Protein AF-A0A9P9CU22-F1 (afdb_monomer_lite)

pLDDT: mean 70.52, std 22.02, range [26.97, 98.5]

Structure (mmCIF, N/CA/C/O backbone):
data_AF-A0A9P9CU22-F1
#
_entry.id   AF-A0A9P9CU22-F1
#
loop_
_atom_site.group_PDB
_atom_site.id
_atom_site.type_symbol
_atom_site.label_atom_id
_atom_site.label_alt_id
_atom_site.label_comp_id
_atom_site.label_asym_id
_atom_site.label_entity_id
_atom_site.label_seq_id
_atom_site.pdbx_PDB_ins_code
_atom_site.Cartn_x
_atom_site.Cartn_y
_atom_site.Cartn_z
_atom_site.occupancy
_atom_site.B_iso_or_equiv
_atom_site.auth_seq_id
_atom_site.auth_comp_id
_atom_site.auth_asym_id
_atom_site.auth_atom_id
_atom_site.pdbx_PDB_model_num
ATOM 1 N N . MET A 1 1 ? -58.094 2.340 -53.785 1.00 42.69 1 MET A N 1
ATOM 2 C CA . MET A 1 1 ? -57.332 1.471 -52.862 1.00 42.69 1 MET A CA 1
ATOM 3 C C . MET A 1 1 ? -56.134 0.957 -53.639 1.00 42.69 1 MET A C 1
ATOM 5 O O . MET A 1 1 ? -56.332 0.219 -54.593 1.00 42.69 1 MET A O 1
ATOM 9 N N . ALA A 1 2 ? -54.933 1.470 -53.363 1.00 52.41 2 ALA A N 1
ATOM 10 C CA . ALA A 1 2 ? -53.747 1.119 -54.140 1.00 52.41 2 ALA A CA 1
ATOM 11 C C . ALA A 1 2 ? -53.308 -0.306 -53.776 1.00 52.41 2 ALA A C 1
ATOM 13 O O . ALA A 1 2 ? -52.898 -0.559 -52.647 1.00 52.41 2 ALA A O 1
ATOM 14 N N . VAL A 1 3 ? -53.448 -1.231 -54.724 1.00 60.47 3 VAL A N 1
ATOM 15 C CA . VAL A 1 3 ? -52.920 -2.593 -54.626 1.00 60.47 3 VAL A CA 1
ATOM 16 C C . VAL A 1 3 ? -51.400 -2.474 -54.687 1.00 60.47 3 VAL A C 1
ATOM 18 O O . VAL A 1 3 ? -50.839 -2.246 -55.756 1.00 60.47 3 VAL A O 1
ATOM 21 N N . THR A 1 4 ? -50.722 -2.553 -53.543 1.00 60.38 4 THR A N 1
ATOM 22 C CA . THR A 1 4 ? -49.264 -2.668 -53.519 1.00 60.38 4 THR A CA 1
ATOM 23 C C . THR A 1 4 ? -48.906 -4.032 -54.098 1.00 60.38 4 THR A C 1
ATOM 25 O O . THR A 1 4 ? -49.135 -5.078 -53.494 1.00 60.38 4 THR A O 1
ATOM 28 N N . THR A 1 5 ? -48.404 -4.037 -55.331 1.00 73.19 5 THR A N 1
ATOM 29 C CA . THR A 1 5 ? -47.917 -5.242 -56.002 1.00 73.19 5 THR A CA 1
ATOM 30 C C . THR A 1 5 ? -46.918 -5.948 -55.081 1.00 73.19 5 THR A C 1
ATOM 32 O O . THR A 1 5 ? -46.053 -5.297 -54.496 1.00 73.19 5 THR A O 1
ATOM 35 N N . SER A 1 6 ? -47.006 -7.273 -54.947 1.00 74.25 6 SER A N 1
ATOM 36 C CA . SER A 1 6 ? -46.163 -8.070 -54.033 1.00 74.25 6 SER A CA 1
ATOM 37 C C . SER A 1 6 ? -44.649 -7.866 -54.220 1.00 74.25 6 SER A C 1
ATOM 39 O O . SER A 1 6 ? -43.872 -8.166 -53.317 1.00 74.25 6 SER A O 1
ATOM 41 N N . MET A 1 7 ? -44.226 -7.354 -55.378 1.00 77.69 7 MET A N 1
ATOM 42 C CA . MET A 1 7 ? -42.856 -6.917 -55.664 1.00 77.69 7 MET A CA 1
ATOM 43 C C . MET A 1 7 ? -42.491 -5.598 -54.970 1.00 77.69 7 MET A C 1
ATOM 45 O O . MET A 1 7 ? -41.452 -5.534 -54.327 1.00 77.69 7 MET A O 1
ATOM 49 N N . GLY A 1 8 ? -43.366 -4.587 -54.994 1.00 86.19 8 GLY A N 1
ATOM 50 C CA . GLY A 1 8 ? -43.113 -3.301 -54.331 1.00 86.19 8 GLY A CA 1
ATOM 51 C C . GLY A 1 8 ? -43.094 -3.405 -52.803 1.00 86.19 8 GLY A C 1
ATOM 52 O O . GLY A 1 8 ? -42.347 -2.691 -52.141 1.00 86.19 8 GLY A O 1
ATOM 53 N N . LEU A 1 9 ? -43.859 -4.344 -52.228 1.00 88.19 9 LEU A N 1
ATOM 54 C CA . LEU A 1 9 ? -43.770 -4.642 -50.794 1.00 88.19 9 LEU A CA 1
ATOM 55 C C . LEU A 1 9 ? -42.422 -5.281 -50.428 1.00 88.19 9 LEU A C 1
ATOM 57 O O . LEU A 1 9 ? -41.846 -4.925 -49.406 1.00 88.19 9 LEU A O 1
ATOM 61 N N . ARG A 1 10 ? -41.908 -6.203 -51.255 1.00 90.06 10 ARG A N 1
ATOM 62 C CA . ARG A 1 10 ? -40.590 -6.818 -51.034 1.00 90.06 10 ARG A CA 1
ATOM 63 C C . ARG A 1 10 ? -39.471 -5.791 -51.133 1.00 90.06 10 ARG A C 1
ATOM 65 O O . ARG A 1 10 ? -38.650 -5.730 -50.230 1.00 90.06 10 ARG A O 1
ATOM 72 N N . GLU A 1 11 ? -39.506 -4.934 -52.146 1.00 91.31 11 GLU A N 1
ATOM 73 C CA . GLU A 1 11 ? -38.518 -3.865 -52.314 1.00 91.31 11 GLU A CA 1
ATOM 74 C C . GLU A 1 11 ? -38.537 -2.879 -51.131 1.00 91.31 11 GLU A C 1
ATOM 76 O O . GLU A 1 11 ? -37.491 -2.510 -50.604 1.00 91.31 11 GLU A O 1
ATOM 81 N N . SER A 1 12 ? -39.724 -2.513 -50.631 1.00 90.50 12 SER A N 1
ATOM 82 C CA . SER A 1 12 ? -39.851 -1.693 -49.418 1.00 90.50 12 SER A CA 1
ATOM 83 C C . SER A 1 12 ? -39.292 -2.400 -48.177 1.00 90.50 12 SER A C 1
ATOM 85 O O . SER A 1 12 ? -38.582 -1.779 -47.386 1.00 90.50 12 SER A O 1
ATOM 87 N N . LEU A 1 13 ? -39.563 -3.698 -48.004 1.00 92.56 13 LEU A N 1
ATOM 88 C CA . LEU A 1 13 ? -39.015 -4.484 -46.894 1.00 92.56 13 LEU A CA 1
ATOM 89 C C . LEU A 1 13 ? -37.489 -4.615 -46.977 1.00 92.56 13 LEU A C 1
ATOM 91 O O . LEU A 1 13 ? -36.826 -4.512 -45.949 1.00 92.56 13 LEU A O 1
ATOM 95 N N . GLU A 1 14 ? -36.929 -4.781 -48.173 1.00 92.81 14 GLU A N 1
ATOM 96 C CA . GLU A 1 14 ? -35.481 -4.812 -48.406 1.00 92.81 14 GLU A CA 1
ATOM 97 C C . GLU A 1 14 ? -34.828 -3.465 -48.072 1.00 92.81 14 GLU A C 1
ATOM 99 O O . GLU A 1 14 ? -33.801 -3.433 -47.394 1.00 92.81 14 GLU A O 1
ATOM 104 N N . GLN A 1 15 ? -35.459 -2.346 -48.447 1.00 93.12 15 GLN A N 1
ATOM 105 C CA . GLN A 1 15 ? -34.998 -1.005 -48.069 1.00 93.12 15 GLN A CA 1
ATOM 106 C C . GLN A 1 15 ? -35.009 -0.808 -46.548 1.00 93.12 15 GLN A C 1
ATOM 108 O O . GLN A 1 15 ? -34.036 -0.310 -45.981 1.00 93.12 15 GLN A O 1
ATOM 113 N N . HIS A 1 16 ? -36.080 -1.223 -45.866 1.00 94.06 16 HIS A N 1
ATOM 114 C CA . HIS A 1 16 ? -36.143 -1.161 -44.407 1.00 94.06 16 HIS A CA 1
ATOM 115 C C . HIS A 1 16 ? -35.088 -2.057 -43.756 1.00 94.06 16 HIS A C 1
ATOM 117 O O . HIS A 1 16 ? -34.423 -1.616 -42.819 1.00 94.06 16 HIS A O 1
ATOM 123 N N . ASN A 1 17 ? -34.889 -3.272 -44.271 1.00 92.12 17 ASN A N 1
ATOM 124 C CA . ASN A 1 17 ? -33.870 -4.183 -43.767 1.00 92.12 17 ASN A CA 1
ATOM 125 C C . ASN A 1 17 ? -32.462 -3.584 -43.909 1.00 92.12 17 ASN A C 1
ATOM 127 O O . ASN A 1 17 ? -31.724 -3.541 -42.931 1.00 92.12 17 ASN A O 1
ATOM 131 N N . ALA A 1 18 ? -32.132 -2.993 -45.061 1.00 91.50 18 ALA A N 1
ATOM 132 C CA . ALA A 1 18 ? -30.854 -2.307 -45.268 1.00 91.50 18 ALA A CA 1
ATOM 133 C C . ALA A 1 18 ? -30.632 -1.150 -44.269 1.00 91.50 18 ALA A C 1
ATOM 135 O O . ALA A 1 18 ? -29.530 -0.969 -43.742 1.00 91.50 18 ALA A O 1
ATOM 136 N N . VAL A 1 19 ? -31.682 -0.380 -43.953 1.00 93.25 19 VAL A N 1
ATOM 137 C CA . VAL A 1 19 ? -31.619 0.677 -42.926 1.00 93.25 19 VAL A CA 1
ATOM 138 C C . VAL A 1 19 ? -31.362 0.080 -41.540 1.00 93.25 19 VAL A C 1
ATOM 140 O O . VAL A 1 19 ? -30.499 0.583 -40.815 1.00 93.25 19 VAL A O 1
ATOM 143 N N . PHE A 1 20 ? -32.051 -1.002 -41.169 1.00 90.19 20 PHE A N 1
ATOM 144 C CA . PHE A 1 20 ? -31.835 -1.675 -39.884 1.00 90.19 20 PHE A CA 1
ATOM 145 C C . PHE A 1 20 ? -30.437 -2.288 -39.773 1.00 90.19 20 PHE A C 1
ATOM 147 O O . PHE A 1 20 ? -29.786 -2.111 -38.745 1.00 90.19 20 PHE A O 1
ATOM 154 N N . GLU A 1 21 ? -29.931 -2.931 -40.821 1.00 88.75 21 GLU A N 1
ATOM 155 C CA . GLU A 1 21 ? -28.572 -3.477 -40.864 1.00 88.75 21 GLU A CA 1
ATOM 156 C C . GLU A 1 21 ? -27.518 -2.373 -40.705 1.00 88.75 21 GLU A C 1
ATOM 158 O O . GLU A 1 21 ? -26.571 -2.522 -39.928 1.00 88.75 21 GLU A O 1
ATOM 163 N N . SER A 1 22 ? -27.723 -1.214 -41.345 1.00 89.31 22 SER A N 1
ATOM 164 C CA . SER A 1 22 ? -26.846 -0.049 -41.175 1.00 89.31 22 SER A CA 1
ATOM 165 C C . SER A 1 22 ? -26.843 0.472 -39.731 1.00 89.31 22 SER A C 1
ATOM 167 O O . SER A 1 22 ? -25.781 0.775 -39.180 1.00 89.31 22 SER A O 1
ATOM 169 N N . LEU A 1 23 ? -28.004 0.497 -39.070 1.00 87.31 23 LEU A N 1
ATOM 170 C CA . LEU A 1 23 ? -28.134 0.918 -37.676 1.00 87.31 23 LEU A CA 1
ATOM 171 C C . LEU A 1 23 ? -27.467 -0.085 -36.727 1.00 87.31 23 LEU A C 1
ATOM 173 O O . LEU A 1 23 ? -26.764 0.306 -35.794 1.00 87.31 23 LEU A O 1
ATOM 177 N N . LEU A 1 24 ? -27.650 -1.380 -36.987 1.00 85.88 24 LEU A N 1
ATOM 178 C CA . LEU A 1 24 ? -27.024 -2.456 -36.224 1.00 85.88 24 LEU A CA 1
ATOM 179 C C . LEU A 1 24 ? -25.499 -2.464 -36.393 1.00 85.88 24 LEU A C 1
ATOM 181 O O . LEU A 1 24 ? -24.788 -2.771 -35.439 1.00 85.88 24 LEU A O 1
ATOM 185 N N . SER A 1 25 ? -24.981 -2.063 -37.559 1.00 85.25 25 SER A N 1
ATOM 186 C CA . SER A 1 25 ? -23.536 -1.938 -37.804 1.00 85.25 25 SER A CA 1
ATOM 187 C C . SER A 1 25 ? -22.866 -0.840 -36.962 1.00 85.25 25 SER A C 1
ATOM 189 O O . SER A 1 25 ? -21.684 -0.944 -36.631 1.00 85.25 25 SER A O 1
ATOM 191 N N . LEU A 1 26 ? -23.620 0.193 -36.563 1.00 86.44 26 LEU A N 1
ATOM 192 C CA . LEU A 1 26 ? -23.104 1.318 -35.778 1.00 86.44 26 LEU A CA 1
ATOM 193 C C . LEU A 1 26 ? -22.834 0.938 -34.315 1.00 86.44 26 LEU A C 1
ATOM 195 O O . LEU A 1 26 ? -22.024 1.575 -33.635 1.00 86.44 26 LEU A O 1
ATOM 199 N N . ILE A 1 27 ? -23.499 -0.103 -33.816 1.00 84.25 27 ILE A N 1
ATOM 200 C CA . ILE A 1 27 ? -23.373 -0.537 -32.430 1.00 84.25 27 ILE A CA 1
ATOM 201 C C . ILE A 1 27 ? -22.408 -1.727 -32.374 1.00 84.25 27 ILE A C 1
ATOM 203 O O . ILE A 1 27 ? -22.594 -2.712 -33.088 1.00 84.25 27 ILE A O 1
ATOM 207 N N . PRO A 1 28 ? -21.375 -1.704 -31.510 1.00 82.69 28 PRO A N 1
ATOM 208 C CA . PRO A 1 28 ? -20.426 -2.805 -31.438 1.00 82.69 28 PRO A CA 1
ATOM 209 C C . PRO A 1 28 ? -21.112 -4.147 -31.156 1.00 82.69 28 PRO A C 1
ATOM 211 O O . PRO A 1 28 ? -21.781 -4.310 -30.134 1.00 82.69 28 PRO A O 1
ATOM 214 N N . ALA A 1 29 ? -20.833 -5.150 -31.994 1.00 81.38 29 ALA A N 1
ATOM 215 C CA . ALA A 1 29 ? -21.429 -6.488 -31.899 1.00 81.38 29 ALA A CA 1
ATOM 216 C C . ALA A 1 29 ? -21.228 -7.190 -30.539 1.00 81.38 29 ALA A C 1
ATOM 218 O O . ALA A 1 29 ? -21.954 -8.120 -30.197 1.00 81.38 29 ALA A O 1
ATOM 219 N N . ARG A 1 30 ? -20.264 -6.720 -29.735 1.00 79.69 30 ARG A N 1
ATOM 220 C CA . ARG A 1 30 ? -19.973 -7.202 -28.374 1.00 79.69 30 ARG A CA 1
ATOM 221 C C . ARG A 1 30 ? -21.150 -7.085 -27.400 1.00 79.69 30 ARG A C 1
ATOM 223 O O . ARG A 1 30 ? -21.114 -7.749 -26.373 1.00 79.69 30 ARG A O 1
ATOM 230 N N . TYR A 1 31 ? -22.119 -6.210 -27.668 1.00 80.44 31 TYR A N 1
ATOM 231 C CA . TYR A 1 31 ? -23.266 -5.990 -26.780 1.00 80.44 31 TYR A CA 1
ATOM 232 C C . TYR A 1 31 ? -24.485 -6.850 -27.126 1.00 80.44 31 TYR A C 1
ATOM 234 O O . TYR A 1 31 ? -25.353 -7.013 -26.277 1.00 80.44 31 TYR A O 1
ATOM 242 N N . TYR A 1 32 ? -24.542 -7.400 -28.341 1.00 79.69 32 TYR A N 1
ATOM 243 C CA . TYR A 1 32 ? -25.672 -8.206 -28.812 1.00 79.69 32 TYR A CA 1
ATOM 244 C C . TYR A 1 32 ? -25.370 -9.700 -28.814 1.00 79.69 32 TYR A C 1
ATOM 246 O O . TYR A 1 32 ? -26.253 -10.503 -28.538 1.00 79.69 32 TYR A O 1
ATOM 254 N N . ILE A 1 33 ? -24.121 -10.072 -29.101 1.00 77.81 33 ILE A N 1
ATOM 255 C CA . ILE A 1 33 ? -23.682 -11.465 -29.120 1.00 77.81 33 ILE A CA 1
ATOM 256 C C . ILE A 1 33 ? -22.699 -11.652 -27.969 1.00 77.81 33 ILE A C 1
ATOM 258 O O . ILE A 1 33 ? -21.617 -11.052 -27.955 1.00 77.81 33 ILE A O 1
ATOM 262 N N . VAL A 1 34 ? -23.076 -12.489 -27.001 1.00 72.62 34 VAL A N 1
ATOM 263 C CA . VAL A 1 34 ? -22.158 -12.971 -25.966 1.00 72.62 34 VAL A CA 1
ATOM 264 C C . VAL A 1 34 ? -21.118 -13.829 -26.678 1.00 72.62 34 VAL A C 1
ATOM 266 O O . VAL A 1 34 ? -21.398 -14.946 -27.092 1.00 72.62 34 VAL A O 1
ATOM 269 N N . ARG A 1 35 ? -19.931 -13.269 -26.911 1.00 65.25 35 ARG A N 1
ATOM 270 C CA . ARG A 1 35 ? -18.813 -14.031 -27.471 1.00 65.25 35 ARG A CA 1
ATOM 271 C C . ARG A 1 35 ? -18.259 -14.934 -26.374 1.00 65.25 35 ARG A C 1
ATOM 273 O O . ARG A 1 35 ? -17.870 -14.410 -25.331 1.00 65.25 35 ARG A O 1
ATOM 280 N N . ASP A 1 36 ? -18.107 -16.224 -26.649 1.00 59.41 36 ASP A N 1
ATOM 281 C CA . ASP A 1 36 ? -17.438 -17.190 -25.755 1.00 59.41 36 ASP A CA 1
ATOM 282 C C . ASP A 1 36 ? -15.990 -16.773 -25.406 1.00 59.41 36 ASP A C 1
ATOM 284 O O . ASP A 1 36 ? -15.422 -17.139 -24.373 1.00 59.41 36 ASP A O 1
ATOM 288 N N . ASP A 1 37 ? -15.395 -15.899 -26.224 1.00 58.38 37 ASP A N 1
ATOM 289 C CA . ASP A 1 37 ? -14.104 -15.262 -25.962 1.00 58.38 37 ASP A CA 1
ATOM 290 C C . ASP A 1 37 ? -14.100 -14.361 -24.716 1.00 58.38 37 ASP A C 1
ATOM 292 O O . ASP A 1 37 ? -13.043 -14.144 -24.117 1.00 58.38 37 ASP A O 1
ATOM 296 N N . ALA A 1 38 ? -15.251 -13.814 -24.307 1.00 57.06 38 ALA A N 1
ATOM 297 C CA . ALA A 1 38 ? -15.354 -12.968 -23.119 1.00 57.06 38 ALA A CA 1
ATOM 298 C C . ALA A 1 38 ? -14.986 -13.754 -21.851 1.00 57.06 38 ALA A C 1
ATOM 300 O O . ALA A 1 38 ? -14.254 -13.242 -20.997 1.00 57.06 38 ALA A O 1
ATOM 301 N N . ASP A 1 39 ? -15.389 -15.024 -21.784 1.00 54.41 39 ASP A N 1
ATOM 302 C CA . ASP A 1 39 ? -15.032 -15.931 -20.697 1.00 54.41 39 ASP A CA 1
ATOM 303 C C . ASP A 1 39 ? -13.566 -16.363 -20.779 1.00 54.41 39 ASP A C 1
ATOM 305 O O . ASP A 1 39 ? -12.893 -16.486 -19.751 1.00 54.41 39 ASP A O 1
ATOM 309 N N . ALA A 1 40 ? -13.004 -16.515 -21.981 1.00 59.91 40 ALA A N 1
ATOM 310 C CA . ALA A 1 40 ? -11.579 -16.795 -22.167 1.00 59.91 40 ALA A CA 1
ATOM 311 C C . ALA A 1 40 ? -10.679 -15.603 -21.769 1.00 59.91 40 ALA A C 1
ATOM 313 O O . ALA A 1 40 ? -9.632 -15.788 -21.128 1.00 59.91 40 ALA A O 1
ATOM 314 N N . GLU A 1 41 ? -11.079 -14.370 -22.097 1.00 60.28 41 GLU A N 1
ATOM 315 C CA . GLU A 1 41 ? -10.407 -13.134 -21.678 1.00 60.28 41 GLU A CA 1
ATOM 316 C C . GLU A 1 41 ? -10.522 -12.910 -20.162 1.00 60.28 41 GLU A C 1
ATOM 318 O O . GLU A 1 41 ? -9.533 -12.551 -19.506 1.00 60.28 41 GLU A O 1
ATOM 323 N N . PHE A 1 42 ? -11.703 -13.164 -19.588 1.00 55.09 42 PHE A N 1
ATOM 324 C CA . PHE A 1 42 ? -11.942 -13.099 -18.149 1.00 55.09 42 PHE A CA 1
ATOM 325 C C . PHE A 1 42 ? -11.084 -14.130 -17.404 1.00 55.09 42 PHE A C 1
ATOM 327 O O . PHE A 1 42 ? -10.320 -13.779 -16.498 1.00 55.09 42 PHE A O 1
ATOM 334 N N . ASN A 1 43 ? -11.085 -15.383 -17.859 1.00 56.03 43 ASN A N 1
ATOM 335 C CA . ASN A 1 43 ? -10.283 -16.456 -17.280 1.00 56.03 43 ASN A CA 1
ATOM 336 C C . ASN A 1 43 ? -8.773 -16.179 -17.361 1.00 56.03 43 ASN A C 1
ATOM 338 O O . ASN A 1 43 ? -8.044 -16.451 -16.406 1.00 56.03 43 ASN A O 1
ATOM 342 N N . GLY A 1 44 ? -8.281 -15.563 -18.440 1.00 64.31 44 GLY A N 1
ATOM 343 C CA . GLY A 1 44 ? -6.869 -15.189 -18.575 1.00 64.31 44 GLY A CA 1
ATOM 344 C C . GLY A 1 44 ? -6.395 -14.118 -17.581 1.00 64.31 44 GLY A C 1
ATOM 345 O O . GLY A 1 44 ? -5.235 -14.138 -17.161 1.00 64.31 44 GLY A O 1
ATOM 346 N N . LYS A 1 45 ? -7.279 -13.200 -17.168 1.00 60.91 45 LYS A N 1
ATOM 347 C CA . LYS A 1 45 ? -6.959 -12.121 -16.213 1.00 60.91 45 LYS A CA 1
ATOM 348 C C . LYS A 1 45 ? -6.753 -12.632 -14.786 1.00 60.91 45 LYS A C 1
ATOM 350 O O . LYS A 1 45 ? -5.902 -12.108 -14.063 1.00 60.91 45 LYS A O 1
ATOM 355 N N . TYR A 1 46 ? -7.511 -13.652 -14.388 1.00 61.88 46 TYR A N 1
ATOM 356 C CA . TYR A 1 46 ? -7.514 -14.163 -13.014 1.00 61.88 46 TYR A CA 1
ATOM 357 C C . TYR A 1 46 ? -6.732 -15.478 -12.848 1.00 61.88 46 TYR A C 1
ATOM 359 O O . TYR A 1 46 ? -6.225 -15.751 -11.757 1.00 61.88 46 TYR A O 1
ATOM 367 N N . GLN A 1 47 ? -6.513 -16.252 -13.918 1.00 67.25 47 GLN A N 1
ATOM 368 C CA . GLN A 1 47 ? -5.744 -17.502 -13.869 1.00 67.25 47 GLN A CA 1
ATOM 369 C C . GLN A 1 47 ? -4.256 -17.268 -14.190 1.00 67.25 47 GLN A C 1
ATOM 371 O O . GLN A 1 47 ? -3.801 -17.361 -15.328 1.00 67.25 47 GLN A O 1
ATOM 376 N N . LYS A 1 48 ? -3.446 -17.007 -13.157 1.00 58.19 48 LYS A N 1
ATOM 377 C CA . LYS A 1 48 ? -2.031 -16.596 -13.301 1.00 58.19 48 LYS A CA 1
ATOM 378 C C . LYS A 1 48 ? -1.047 -17.654 -13.835 1.00 58.19 48 LYS A C 1
ATOM 380 O O . LYS A 1 48 ? 0.130 -17.332 -13.975 1.00 58.19 48 LYS A O 1
ATOM 385 N N . ASN A 1 49 ? -1.468 -18.883 -14.150 1.00 56.94 49 ASN A N 1
ATOM 386 C CA . ASN A 1 49 ? -0.520 -19.995 -14.331 1.00 56.94 49 ASN A CA 1
ATOM 387 C C . ASN A 1 49 ? -0.711 -20.900 -15.562 1.00 56.94 49 ASN A C 1
ATOM 389 O O . ASN A 1 49 ? 0.108 -21.797 -15.732 1.00 56.94 49 ASN A O 1
ATOM 393 N N . LYS A 1 50 ? -1.705 -20.692 -16.439 1.00 58.34 50 LYS A N 1
ATOM 394 C CA . LYS A 1 50 ? -1.943 -21.633 -17.559 1.00 58.34 50 LYS A CA 1
ATOM 395 C C . LYS A 1 50 ? -1.164 -21.334 -18.848 1.00 58.34 50 LYS A C 1
ATOM 397 O O . LYS A 1 50 ? -0.886 -22.247 -19.610 1.00 58.34 50 LYS A O 1
ATOM 402 N N . LYS A 1 51 ? -0.733 -20.089 -19.086 1.00 58.69 51 LYS A N 1
ATOM 403 C CA . LYS A 1 51 ? -0.039 -19.691 -20.332 1.00 58.69 51 LYS A CA 1
ATOM 404 C C . LYS A 1 51 ? 1.453 -19.409 -20.120 1.00 58.69 51 LYS A C 1
ATOM 406 O O . LYS A 1 51 ? 1.944 -18.336 -20.451 1.00 58.69 51 LYS A O 1
ATOM 411 N N . LYS A 1 52 ? 2.195 -20.368 -19.556 1.00 55.38 52 LYS A N 1
ATOM 412 C CA . LYS A 1 52 ? 3.671 -20.375 -19.621 1.00 55.38 52 LYS A CA 1
ATOM 413 C C . LYS A 1 52 ? 4.148 -21.315 -20.726 1.00 55.38 52 LYS A C 1
ATOM 415 O O . LYS A 1 52 ? 4.964 -22.195 -20.475 1.00 55.38 52 LYS A O 1
ATOM 420 N N . GLN A 1 53 ? 3.653 -21.115 -21.944 1.00 59.50 53 GLN A N 1
ATOM 421 C CA . GLN A 1 53 ? 4.376 -21.625 -23.102 1.00 59.50 53 GLN A CA 1
ATOM 422 C C . GLN A 1 53 ? 5.644 -20.775 -23.245 1.00 59.50 53 GLN A C 1
ATOM 424 O O . GLN A 1 53 ? 5.581 -19.543 -23.238 1.00 59.50 53 GLN A O 1
ATOM 429 N N . LYS A 1 54 ? 6.810 -21.424 -23.250 1.00 55.47 54 LYS A N 1
ATOM 430 C CA . LYS A 1 54 ? 8.128 -20.774 -23.292 1.00 55.47 54 LYS A CA 1
ATOM 431 C C . LYS A 1 54 ? 8.434 -20.284 -24.716 1.00 55.47 54 LYS A C 1
ATOM 433 O O . LYS A 1 54 ? 9.411 -20.724 -25.306 1.00 55.47 54 LYS A O 1
ATOM 438 N N . LEU A 1 55 ? 7.613 -19.394 -25.272 1.00 62.12 55 LEU A N 1
ATOM 439 C CA . LEU A 1 55 ? 7.961 -18.737 -26.533 1.00 62.12 55 LEU A CA 1
ATOM 440 C C . LEU A 1 55 ? 9.091 -17.718 -26.294 1.00 62.12 55 LEU A C 1
ATOM 442 O O . LEU A 1 55 ? 9.137 -17.081 -25.227 1.00 62.12 55 LEU A O 1
ATOM 446 N N . PRO A 1 56 ? 10.027 -17.554 -27.245 1.00 75.31 56 PRO A N 1
ATOM 447 C CA . PRO A 1 56 ? 11.087 -16.563 -27.146 1.00 75.31 56 PRO A CA 1
ATOM 448 C C . PRO A 1 56 ? 10.501 -15.153 -26.979 1.00 75.31 56 PRO A C 1
ATOM 450 O O . PRO A 1 56 ? 9.450 -14.791 -27.506 1.00 75.31 56 PRO A O 1
ATOM 453 N N . LYS A 1 57 ? 11.201 -14.308 -26.212 1.00 70.00 57 LYS A N 1
ATOM 454 C CA . LYS A 1 57 ? 10.734 -12.957 -25.831 1.00 70.00 57 LYS A CA 1
ATOM 455 C C . LYS A 1 57 ? 10.457 -12.030 -27.026 1.00 70.00 57 LYS A C 1
ATOM 457 O O . LYS A 1 57 ? 9.841 -10.986 -26.822 1.00 70.00 57 LYS A O 1
ATOM 462 N N . GLN A 1 58 ? 10.962 -12.353 -28.215 1.00 76.62 58 GLN A N 1
ATOM 463 C CA . GLN A 1 58 ? 10.735 -11.603 -29.453 1.00 76.62 58 GLN A CA 1
ATOM 464 C C . GLN A 1 58 ? 9.344 -11.902 -30.021 1.00 76.62 58 GLN A C 1
ATOM 466 O O . GLN A 1 58 ? 8.548 -10.979 -30.163 1.00 76.62 58 GLN A O 1
ATOM 471 N N . GLU A 1 59 ? 8.993 -13.178 -30.170 1.00 77.25 59 GLU A N 1
ATOM 472 C CA . GLU A 1 59 ? 7.683 -13.614 -30.671 1.00 77.25 59 GLU A CA 1
ATOM 473 C C . GLU A 1 59 ? 6.530 -13.145 -29.775 1.00 77.25 59 GLU A C 1
ATOM 475 O O . GLU A 1 59 ? 5.502 -12.691 -30.266 1.00 77.25 59 GLU A O 1
ATOM 480 N N . LEU A 1 60 ? 6.714 -13.132 -28.448 1.00 74.44 60 LEU A N 1
ATOM 481 C CA . LEU A 1 60 ? 5.704 -12.587 -27.528 1.00 74.44 60 LEU A CA 1
ATOM 482 C C . LEU A 1 60 ? 5.473 -11.078 -27.720 1.00 74.44 60 LEU A C 1
ATOM 484 O O . LEU A 1 60 ? 4.356 -10.585 -27.544 1.00 74.44 60 LEU A O 1
ATOM 488 N N . LYS A 1 61 ? 6.523 -10.323 -28.064 1.00 81.81 61 LYS A N 1
ATOM 489 C CA . LYS A 1 61 ? 6.417 -8.879 -28.322 1.00 81.81 61 LYS A CA 1
ATOM 490 C C . LYS A 1 61 ? 5.778 -8.606 -29.676 1.00 81.81 61 LYS A C 1
ATOM 492 O O . LYS A 1 61 ? 4.953 -7.699 -29.770 1.00 81.81 61 LYS A O 1
ATOM 497 N N . GLU A 1 62 ? 6.128 -9.385 -30.690 1.00 85.25 62 GLU A N 1
ATOM 498 C CA . GLU A 1 62 ? 5.554 -9.279 -32.030 1.00 85.25 62 GLU A CA 1
ATOM 499 C C . GLU A 1 62 ? 4.085 -9.695 -32.039 1.00 85.25 62 GLU A C 1
ATOM 501 O O . GLU A 1 62 ? 3.253 -8.936 -32.529 1.00 85.25 62 GLU A O 1
ATOM 506 N N . ALA A 1 63 ? 3.731 -10.795 -31.370 1.00 82.00 63 ALA A N 1
ATOM 507 C CA . ALA A 1 63 ? 2.346 -11.213 -31.179 1.00 82.00 63 ALA A CA 1
ATOM 508 C C . ALA A 1 63 ? 1.532 -10.169 -30.399 1.00 82.00 63 ALA A C 1
ATOM 510 O O . ALA A 1 63 ? 0.402 -9.868 -30.769 1.00 82.00 63 ALA A O 1
ATOM 511 N N . SER A 1 64 ? 2.103 -9.543 -29.358 1.00 81.62 64 SER A N 1
ATOM 512 C CA . SER A 1 64 ? 1.415 -8.468 -28.628 1.00 81.62 64 SER A CA 1
ATOM 513 C C . SER A 1 64 ? 1.231 -7.204 -29.473 1.00 81.62 64 SER A C 1
ATOM 515 O O . SER A 1 64 ? 0.196 -6.544 -29.368 1.00 81.62 64 SER A O 1
ATOM 517 N N . LYS A 1 65 ? 2.212 -6.854 -30.315 1.00 86.12 65 LYS A N 1
ATOM 518 C CA . LYS A 1 65 ? 2.109 -5.716 -31.237 1.00 86.12 65 LYS A CA 1
ATOM 519 C C . LYS A 1 65 ? 1.084 -5.994 -32.338 1.00 86.12 65 LYS A C 1
ATOM 521 O O . LYS A 1 65 ? 0.295 -5.106 -32.641 1.00 86.12 65 LYS A O 1
ATOM 526 N N . LYS A 1 66 ? 1.057 -7.219 -32.867 1.00 87.38 66 LYS A N 1
ATOM 527 C CA . LYS A 1 66 ? 0.069 -7.684 -33.842 1.00 87.38 66 LYS A CA 1
ATOM 528 C C . LYS A 1 66 ? -1.338 -7.669 -33.246 1.00 87.38 66 LYS A C 1
ATOM 530 O O . LYS A 1 66 ? -2.188 -6.985 -33.780 1.00 87.38 66 LYS A O 1
ATOM 535 N N . ALA A 1 67 ? -1.543 -8.244 -32.061 1.00 84.00 67 ALA A N 1
ATOM 536 C CA . ALA A 1 67 ? -2.844 -8.227 -31.386 1.00 84.00 67 ALA A CA 1
ATOM 537 C C . ALA A 1 67 ? -3.356 -6.806 -31.083 1.00 84.00 67 ALA A C 1
ATOM 539 O O . ALA A 1 67 ? -4.554 -6.551 -31.130 1.00 84.00 67 ALA A O 1
ATOM 540 N N . LYS A 1 68 ? -2.460 -5.858 -30.770 1.00 83.62 68 LYS A N 1
ATOM 541 C CA . LYS A 1 68 ? -2.839 -4.443 -30.620 1.00 83.62 68 LYS A CA 1
ATOM 542 C C . LYS A 1 68 ? -3.222 -3.796 -31.946 1.00 83.62 68 LYS A C 1
ATOM 544 O O . LYS A 1 68 ? -4.111 -2.956 -31.939 1.00 83.62 68 LYS A O 1
ATOM 549 N N . ARG A 1 69 ? -2.545 -4.163 -33.035 1.00 85.81 69 ARG A N 1
ATOM 550 C CA . ARG A 1 69 ? -2.854 -3.683 -34.382 1.00 85.81 69 ARG A CA 1
ATOM 551 C C . ARG A 1 69 ? -4.195 -4.250 -34.849 1.00 85.81 69 ARG A C 1
ATOM 553 O O . ARG A 1 69 ? -5.107 -3.480 -35.080 1.00 85.81 69 ARG A O 1
ATOM 560 N N . ASP A 1 70 ? -4.374 -5.563 -34.760 1.00 83.00 70 ASP A N 1
ATOM 561 C CA . ASP A 1 70 ? -5.609 -6.262 -35.134 1.00 83.00 70 ASP A CA 1
ATOM 562 C C . ASP A 1 70 ? -6.830 -5.811 -34.300 1.00 83.00 70 ASP A C 1
ATOM 564 O O . ASP A 1 70 ? -7.965 -5.903 -34.760 1.00 83.00 70 ASP A O 1
ATOM 568 N N . LYS A 1 71 ? -6.618 -5.316 -33.069 1.00 83.75 71 LYS A N 1
ATOM 569 C CA . LYS A 1 71 ? -7.674 -4.736 -32.216 1.00 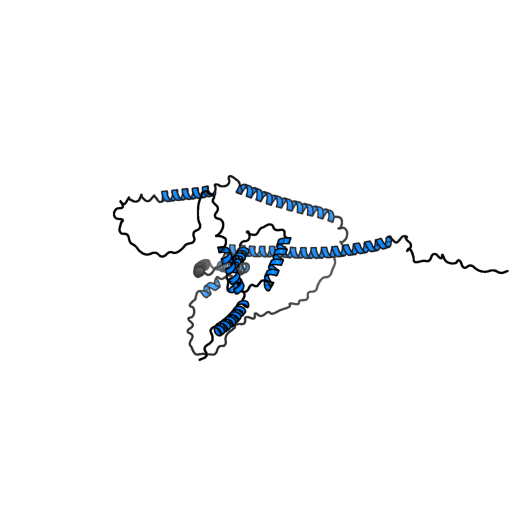83.75 71 LYS A CA 1
ATOM 570 C C . LYS A 1 71 ? -8.035 -3.290 -32.574 1.00 83.75 71 LYS A C 1
ATOM 572 O O . LYS A 1 71 ? -9.117 -2.842 -32.206 1.00 83.75 71 LYS A O 1
ATOM 577 N N . LEU A 1 72 ? -7.116 -2.556 -33.198 1.00 81.25 72 LEU A N 1
ATOM 578 C CA . LEU A 1 72 ? -7.297 -1.160 -33.607 1.00 81.25 72 LEU A CA 1
ATOM 579 C C . LEU A 1 72 ? -7.584 -1.017 -35.110 1.00 81.25 72 LEU A C 1
ATOM 581 O O . LEU A 1 72 ? -7.866 0.091 -35.554 1.00 81.25 72 LEU A O 1
ATOM 585 N N . ASP A 1 73 ? -7.519 -2.109 -35.875 1.00 82.94 73 ASP A N 1
ATOM 586 C CA . ASP A 1 73 ? -7.805 -2.126 -37.305 1.00 82.94 73 ASP A CA 1
ATOM 587 C C . ASP A 1 73 ? -9.334 -2.188 -37.531 1.00 82.94 73 ASP A C 1
ATOM 589 O O . ASP A 1 73 ? -9.969 -3.188 -37.180 1.00 82.94 73 ASP A O 1
ATOM 593 N N . PRO A 1 74 ? -9.950 -1.154 -38.140 1.00 78.81 74 PRO A N 1
ATOM 594 C CA . PRO A 1 74 ? -11.403 -1.070 -38.286 1.00 78.81 74 PRO A CA 1
ATOM 595 C C . PRO A 1 74 ? -11.992 -2.143 -39.210 1.00 78.81 74 PRO A C 1
ATOM 597 O O . PRO A 1 74 ? -13.142 -2.528 -39.035 1.00 78.81 74 PRO A O 1
ATOM 600 N N . ALA A 1 75 ? -11.193 -2.690 -40.130 1.00 78.50 75 ALA A N 1
ATOM 601 C CA . ALA A 1 75 ? -11.588 -3.796 -41.005 1.00 78.50 75 ALA A CA 1
ATOM 602 C C . ALA A 1 75 ? -11.818 -5.126 -40.258 1.00 78.50 75 ALA A C 1
ATOM 604 O O . ALA A 1 75 ? -12.421 -6.041 -40.804 1.00 78.50 75 ALA A O 1
ATOM 605 N N . ASN A 1 76 ? -11.336 -5.252 -39.016 1.00 76.00 76 ASN A N 1
ATOM 606 C CA . ASN A 1 76 ? -11.539 -6.447 -38.193 1.00 76.00 76 ASN A CA 1
ATOM 607 C C . ASN A 1 76 ? -12.796 -6.345 -37.301 1.00 76.00 76 ASN A C 1
ATOM 609 O O . ASN A 1 76 ? -13.139 -7.282 -36.574 1.00 76.00 76 ASN A O 1
ATOM 613 N N . HIS A 1 77 ? -13.496 -5.204 -37.321 1.00 74.06 77 HIS A N 1
ATOM 614 C CA . HIS A 1 77 ? -14.788 -5.046 -36.660 1.00 74.06 77 HIS A CA 1
ATOM 615 C C . HIS A 1 77 ? -15.901 -5.629 -37.535 1.00 74.06 77 HIS A C 1
ATOM 617 O O . HIS A 1 77 ? -16.599 -4.897 -38.226 1.00 74.06 77 HIS A O 1
ATOM 623 N N . LYS A 1 78 ? -16.066 -6.955 -37.475 1.00 81.00 78 LYS A N 1
ATOM 624 C CA . LYS A 1 78 ? -17.179 -7.659 -38.127 1.00 81.00 78 LYS A CA 1
ATOM 625 C C . LYS A 1 78 ? -18.529 -7.142 -37.628 1.00 81.00 78 LYS A C 1
ATOM 627 O O . LYS A 1 78 ? -18.694 -6.929 -36.415 1.00 81.00 78 LYS A O 1
ATOM 632 N N . THR A 1 79 ? -19.475 -6.968 -38.546 1.00 84.00 79 THR A N 1
ATOM 633 C CA . THR A 1 79 ? -20.849 -6.566 -38.213 1.00 84.00 79 THR A CA 1
ATOM 634 C C . THR A 1 79 ? -21.605 -7.720 -37.542 1.00 84.00 79 THR A C 1
ATOM 636 O O . THR A 1 79 ? -21.163 -8.869 -37.533 1.00 84.00 79 THR A O 1
ATOM 639 N N . ILE A 1 80 ? -22.739 -7.418 -36.906 1.00 83.00 80 ILE A N 1
ATOM 640 C CA . ILE A 1 80 ? -23.556 -8.430 -36.211 1.00 83.00 80 ILE A CA 1
ATOM 641 C C . ILE A 1 80 ? -24.076 -9.482 -37.199 1.00 83.00 80 ILE A C 1
ATOM 643 O O . ILE A 1 80 ? -24.041 -10.669 -36.886 1.00 83.00 80 ILE A O 1
ATOM 647 N N . VAL A 1 81 ? -24.497 -9.045 -38.388 1.00 83.69 81 VAL A N 1
ATOM 648 C CA . VAL A 1 81 ? -25.026 -9.909 -39.452 1.00 83.69 81 VAL A CA 1
ATOM 649 C C . VAL A 1 81 ? -23.942 -10.857 -39.960 1.00 83.69 81 VAL A C 1
ATOM 651 O O . VAL A 1 81 ? -24.142 -12.066 -39.956 1.00 83.69 81 VAL A O 1
ATOM 654 N N . GLU A 1 82 ? -22.744 -10.343 -40.250 1.00 84.12 82 GLU A N 1
ATOM 655 C CA . GLU A 1 82 ? -21.597 -11.168 -40.659 1.00 84.12 82 GLU A CA 1
ATOM 656 C C . GLU A 1 82 ? -21.232 -12.231 -39.612 1.00 84.12 82 GLU A C 1
ATOM 658 O O . GLU A 1 82 ? -20.876 -13.354 -39.960 1.00 84.12 82 GLU A O 1
ATOM 663 N N . LEU A 1 83 ? -21.329 -11.904 -38.317 1.00 81.88 83 LEU A N 1
ATOM 664 C CA . LEU A 1 83 ? -21.070 -12.864 -37.238 1.00 81.88 83 LEU A CA 1
ATOM 665 C C . LEU A 1 83 ? -22.148 -13.950 -37.157 1.00 81.88 83 LEU A C 1
ATOM 667 O O . LEU A 1 83 ? -21.825 -15.103 -36.873 1.00 81.88 83 LEU A O 1
ATOM 671 N N . GLN A 1 84 ? -23.412 -13.598 -37.395 1.00 81.88 84 GLN A N 1
ATOM 672 C CA . GLN A 1 84 ? -24.511 -14.563 -37.447 1.00 81.88 84 GLN A CA 1
ATOM 673 C C . GLN A 1 84 ? -24.392 -15.478 -38.670 1.00 81.88 84 GLN A C 1
ATOM 675 O O . GLN A 1 84 ? -24.575 -16.687 -38.543 1.00 81.88 84 GLN A O 1
ATOM 680 N N . GLU A 1 85 ? -24.016 -14.935 -39.827 1.00 84.81 85 GLU A N 1
ATOM 681 C CA . GLU A 1 85 ? -23.751 -15.708 -41.042 1.00 84.81 85 GLU A CA 1
ATOM 682 C C . GLU A 1 85 ? -22.532 -16.624 -40.891 1.00 84.81 85 GLU A C 1
ATOM 684 O O . GLU A 1 85 ? -22.582 -17.783 -41.300 1.00 84.81 85 GLU A O 1
ATOM 689 N N . GLU A 1 86 ? -21.453 -16.153 -40.259 1.00 84.00 86 GLU A N 1
ATOM 690 C CA . GLU A 1 86 ? -20.264 -16.958 -39.966 1.00 84.00 86 GLU A CA 1
ATOM 691 C C . GLU A 1 86 ? -20.580 -18.093 -38.985 1.00 84.00 86 GLU A C 1
ATOM 693 O O . GLU A 1 86 ? -20.168 -19.230 -39.220 1.00 84.00 86 GLU A O 1
ATOM 698 N N . ALA A 1 87 ? -21.351 -17.819 -37.927 1.00 81.12 87 ALA A N 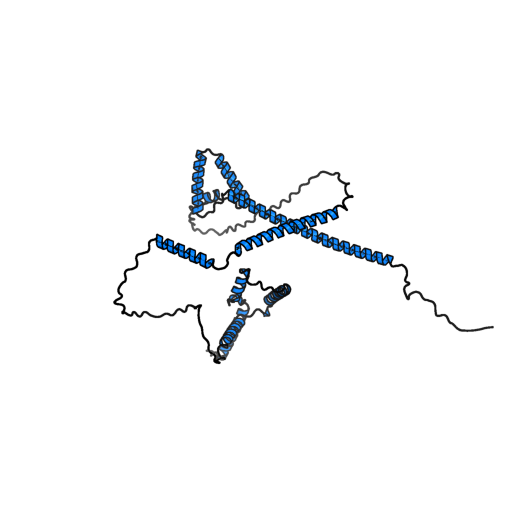1
ATOM 699 C CA . ALA A 1 87 ? -21.805 -18.836 -36.980 1.00 81.12 87 ALA A CA 1
ATOM 700 C C . ALA A 1 87 ? -22.724 -19.867 -37.656 1.00 81.12 87 ALA A C 1
ATOM 702 O O . ALA A 1 87 ? -22.513 -21.071 -37.513 1.00 81.12 87 ALA A O 1
ATOM 703 N N . ALA A 1 88 ? -23.681 -19.419 -38.474 1.00 82.12 88 ALA A N 1
ATOM 704 C CA . ALA A 1 88 ? -24.553 -20.301 -39.245 1.00 82.12 88 ALA A CA 1
ATOM 705 C C . ALA A 1 88 ? -23.771 -21.126 -40.285 1.00 82.12 88 ALA A C 1
ATOM 707 O O . ALA A 1 88 ? -24.052 -22.306 -40.495 1.00 82.12 88 ALA A O 1
ATOM 708 N N . ALA A 1 89 ? -22.756 -20.546 -40.928 1.00 82.62 89 ALA A N 1
ATOM 709 C CA . ALA A 1 89 ? -21.877 -21.257 -41.851 1.00 82.62 89 ALA A CA 1
ATOM 710 C C . ALA A 1 89 ? -20.969 -22.268 -41.129 1.00 82.62 89 ALA A C 1
ATOM 712 O O . ALA A 1 89 ? -20.706 -23.345 -41.671 1.00 82.62 89 ALA A O 1
ATOM 713 N N . ALA A 1 90 ? -20.504 -21.956 -39.917 1.00 80.19 90 ALA A N 1
ATOM 714 C CA . ALA A 1 90 ? -19.733 -22.868 -39.077 1.00 80.19 90 ALA A CA 1
ATOM 715 C C . ALA A 1 90 ? -20.581 -24.063 -38.612 1.00 80.19 90 ALA A C 1
ATOM 717 O O . ALA A 1 90 ? -20.141 -25.202 -38.753 1.00 80.19 90 ALA A O 1
ATOM 718 N N . GLU A 1 91 ? -21.822 -23.827 -38.181 1.00 75.00 91 GLU A N 1
ATOM 719 C CA . GLU A 1 91 ? -22.824 -24.860 -37.869 1.00 75.00 91 GLU A CA 1
ATOM 720 C C . GLU A 1 91 ? -23.097 -25.778 -39.076 1.00 75.00 91 GLU A C 1
ATOM 722 O O . GLU A 1 91 ? -23.080 -27.008 -38.967 1.00 75.00 91 GLU A O 1
ATOM 727 N N . ARG A 1 92 ? -23.260 -25.196 -40.274 1.00 74.31 92 ARG A N 1
ATOM 728 C CA . ARG A 1 92 ? -23.444 -25.956 -41.526 1.00 74.31 92 ARG A CA 1
ATOM 729 C C . ARG A 1 92 ? -22.220 -26.801 -41.891 1.00 74.31 92 ARG A C 1
ATOM 731 O O . ARG A 1 92 ? -22.378 -27.895 -42.423 1.00 74.31 92 ARG A O 1
ATOM 738 N N . LYS A 1 93 ? -21.005 -26.333 -41.584 1.00 67.31 93 LYS A N 1
ATOM 739 C CA . LYS A 1 93 ? -19.759 -27.099 -41.779 1.00 67.31 93 LYS A CA 1
ATOM 740 C C . LYS A 1 93 ? -19.527 -28.154 -40.691 1.00 67.31 93 LYS A C 1
ATOM 742 O O . LYS A 1 93 ? -18.916 -29.178 -40.986 1.00 67.31 93 LYS A O 1
ATOM 747 N N . GLY A 1 94 ? -20.024 -27.942 -39.472 1.00 57.31 94 GLY A N 1
ATOM 748 C CA . GLY A 1 94 ? -19.947 -28.897 -38.362 1.00 57.31 94 GLY A CA 1
ATOM 749 C C . GLY A 1 94 ? -20.770 -30.165 -38.607 1.00 57.31 94 GLY A C 1
ATOM 750 O O . GLY A 1 94 ? -20.294 -31.265 -38.342 1.00 57.31 94 GLY A O 1
ATOM 751 N N . LYS A 1 95 ? -21.949 -30.034 -39.227 1.00 49.62 95 LYS A N 1
ATOM 752 C CA . LYS A 1 95 ? -22.802 -31.177 -39.611 1.00 49.62 95 LYS A CA 1
ATOM 753 C C . LYS A 1 95 ? -22.286 -31.992 -40.810 1.00 49.62 95 LYS A C 1
ATOM 755 O O . LYS A 1 95 ? -22.749 -33.104 -41.027 1.00 49.62 95 LYS A O 1
ATOM 760 N N . GLY A 1 96 ? -21.313 -31.487 -41.573 1.00 47.09 96 GLY A N 1
ATOM 761 C CA . GLY A 1 96 ? -20.789 -32.140 -42.784 1.00 47.09 96 GLY A CA 1
ATOM 762 C C . GLY A 1 96 ? -19.648 -33.147 -42.573 1.00 47.09 96 GLY A C 1
ATOM 763 O O . GLY A 1 96 ? -19.159 -33.707 -43.549 1.00 47.09 96 GLY A O 1
ATOM 764 N N . LYS A 1 97 ? -19.188 -33.375 -41.334 1.00 41.94 97 LYS A N 1
ATOM 765 C CA . LYS A 1 97 ? -18.085 -34.310 -41.012 1.00 41.94 97 LYS A CA 1
ATOM 766 C C . LYS A 1 97 ? -18.520 -35.592 -40.283 1.00 41.94 97 LYS A C 1
ATOM 768 O O . LYS A 1 97 ? -17.667 -36.335 -39.815 1.00 41.94 97 LYS A O 1
ATOM 773 N N . GLN A 1 98 ? -19.820 -35.881 -40.238 1.00 37.59 98 GLN A N 1
ATOM 774 C CA . GLN A 1 98 ? -20.379 -37.175 -39.818 1.00 37.59 98 GLN A CA 1
ATOM 775 C C . GLN A 1 98 ? -21.202 -37.801 -40.959 1.00 37.59 98 GLN A C 1
ATOM 777 O O . GLN A 1 98 ? -22.368 -38.121 -40.793 1.00 37.59 98 GLN A O 1
ATOM 782 N N . ALA A 1 99 ? -20.631 -37.904 -42.160 1.00 37.19 99 ALA A N 1
ATOM 783 C CA . ALA A 1 99 ? -21.239 -38.648 -43.270 1.00 37.19 99 ALA A CA 1
ATOM 784 C C . ALA A 1 99 ? -20.194 -38.944 -44.360 1.00 37.19 99 ALA A C 1
ATOM 786 O O . ALA A 1 99 ? -20.272 -38.399 -45.457 1.00 37.19 99 ALA A O 1
ATOM 787 N N . SER A 1 100 ? -19.148 -39.713 -44.039 1.00 33.16 100 SER A N 1
ATOM 788 C CA . SER A 1 100 ? -18.345 -40.504 -45.002 1.00 33.16 100 SER A CA 1
ATOM 789 C C . SER A 1 100 ? -17.089 -41.062 -44.330 1.00 33.16 100 SER A C 1
ATOM 791 O O . SER A 1 100 ? -16.016 -40.487 -44.444 1.00 33.16 100 SER A O 1
ATOM 793 N N . LEU A 1 101 ? -17.233 -42.176 -43.613 1.00 31.31 101 LEU A N 1
ATOM 794 C CA . LEU A 1 101 ? -16.187 -43.185 -43.391 1.00 31.31 101 LEU A CA 1
ATOM 795 C C . LEU A 1 101 ? -16.840 -44.333 -42.614 1.00 31.31 101 LEU A C 1
ATOM 797 O O . LEU A 1 101 ? -16.811 -44.374 -41.391 1.00 31.31 101 LEU A O 1
ATOM 801 N N . VAL A 1 102 ? -17.507 -45.215 -43.358 1.00 28.78 102 VAL A N 1
ATOM 802 C CA . VAL A 1 102 ? -17.874 -46.553 -42.890 1.00 28.78 102 VAL A CA 1
ATOM 803 C C . VAL A 1 102 ? -16.957 -47.501 -43.658 1.00 28.78 102 VAL A C 1
ATOM 805 O O . VAL A 1 102 ? -17.126 -47.686 -44.861 1.00 28.78 102 VAL A O 1
ATOM 808 N N . SER A 1 103 ? -15.926 -47.989 -42.979 1.00 26.97 103 SER A N 1
ATOM 809 C CA . SER A 1 103 ? -15.103 -49.134 -43.369 1.00 26.97 103 SER A CA 1
ATOM 810 C C . SER A 1 103 ? -14.698 -49.811 -42.065 1.00 26.97 103 SER A C 1
ATOM 812 O O . SER A 1 103 ? -13.798 -49.327 -41.389 1.00 26.97 103 SER A O 1
ATOM 814 N N . ASP A 1 104 ? -15.489 -50.817 -41.702 1.00 31.19 104 ASP A N 1
ATOM 815 C CA . ASP A 1 104 ? -15.122 -52.094 -41.076 1.00 31.19 104 ASP A CA 1
ATOM 816 C C . ASP A 1 104 ? -13.704 -52.196 -40.474 1.00 31.19 104 ASP A C 1
ATOM 818 O O . ASP A 1 104 ? -12.733 -52.227 -41.230 1.00 31.19 104 ASP A O 1
ATOM 822 N N . ASP A 1 105 ? -13.609 -52.233 -39.136 1.00 29.17 105 ASP A N 1
ATOM 823 C CA . ASP A 1 105 ? -12.764 -53.170 -38.364 1.00 29.17 105 ASP A CA 1
ATOM 824 C C . ASP A 1 105 ? -13.138 -53.083 -36.864 1.00 29.17 105 ASP A C 1
ATOM 826 O O . ASP A 1 105 ? -13.347 -51.991 -36.325 1.00 29.17 105 ASP A O 1
ATOM 830 N N . GLU A 1 106 ? -13.291 -54.241 -36.227 1.00 34.66 106 GLU A N 1
ATOM 831 C CA . GLU A 1 106 ? -13.738 -54.467 -34.844 1.00 34.66 106 GLU A CA 1
ATOM 832 C C . GLU A 1 106 ? -12.635 -54.142 -33.812 1.00 34.66 106 GLU A C 1
ATOM 834 O O . GLU A 1 106 ? -11.476 -54.443 -34.064 1.00 34.66 106 GLU A O 1
ATOM 839 N N . ASP A 1 107 ? -12.977 -53.547 -32.656 1.00 32.91 107 ASP A N 1
ATOM 840 C CA . ASP A 1 107 ? -12.579 -54.046 -31.319 1.00 32.91 107 ASP A CA 1
ATOM 841 C C . ASP A 1 107 ? -13.068 -53.147 -30.152 1.00 32.91 107 ASP A C 1
ATOM 843 O O . ASP A 1 107 ? -13.400 -51.972 -30.307 1.00 32.91 107 ASP A O 1
ATOM 847 N N . GLU A 1 108 ? -13.139 -53.790 -28.989 1.00 32.84 108 GLU A N 1
ATOM 848 C CA . GLU A 1 108 ? -13.964 -53.608 -27.784 1.00 32.84 108 GLU A CA 1
ATOM 849 C C . GLU A 1 108 ? -13.539 -52.495 -26.779 1.00 32.84 108 GLU A C 1
ATOM 851 O O . GLU A 1 108 ? -12.416 -51.993 -26.811 1.00 32.84 108 GLU A O 1
ATOM 856 N N . ASP A 1 109 ? -14.459 -52.205 -25.834 1.00 33.84 109 ASP A N 1
ATOM 857 C CA . ASP A 1 109 ? -14.352 -51.465 -24.546 1.00 33.84 109 ASP A CA 1
ATOM 858 C C . ASP A 1 109 ? -14.358 -49.910 -24.584 1.00 33.84 109 ASP A C 1
ATOM 860 O O . ASP A 1 109 ? -13.424 -49.265 -25.051 1.00 33.84 109 ASP A O 1
ATOM 864 N N . GLY A 1 110 ? -15.409 -49.184 -24.150 1.00 33.16 110 GLY A N 1
ATOM 865 C CA . GLY A 1 110 ? -16.047 -49.146 -22.812 1.00 33.16 110 GLY A CA 1
ATOM 866 C C . GLY A 1 110 ? -15.284 -48.149 -21.907 1.00 33.16 110 GLY A C 1
ATOM 867 O O . GLY A 1 110 ? -14.081 -48.287 -21.744 1.00 33.16 110 GLY A O 1
ATOM 868 N N . ASP A 1 111 ? -15.797 -47.088 -21.279 1.00 33.12 111 ASP A N 1
ATOM 869 C CA . ASP A 1 111 ? -17.125 -46.655 -20.844 1.00 33.12 111 ASP A CA 1
ATOM 870 C C . ASP A 1 111 ? -17.060 -45.142 -20.472 1.00 33.12 111 ASP A C 1
ATOM 872 O O . ASP A 1 111 ? -15.986 -44.569 -20.269 1.00 33.12 111 ASP A O 1
ATOM 876 N N . GLU A 1 112 ? -18.255 -44.559 -20.427 1.00 36.09 112 GLU A N 1
ATOM 877 C CA . GLU A 1 112 ? -18.830 -43.247 -20.076 1.00 36.09 112 GLU A CA 1
ATOM 878 C C . GLU A 1 112 ? -18.136 -42.399 -18.964 1.00 36.09 112 GLU A C 1
ATOM 880 O O . GLU A 1 112 ? -17.329 -42.871 -18.174 1.00 36.09 112 GLU A O 1
ATOM 885 N N . SER A 1 113 ? -18.356 -41.087 -18.779 1.00 33.19 113 SER A N 1
ATOM 886 C CA . SER A 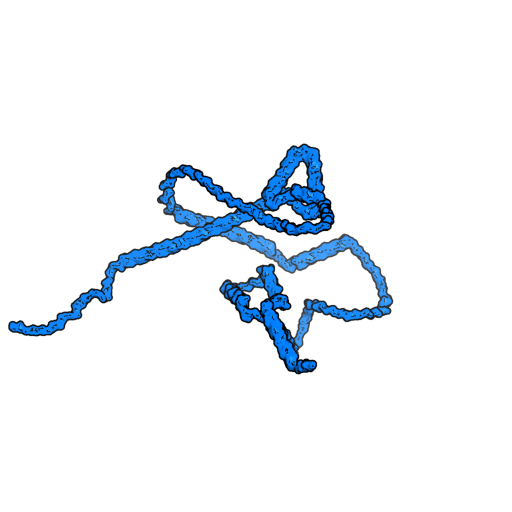1 113 ? -19.622 -40.345 -18.695 1.00 33.19 113 SER A CA 1
ATOM 887 C C . SER A 1 113 ? -19.348 -38.837 -18.486 1.00 33.19 113 SER A C 1
ATOM 889 O O . SER A 1 113 ? -18.459 -38.486 -17.708 1.00 33.19 113 SER A O 1
ATOM 891 N N . ASP A 1 114 ? -20.143 -37.947 -19.094 1.00 32.41 114 ASP A N 1
ATOM 892 C CA . ASP A 1 114 ? -20.674 -36.756 -18.396 1.00 32.41 114 ASP A CA 1
ATOM 893 C C . ASP A 1 114 ? -21.986 -36.325 -19.074 1.00 32.41 114 ASP A C 1
ATOM 895 O O . ASP A 1 114 ? -22.003 -35.732 -20.155 1.00 32.41 114 ASP A O 1
ATOM 899 N N . GLY A 1 115 ? -23.099 -36.742 -18.467 1.00 34.00 115 GLY A N 1
ATOM 900 C CA . GLY A 1 115 ? -24.455 -36.599 -18.984 1.00 34.00 115 GLY A CA 1
ATOM 901 C C . GLY A 1 115 ? -25.047 -35.206 -18.769 1.00 34.00 115 GLY A C 1
ATOM 902 O O . GLY A 1 115 ? -25.150 -34.710 -17.646 1.00 34.00 115 GLY A O 1
ATOM 903 N N . GLY A 1 116 ? -25.519 -34.608 -19.864 1.00 30.28 116 GLY A N 1
ATOM 904 C CA . GLY A 1 116 ? -26.416 -33.459 -19.860 1.00 30.28 116 GLY A CA 1
ATOM 905 C C . GLY A 1 116 ? -27.844 -33.875 -19.500 1.00 30.28 116 GLY A C 1
ATOM 906 O O . GLY A 1 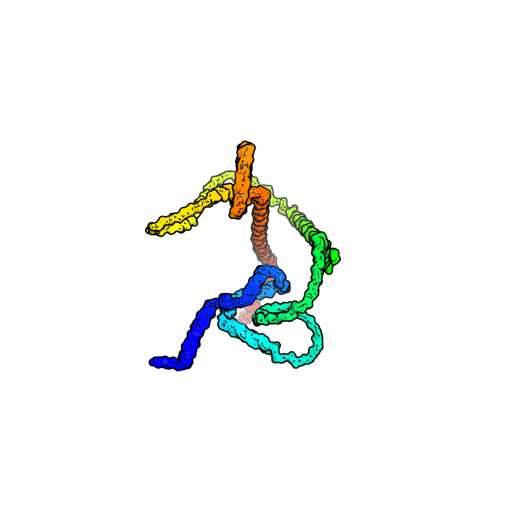116 ? -28.437 -34.745 -20.129 1.00 30.28 116 GLY A O 1
ATOM 907 N N . MET A 1 117 ? -28.386 -33.230 -18.471 1.00 30.36 117 MET A N 1
ATOM 908 C CA . MET A 1 117 ? -29.738 -33.405 -17.943 1.00 30.36 117 MET A CA 1
ATOM 909 C C . MET A 1 117 ? -30.801 -33.034 -18.995 1.00 30.36 117 MET A C 1
ATOM 911 O O . MET A 1 117 ? -30.975 -31.854 -19.303 1.00 30.36 117 MET A O 1
ATOM 915 N N . GLN A 1 118 ? -31.543 -34.017 -19.513 1.00 31.80 118 GLN A N 1
ATOM 916 C CA . GLN A 1 118 ? -32.748 -33.783 -20.310 1.00 31.80 118 GLN A CA 1
ATOM 917 C C . GLN A 1 118 ? -33.988 -34.080 -19.462 1.00 31.80 118 GLN A C 1
ATOM 919 O O . GLN A 1 118 ? -34.189 -35.188 -18.977 1.00 31.80 118 GLN A O 1
ATOM 924 N N . VAL A 1 119 ? -34.795 -33.042 -19.251 1.00 31.36 119 VAL A N 1
ATOM 925 C CA . VAL A 1 119 ? -36.085 -33.102 -18.563 1.00 31.36 119 VAL A CA 1
ATOM 926 C C . VAL A 1 119 ? -37.100 -33.697 -19.536 1.00 31.36 119 VAL A C 1
ATOM 928 O O . VAL A 1 119 ? -37.464 -33.040 -20.510 1.00 31.36 119 VAL A O 1
ATOM 931 N N . GLN A 1 120 ? -37.537 -34.929 -19.284 1.00 32.78 120 GLN A N 1
ATOM 932 C CA . GLN A 1 120 ? -38.728 -35.505 -19.905 1.00 32.78 120 GLN A CA 1
ATOM 933 C C . GLN A 1 120 ? -39.828 -35.623 -18.852 1.00 32.78 120 GLN A C 1
ATOM 935 O O . GLN A 1 120 ? -39.633 -36.169 -17.767 1.00 32.78 120 GLN A O 1
ATOM 940 N N . SER A 1 121 ? -40.947 -34.989 -19.177 1.00 36.09 121 SER A N 1
ATOM 941 C CA . SER A 1 121 ? -42.245 -35.122 -18.535 1.00 36.09 121 SER A CA 1
ATOM 942 C C . SER A 1 121 ? -42.820 -36.484 -18.890 1.00 36.09 121 SER A C 1
ATOM 944 O O . SER A 1 121 ? -42.864 -36.785 -20.074 1.00 36.09 121 SER A O 1
ATOM 946 N N . ASP A 1 122 ? -43.279 -37.253 -17.908 1.00 33.03 122 ASP A N 1
ATOM 947 C CA . ASP A 1 122 ? -44.157 -38.394 -18.154 1.00 33.03 122 ASP A CA 1
ATOM 948 C C . ASP A 1 122 ? -45.006 -38.701 -16.919 1.00 33.03 122 ASP A C 1
ATOM 950 O O . ASP A 1 122 ? -44.652 -38.385 -15.779 1.00 33.03 122 ASP A O 1
ATOM 954 N N . GLU A 1 123 ? -46.183 -39.219 -17.229 1.00 33.78 123 GLU A N 1
ATOM 955 C CA . GLU A 1 123 ? -47.437 -39.149 -16.499 1.00 33.78 123 GLU A CA 1
ATOM 956 C C . GLU A 1 123 ? -47.594 -40.234 -15.419 1.00 33.78 123 GLU A C 1
ATOM 958 O O . GLU A 1 123 ? -46.936 -41.274 -15.420 1.00 33.78 123 GLU A O 1
ATOM 963 N N . ASP A 1 124 ? -48.491 -39.962 -14.468 1.00 42.66 124 ASP A N 1
ATOM 964 C CA . ASP A 1 124 ? -48.901 -40.858 -13.388 1.00 42.66 124 ASP A CA 1
ATOM 965 C C . ASP A 1 124 ? -49.639 -42.106 -13.921 1.00 42.66 124 ASP A C 1
ATOM 967 O O . ASP A 1 124 ? -50.832 -42.041 -14.212 1.00 42.66 124 ASP A O 1
ATOM 971 N N . GLU A 1 125 ? -48.991 -43.275 -13.901 1.00 36.84 125 GLU A N 1
ATOM 972 C CA . GLU A 1 125 ? -49.680 -44.574 -13.863 1.00 36.84 125 GLU A CA 1
ATOM 973 C C . GLU A 1 125 ? -49.321 -45.347 -12.582 1.00 36.84 125 GLU A C 1
ATOM 975 O O . GLU A 1 125 ? -48.181 -45.741 -12.328 1.00 36.84 125 GLU A O 1
ATOM 980 N N . ARG A 1 126 ? -50.336 -45.542 -11.730 1.00 42.12 126 ARG A N 1
ATOM 981 C CA . ARG A 1 126 ? -50.280 -46.359 -10.512 1.00 42.12 126 ARG A CA 1
ATOM 982 C C . ARG A 1 126 ? -50.575 -47.814 -10.851 1.00 42.12 126 ARG A C 1
ATOM 984 O O . ARG A 1 126 ? -51.714 -48.139 -11.169 1.00 42.12 126 ARG A O 1
ATOM 991 N N . ASP A 1 127 ? -49.600 -48.687 -10.625 1.00 33.06 127 ASP A N 1
ATOM 992 C CA . ASP A 1 127 ? -49.776 -50.138 -10.715 1.00 33.06 127 ASP A CA 1
ATOM 993 C C . ASP A 1 127 ? -49.947 -50.770 -9.303 1.00 33.06 127 ASP A C 1
ATOM 995 O O . ASP A 1 127 ? -49.046 -50.653 -8.458 1.00 33.06 127 ASP A O 1
ATOM 999 N N . PRO A 1 128 ? -51.097 -51.399 -8.964 1.00 44.91 128 PRO A N 1
ATOM 1000 C CA . PRO A 1 128 ? -51.426 -51.861 -7.614 1.00 44.91 128 PRO A CA 1
ATOM 1001 C C . PRO A 1 128 ? -51.020 -53.327 -7.376 1.00 44.91 128 PRO A C 1
ATOM 1003 O O . PRO A 1 128 ? -51.855 -54.175 -7.067 1.00 44.91 128 PRO A O 1
ATOM 1006 N N . ALA A 1 129 ? -49.727 -53.646 -7.474 1.00 45.31 129 ALA A N 1
ATOM 1007 C CA . ALA A 1 129 ? -49.239 -55.022 -7.316 1.00 45.31 129 ALA A CA 1
ATOM 1008 C C . ALA A 1 129 ? -47.996 -55.134 -6.418 1.00 45.31 129 ALA A C 1
ATOM 1010 O O . ALA A 1 129 ? -46.935 -55.577 -6.850 1.00 45.31 129 ALA A O 1
ATOM 1011 N N . ARG A 1 130 ? -48.106 -54.761 -5.133 1.00 44.06 130 ARG A N 1
ATOM 1012 C CA . ARG A 1 130 ? -47.112 -55.128 -4.096 1.00 44.06 130 ARG A CA 1
ATOM 1013 C C . ARG A 1 130 ? -47.765 -55.465 -2.755 1.00 44.06 130 ARG A C 1
ATOM 1015 O O . ARG A 1 130 ? -47.424 -54.901 -1.719 1.00 44.06 130 ARG A O 1
ATOM 1022 N N . ALA A 1 131 ? -48.697 -56.413 -2.761 1.00 52.69 131 ALA A N 1
ATOM 1023 C CA . ALA A 1 131 ? -49.053 -57.135 -1.546 1.00 52.69 131 ALA A CA 1
ATOM 1024 C C . ALA A 1 131 ? -48.058 -58.292 -1.357 1.00 52.69 131 ALA A C 1
ATOM 1026 O O . ALA A 1 131 ? -47.888 -59.107 -2.258 1.00 52.69 131 ALA A O 1
ATOM 1027 N N . ASN A 1 132 ? -47.450 -58.365 -0.169 1.00 59.75 132 ASN A N 1
ATOM 1028 C CA . ASN A 1 132 ? -46.597 -59.450 0.341 1.00 59.75 132 ASN A CA 1
ATOM 1029 C C . ASN A 1 132 ? -45.066 -59.280 0.200 1.00 59.75 132 ASN A C 1
ATOM 1031 O O . ASN A 1 132 ? -44.381 -60.054 -0.465 1.00 59.75 132 ASN A O 1
ATOM 1035 N N . VAL A 1 133 ? -44.505 -58.316 0.941 1.00 56.75 133 VAL A N 1
ATOM 1036 C CA . VAL A 1 133 ? -43.086 -58.336 1.339 1.00 56.75 133 VAL A CA 1
ATOM 1037 C C . VAL A 1 133 ? -43.013 -58.671 2.830 1.00 56.75 133 VAL A C 1
ATOM 1039 O O . VAL A 1 133 ? -43.447 -57.884 3.669 1.00 56.75 133 VAL A O 1
ATOM 1042 N N . LYS A 1 134 ? -42.459 -59.842 3.175 1.00 66.38 134 LYS A N 1
ATOM 1043 C CA . LYS A 1 134 ? -42.113 -60.215 4.559 1.00 66.38 134 LYS A CA 1
ATOM 1044 C C . LYS A 1 134 ? -41.159 -59.165 5.140 1.00 66.38 134 LYS A C 1
ATOM 1046 O O . LYS A 1 134 ? -39.996 -59.097 4.742 1.00 66.38 134 LYS A O 1
ATOM 1051 N N . LEU A 1 135 ? -41.654 -58.358 6.077 1.00 64.75 135 LEU A N 1
ATOM 1052 C CA . LEU A 1 135 ? -40.869 -57.356 6.797 1.00 64.75 135 LEU A CA 1
ATOM 1053 C C . LEU A 1 135 ? -39.758 -58.054 7.596 1.00 64.75 135 LEU A C 1
ATOM 1055 O O . LEU A 1 135 ? -40.030 -58.859 8.485 1.00 64.75 135 LEU A O 1
ATOM 1059 N N . ARG A 1 136 ? -38.497 -57.756 7.267 1.00 74.62 136 ARG A N 1
ATOM 1060 C CA . ARG A 1 136 ? -37.339 -58.153 8.078 1.00 74.62 136 ARG A CA 1
ATOM 1061 C C . ARG A 1 136 ? -37.135 -57.097 9.171 1.00 74.62 136 ARG A C 1
ATOM 1063 O O . ARG A 1 136 ? -37.126 -55.913 8.831 1.00 74.62 136 ARG A O 1
ATOM 1070 N N . PRO A 1 137 ? -36.967 -57.478 10.450 1.00 75.88 137 PRO A N 1
ATOM 1071 C CA . PRO A 1 137 ? -36.680 -56.512 11.503 1.00 75.88 137 PRO A CA 1
ATOM 1072 C C . PRO A 1 137 ? -35.364 -55.787 11.198 1.00 75.88 137 PRO A C 1
ATOM 1074 O O . PRO A 1 137 ? -34.374 -56.403 10.796 1.00 75.88 137 PRO A O 1
ATOM 1077 N N . MET A 1 138 ? -35.382 -54.464 11.354 1.00 65.75 138 MET A N 1
ATOM 1078 C CA . MET A 1 138 ? -34.228 -53.602 11.120 1.00 65.75 138 MET A CA 1
ATOM 1079 C C . MET A 1 138 ? -33.089 -53.996 12.080 1.00 65.75 138 MET A C 1
ATOM 1081 O O . MET A 1 138 ? -33.358 -54.229 13.262 1.00 65.75 138 MET A O 1
ATOM 1085 N N . PRO A 1 139 ? -31.830 -54.099 11.611 1.00 71.62 139 PRO A N 1
ATOM 1086 C CA . PRO A 1 139 ? -30.712 -54.415 12.491 1.00 71.62 139 PRO A CA 1
ATOM 1087 C C . PRO A 1 139 ? -30.591 -53.339 13.571 1.00 71.62 139 PRO A C 1
ATOM 1089 O O . PRO A 1 139 ? -30.741 -52.149 13.281 1.00 71.62 139 PRO A O 1
ATOM 1092 N N . ALA A 1 140 ? -30.325 -53.767 14.807 1.00 71.00 140 ALA A N 1
ATOM 1093 C CA . ALA A 1 140 ? -30.158 -52.866 15.938 1.00 71.00 140 ALA A CA 1
ATOM 1094 C C . ALA A 1 140 ? -29.158 -51.754 15.584 1.00 71.00 140 ALA A C 1
ATOM 1096 O O . ALA A 1 140 ? -28.073 -52.002 15.050 1.00 71.00 140 ALA A O 1
ATOM 1097 N N . ASN A 1 141 ? -29.557 -50.516 15.850 1.00 67.75 141 ASN A N 1
ATOM 1098 C CA . ASN A 1 141 ? -28.749 -49.321 15.687 1.00 67.75 141 ASN A CA 1
ATOM 1099 C C . ASN A 1 141 ? -27.426 -49.494 16.444 1.00 67.75 141 ASN A C 1
ATOM 1101 O O . ASN A 1 141 ? -27.410 -49.571 17.671 1.00 67.75 141 ASN A O 1
ATOM 1105 N N . ALA A 1 142 ? -26.320 -49.570 15.697 1.00 74.94 142 ALA A N 1
ATOM 1106 C CA . ALA A 1 142 ? -24.981 -49.657 16.265 1.00 74.94 142 ALA A CA 1
ATOM 1107 C C . ALA A 1 142 ? -24.777 -48.534 17.292 1.00 74.94 142 ALA A C 1
ATOM 1109 O O . ALA A 1 142 ? -25.186 -47.389 17.062 1.00 74.94 142 ALA A O 1
ATOM 1110 N N . SER A 1 143 ? -24.157 -48.870 18.424 1.00 82.94 143 SER A N 1
ATOM 1111 C CA . SER A 1 143 ? -23.921 -47.923 19.508 1.00 82.94 143 SER A CA 1
ATOM 1112 C C . SER A 1 143 ? -23.176 -46.693 18.981 1.00 82.94 143 SER A C 1
ATOM 1114 O O . SER A 1 143 ? -22.357 -46.779 18.064 1.00 82.94 143 SER A O 1
ATOM 1116 N N . ILE A 1 144 ? -23.423 -45.519 19.567 1.00 82.94 144 ILE A N 1
ATOM 1117 C CA . ILE A 1 144 ? -22.746 -44.264 19.190 1.00 82.94 144 ILE A CA 1
ATOM 1118 C C . ILE A 1 144 ? -21.216 -44.426 19.218 1.00 82.94 144 ILE A C 1
ATOM 1120 O O . ILE A 1 144 ? -20.511 -43.800 18.424 1.00 82.94 144 ILE A O 1
ATOM 1124 N N . ALA A 1 145 ? -20.698 -45.280 20.105 1.00 87.44 145 ALA A N 1
ATOM 1125 C CA . ALA A 1 145 ? -19.283 -45.630 20.156 1.00 87.44 145 ALA A CA 1
ATOM 1126 C C . ALA A 1 145 ? -18.817 -46.362 18.884 1.00 87.44 145 ALA A C 1
ATOM 1128 O O . ALA A 1 145 ? -17.795 -45.991 18.310 1.00 87.44 145 ALA A O 1
ATOM 1129 N N . ASP A 1 146 ? -19.596 -47.318 18.383 1.00 88.06 146 ASP A N 1
ATOM 1130 C CA . ASP A 1 146 ? -19.276 -48.088 17.177 1.00 88.06 146 ASP A CA 1
ATOM 1131 C C . ASP A 1 146 ? -19.330 -47.215 15.922 1.00 88.06 146 ASP A C 1
ATOM 1133 O O . ASP A 1 146 ? -18.458 -47.305 15.057 1.00 88.06 146 ASP A O 1
ATOM 1137 N N . LEU A 1 147 ? -20.305 -46.303 15.845 1.00 88.88 147 LEU A N 1
ATOM 1138 C CA . LEU A 1 147 ? -20.394 -45.317 14.764 1.00 88.88 147 LEU A CA 1
ATOM 1139 C C . LEU A 1 147 ? -19.197 -44.360 14.765 1.00 88.88 147 LEU A C 1
ATOM 1141 O O . LEU A 1 147 ? -18.641 -44.068 13.704 1.00 88.88 147 LEU A O 1
ATOM 1145 N N . ARG A 1 148 ? -18.757 -43.906 15.945 1.00 91.38 148 ARG A N 1
ATOM 1146 C CA . ARG A 1 148 ? -17.547 -43.084 16.085 1.00 91.38 148 ARG A CA 1
ATOM 1147 C C . ARG A 1 148 ? -16.301 -43.865 15.683 1.00 91.38 148 ARG A C 1
ATOM 1149 O O . ARG A 1 148 ? -15.517 -43.363 14.886 1.00 91.38 148 ARG A O 1
ATOM 1156 N N . ASN A 1 149 ? -16.151 -45.103 16.136 1.00 93.56 149 ASN A N 1
ATOM 1157 C CA . ASN A 1 149 ? -15.015 -45.949 15.770 1.00 93.56 149 ASN A CA 1
ATOM 1158 C C . ASN A 1 149 ? -14.967 -46.202 14.257 1.00 93.56 149 ASN A C 1
ATOM 1160 O O . ASN A 1 149 ? -13.912 -46.071 13.636 1.00 93.56 149 ASN A O 1
ATOM 1164 N N . LYS A 1 150 ? -16.121 -46.458 13.633 1.00 92.44 150 LYS A N 1
ATOM 1165 C CA . LYS A 1 150 ? -16.241 -46.643 12.182 1.00 92.44 150 LYS A CA 1
ATOM 1166 C C . LYS A 1 150 ? -15.924 -45.361 11.404 1.00 92.44 150 LYS A C 1
ATOM 1168 O O . LYS A 1 150 ? -15.266 -45.425 10.368 1.00 92.44 150 LYS A O 1
ATOM 1173 N N . LEU A 1 151 ? -16.325 -44.194 11.916 1.00 93.56 151 LEU A N 1
ATOM 1174 C CA . LEU A 1 151 ? -15.968 -42.890 11.346 1.00 93.56 151 LEU A CA 1
ATOM 1175 C C . LEU A 1 151 ? -14.460 -42.623 11.449 1.00 93.56 151 LEU A C 1
ATOM 1177 O O . LEU A 1 151 ? -13.849 -42.202 10.470 1.00 93.56 151 LEU A O 1
ATOM 1181 N N . HIS A 1 152 ? -13.851 -42.894 12.602 1.00 92.06 152 HIS A N 1
ATOM 1182 C CA . HIS A 1 152 ? -12.411 -42.738 12.798 1.00 92.06 152 HIS A CA 1
ATOM 1183 C C . HIS A 1 152 ? -11.618 -43.675 11.874 1.00 92.06 152 HIS A C 1
ATOM 1185 O O . HIS A 1 152 ? -10.745 -43.205 11.148 1.00 92.06 152 HIS A O 1
ATOM 1191 N N . ALA A 1 153 ? -12.012 -44.947 11.771 1.00 93.00 153 ALA A N 1
ATOM 1192 C CA . ALA A 1 153 ? -11.412 -45.899 10.836 1.00 93.00 153 ALA A CA 1
ATOM 1193 C C . ALA A 1 153 ? -11.542 -45.448 9.367 1.00 93.00 153 ALA A C 1
ATOM 1195 O O . ALA A 1 153 ? -10.586 -45.531 8.597 1.00 93.00 153 ALA A O 1
ATOM 1196 N N . ARG A 1 154 ? -12.700 -44.893 8.974 1.00 91.94 154 ARG A N 1
ATOM 1197 C CA . ARG A 1 154 ? -12.926 -44.330 7.630 1.00 91.94 154 ARG A CA 1
ATOM 1198 C C . ARG A 1 154 ? -12.061 -43.092 7.373 1.00 91.94 154 ARG A C 1
ATOM 1200 O O . ARG A 1 154 ? -11.529 -42.930 6.275 1.00 91.94 154 ARG A O 1
ATOM 1207 N N . MET A 1 155 ? -11.899 -42.223 8.370 1.00 87.44 155 MET A N 1
ATOM 1208 C CA . MET A 1 155 ? -11.035 -41.041 8.289 1.00 87.44 155 MET A CA 1
ATOM 1209 C C . MET A 1 155 ? -9.565 -41.429 8.141 1.00 87.44 155 MET A C 1
ATOM 1211 O O . MET A 1 155 ? -8.858 -40.817 7.339 1.00 87.44 155 MET A O 1
ATOM 1215 N N . ASP A 1 156 ? -9.118 -42.459 8.853 1.00 85.50 156 ASP A N 1
ATOM 1216 C CA . ASP A 1 156 ? -7.756 -42.977 8.750 1.00 85.50 156 ASP A CA 1
ATOM 1217 C C . ASP A 1 156 ? -7.525 -43.682 7.411 1.00 85.50 156 ASP A C 1
ATOM 1219 O O . ASP A 1 156 ? -6.508 -43.440 6.766 1.00 85.50 156 ASP A O 1
ATOM 1223 N N . GLN A 1 157 ? -8.510 -44.418 6.892 1.00 88.62 157 GLN A N 1
ATOM 1224 C CA . GLN A 1 157 ? -8.457 -44.981 5.541 1.00 88.62 157 GLN A CA 1
ATOM 1225 C C . GLN A 1 157 ? -8.351 -43.888 4.461 1.00 88.62 157 GLN A C 1
ATOM 1227 O O . GLN A 1 157 ? -7.538 -44.010 3.549 1.00 88.62 157 GLN A O 1
ATOM 1232 N N . LEU A 1 158 ? -9.096 -42.778 4.572 1.00 81.88 158 LEU A N 1
ATOM 1233 C CA . LEU A 1 158 ? -8.985 -41.645 3.636 1.00 81.88 158 LEU A CA 1
ATOM 1234 C C . LEU A 1 158 ? -7.693 -40.835 3.805 1.00 81.88 158 LEU A C 1
ATOM 1236 O O . LEU A 1 158 ? -7.257 -40.165 2.863 1.00 81.88 158 LEU A O 1
ATOM 1240 N N . ARG A 1 159 ? -7.103 -40.825 5.002 1.00 78.00 159 ARG A N 1
ATOM 1241 C CA . ARG A 1 159 ? -5.794 -40.206 5.251 1.00 78.00 159 ARG A CA 1
ATOM 1242 C C . ARG A 1 159 ? -4.673 -41.078 4.702 1.00 78.00 159 ARG A C 1
ATOM 1244 O O . ARG A 1 159 ? -3.749 -40.532 4.108 1.00 78.00 159 ARG A O 1
ATOM 1251 N N . ASN A 1 160 ? -4.789 -42.395 4.825 1.00 71.56 160 ASN A N 1
ATOM 1252 C CA . ASN A 1 160 ? -3.825 -43.358 4.306 1.00 71.56 160 ASN A CA 1
ATOM 1253 C C . ASN A 1 160 ? -3.929 -43.483 2.779 1.00 71.56 160 ASN A C 1
ATOM 1255 O O . ASN A 1 160 ? -2.907 -43.429 2.107 1.00 71.56 160 ASN A O 1
ATOM 1259 N N . GLY A 1 161 ? -5.139 -43.496 2.211 1.00 65.88 161 GLY A N 1
ATOM 1260 C CA . GLY A 1 161 ? -5.365 -43.473 0.759 1.00 65.88 161 GLY A CA 1
ATOM 1261 C C . GLY A 1 161 ? -4.899 -42.178 0.081 1.00 65.88 161 GLY A C 1
ATOM 1262 O O . GLY A 1 161 ? -4.469 -42.204 -1.063 1.00 65.88 161 GLY A O 1
ATOM 1263 N N . ARG A 1 162 ? -4.876 -41.046 0.803 1.00 60.41 162 ARG A N 1
ATOM 1264 C CA . ARG A 1 162 ? -4.242 -39.790 0.340 1.00 60.41 162 ARG A CA 1
ATOM 1265 C C . ARG A 1 162 ? -2.736 -39.705 0.610 1.00 60.41 162 ARG A C 1
ATOM 1267 O O . ARG A 1 162 ? -2.101 -38.738 0.196 1.00 60.41 162 ARG A O 1
ATOM 1274 N N . ARG A 1 163 ? -2.178 -40.673 1.337 1.00 52.00 163 ARG A N 1
ATOM 1275 C CA . ARG A 1 163 ? -0.746 -40.798 1.654 1.00 52.00 163 ARG A CA 1
ATOM 1276 C C . ARG A 1 163 ? -0.068 -41.940 0.896 1.00 52.00 163 ARG A C 1
ATOM 1278 O O . ARG A 1 163 ? 1.142 -42.087 1.023 1.00 52.00 163 ARG A O 1
ATOM 1285 N N . ALA A 1 164 ? -0.811 -42.696 0.091 1.00 45.44 164 ALA A N 1
ATOM 1286 C CA . ALA A 1 164 ? -0.312 -43.798 -0.725 1.00 45.44 164 ALA A CA 1
ATOM 1287 C C . ALA A 1 164 ? 0.362 -43.329 -2.029 1.00 45.44 164 ALA A C 1
ATOM 1289 O O . ALA A 1 164 ? 0.309 -44.028 -3.031 1.00 45.44 164 ALA A O 1
ATOM 1290 N N . ASP A 1 165 ? 1.000 -42.155 -2.011 1.00 46.38 165 ASP A N 1
ATOM 1291 C CA . ASP A 1 165 ? 1.923 -41.756 -3.067 1.00 46.38 165 ASP A CA 1
ATOM 1292 C C . ASP A 1 165 ? 3.106 -40.994 -2.446 1.00 46.38 165 ASP A C 1
ATOM 1294 O O . ASP A 1 165 ? 3.012 -39.824 -2.058 1.00 46.38 165 ASP A O 1
ATOM 1298 N N . GLY A 1 166 ? 4.223 -41.707 -2.282 1.00 40.06 166 GLY A N 1
ATOM 1299 C CA . GLY A 1 166 ? 5.524 -41.124 -1.952 1.00 40.06 166 GLY A CA 1
ATOM 1300 C C . GLY A 1 166 ? 6.015 -41.317 -0.516 1.00 40.06 166 GLY A C 1
ATOM 1301 O O . GLY A 1 166 ? 6.037 -40.381 0.287 1.00 40.06 166 GLY A O 1
ATOM 1302 N N . PHE A 1 167 ? 6.546 -42.510 -0.252 1.00 43.09 167 PHE A N 1
ATOM 1303 C CA . PHE A 1 167 ? 7.656 -42.750 0.676 1.00 43.09 167 PHE A CA 1
ATOM 1304 C C . PHE A 1 167 ? 8.648 -41.554 0.701 1.00 43.09 167 PHE A C 1
ATOM 1306 O O . PHE A 1 167 ? 9.194 -41.165 -0.328 1.00 43.09 167 PHE A O 1
ATOM 1313 N N . GLY A 1 168 ? 8.873 -40.946 1.873 1.00 52.47 168 GLY A N 1
ATOM 1314 C CA . GLY A 1 168 ? 10.093 -40.188 2.220 1.00 52.47 168 GLY A CA 1
ATOM 1315 C C . GLY A 1 168 ? 10.498 -38.924 1.431 1.00 52.47 168 GLY A C 1
ATOM 1316 O O . GLY A 1 168 ? 11.589 -38.420 1.662 1.00 52.47 168 GLY A O 1
ATOM 1317 N N . GLY A 1 169 ? 9.694 -38.376 0.514 1.00 50.84 169 GLY A N 1
ATOM 1318 C CA . GLY A 1 169 ? 10.248 -37.473 -0.514 1.00 50.84 169 GLY A CA 1
ATOM 1319 C C . GLY A 1 169 ? 9.988 -35.966 -0.408 1.00 50.84 169 GLY A C 1
ATOM 1320 O O . GLY A 1 169 ? 10.708 -35.192 -1.028 1.00 50.84 169 GLY A O 1
ATOM 1321 N N . ARG A 1 170 ? 8.958 -35.481 0.299 1.00 55.28 170 ARG A N 1
ATOM 1322 C CA . ARG A 1 170 ? 8.526 -34.071 0.131 1.00 55.28 170 ARG A CA 1
ATOM 1323 C C . ARG A 1 170 ? 9.126 -33.107 1.147 1.00 55.28 170 ARG A C 1
ATOM 1325 O O . ARG A 1 170 ? 9.616 -32.046 0.761 1.00 55.28 170 ARG A O 1
ATOM 1332 N N . ASP A 1 171 ? 9.098 -33.462 2.425 1.00 62.28 171 ASP A N 1
ATOM 1333 C CA . ASP A 1 171 ? 9.576 -32.572 3.488 1.00 62.28 171 ASP A CA 1
ATOM 1334 C C . ASP A 1 171 ? 11.105 -32.496 3.531 1.00 62.28 171 ASP A C 1
ATOM 1336 O O . ASP A 1 171 ? 11.664 -31.406 3.656 1.00 62.28 171 ASP A O 1
ATOM 1340 N N . GLU A 1 172 ? 11.794 -33.612 3.283 1.00 65.88 172 GLU A N 1
ATOM 1341 C CA . GLU A 1 172 ? 13.256 -33.634 3.193 1.00 65.88 172 GLU A CA 1
ATOM 1342 C C . GLU A 1 172 ? 13.764 -32.843 1.972 1.00 65.88 172 GLU A C 1
ATOM 1344 O O . GLU A 1 172 ? 14.733 -32.084 2.058 1.00 65.88 172 GLU A O 1
ATOM 1349 N N . LEU A 1 173 ? 13.057 -32.917 0.838 1.00 67.19 173 LEU A N 1
ATOM 1350 C CA . LEU A 1 173 ? 13.388 -32.171 -0.380 1.00 67.19 173 LEU A CA 1
ATOM 1351 C C . LEU A 1 173 ? 13.096 -30.671 -0.227 1.00 67.19 173 LEU A C 1
ATOM 1353 O O . LEU A 1 173 ? 13.859 -29.828 -0.708 1.00 67.19 173 LEU A O 1
ATOM 1357 N N . LEU A 1 174 ? 12.031 -30.311 0.497 1.00 72.00 174 LEU A N 1
ATOM 1358 C CA . LEU A 1 174 ? 11.749 -28.926 0.880 1.00 72.00 174 LEU A CA 1
ATOM 1359 C C . LEU A 1 174 ? 12.805 -28.389 1.853 1.00 72.00 174 LEU A C 1
ATOM 1361 O O . LEU A 1 174 ? 13.210 -27.229 1.727 1.00 72.00 174 LEU A O 1
ATOM 1365 N N . GLN A 1 175 ? 13.301 -29.216 2.774 1.00 76.56 175 GLN A N 1
ATOM 1366 C CA . GLN A 1 175 ? 14.355 -28.849 3.717 1.00 76.56 175 GLN A CA 1
ATOM 1367 C C . GLN A 1 175 ? 15.714 -28.687 3.020 1.00 76.56 175 GLN A C 1
ATOM 1369 O O . GLN A 1 175 ? 16.358 -27.653 3.216 1.00 76.56 175 GLN A O 1
ATOM 1374 N N . LYS A 1 176 ? 16.091 -29.600 2.111 1.00 77.94 176 LYS A N 1
ATOM 1375 C CA . LYS A 1 176 ? 17.268 -29.478 1.227 1.00 77.94 176 LYS A CA 1
ATOM 1376 C C . LYS A 1 176 ? 17.177 -28.245 0.323 1.00 77.94 176 LYS A C 1
ATOM 1378 O O . LYS A 1 176 ? 18.119 -27.457 0.257 1.00 77.94 176 LYS A O 1
ATOM 1383 N N . ARG A 1 177 ? 16.014 -27.973 -0.282 1.00 77.69 177 ARG A N 1
ATOM 1384 C CA . ARG A 1 177 ? 15.788 -26.760 -1.094 1.00 77.69 177 ARG A CA 1
ATOM 1385 C C . ARG A 1 177 ? 15.885 -25.477 -0.265 1.00 77.69 177 ARG A C 1
ATOM 1387 O O . ARG A 1 177 ? 16.412 -24.469 -0.736 1.00 77.69 177 ARG A O 1
ATOM 1394 N N . ARG A 1 178 ? 15.399 -25.492 0.979 1.00 81.75 178 ARG A N 1
ATOM 1395 C CA . ARG A 1 178 ? 15.483 -24.352 1.908 1.00 81.75 178 ARG A CA 1
ATOM 1396 C C . ARG A 1 178 ? 16.907 -24.135 2.425 1.00 81.75 178 ARG A C 1
ATOM 1398 O O . ARG A 1 178 ? 17.304 -22.982 2.605 1.00 81.75 178 ARG A O 1
ATOM 1405 N N . ALA A 1 179 ? 17.664 -25.209 2.637 1.00 82.50 179 ALA A N 1
ATOM 1406 C CA . ALA A 1 179 ? 19.077 -25.169 2.998 1.00 82.50 179 ALA A CA 1
ATOM 1407 C C . ALA A 1 179 ? 19.924 -24.591 1.853 1.00 82.50 179 ALA A C 1
ATOM 1409 O O . ALA A 1 179 ? 20.616 -23.597 2.071 1.00 82.50 179 ALA A O 1
ATOM 1410 N N . ALA A 1 180 ? 19.742 -25.080 0.621 1.00 83.19 180 ALA A N 1
ATOM 1411 C CA . ALA A 1 180 ? 20.413 -24.554 -0.570 1.00 83.19 180 ALA A CA 1
ATOM 1412 C C . ALA A 1 180 ? 20.122 -23.057 -0.795 1.00 83.19 180 ALA A C 1
ATOM 1414 O O . ALA A 1 180 ? 21.009 -22.279 -1.144 1.00 83.19 180 ALA A O 1
ATOM 1415 N N . LEU A 1 181 ? 18.891 -22.599 -0.523 1.00 78.94 181 LEU A N 1
ATOM 1416 C CA . LEU A 1 181 ? 18.541 -21.177 -0.627 1.00 78.94 181 LEU A CA 1
ATOM 1417 C C . LEU A 1 181 ? 19.265 -20.309 0.420 1.00 78.94 181 LEU A C 1
ATOM 1419 O O . LEU A 1 181 ? 19.639 -19.168 0.141 1.00 78.94 181 LEU A O 1
ATOM 1423 N N . ARG A 1 182 ? 19.447 -20.834 1.639 1.00 82.56 182 ARG A N 1
ATOM 1424 C CA . ARG A 1 182 ? 20.196 -20.160 2.712 1.00 82.56 182 ARG A CA 1
ATOM 1425 C C . ARG A 1 182 ? 21.687 -20.122 2.398 1.00 82.56 182 ARG A C 1
ATOM 1427 O O . ARG A 1 182 ? 22.311 -19.090 2.625 1.00 82.56 182 ARG A O 1
ATOM 1434 N N . GLU A 1 183 ? 22.228 -21.198 1.845 1.00 79.75 183 GLU A N 1
ATOM 1435 C CA . GLU A 1 183 ? 23.625 -21.286 1.432 1.00 79.75 183 GLU A CA 1
ATOM 1436 C C . GLU A 1 183 ? 23.938 -20.339 0.268 1.00 79.75 183 GLU A C 1
ATOM 1438 O O . GLU A 1 183 ? 24.860 -19.536 0.370 1.00 79.75 183 GLU A O 1
ATOM 1443 N N . ASN A 1 184 ? 23.093 -20.296 -0.764 1.00 81.06 184 ASN A N 1
ATOM 1444 C CA . ASN A 1 184 ? 23.243 -19.366 -1.888 1.00 81.06 184 ASN A CA 1
ATOM 1445 C C . ASN A 1 184 ? 23.154 -17.895 -1.423 1.00 81.06 184 ASN A C 1
ATOM 1447 O O . ASN A 1 184 ? 23.878 -17.018 -1.895 1.00 81.06 184 ASN A O 1
ATOM 1451 N N . ARG A 1 185 ? 22.328 -17.609 -0.404 1.00 83.25 185 ARG A N 1
ATOM 1452 C CA . ARG A 1 185 ? 22.277 -16.280 0.225 1.00 83.25 185 ARG A CA 1
ATOM 1453 C C . ARG A 1 185 ? 23.561 -15.951 0.994 1.00 83.25 185 ARG A C 1
ATOM 1455 O O . ARG A 1 185 ? 24.012 -14.812 0.911 1.00 83.25 185 ARG A O 1
ATOM 1462 N N . ARG A 1 186 ? 24.152 -16.926 1.698 1.00 85.25 186 ARG A N 1
ATOM 1463 C CA . ARG A 1 186 ? 25.447 -16.781 2.390 1.00 85.25 186 ARG A CA 1
ATOM 1464 C C . ARG A 1 186 ? 26.599 -16.581 1.401 1.00 85.25 186 ARG A C 1
ATOM 1466 O O . ARG A 1 186 ? 27.443 -15.715 1.629 1.00 85.25 186 ARG A O 1
ATOM 1473 N N . GLN A 1 187 ? 26.601 -17.313 0.287 1.00 83.44 187 GLN A N 1
ATOM 1474 C CA . GLN A 1 187 ? 27.585 -17.161 -0.786 1.00 83.44 187 GLN A CA 1
ATOM 1475 C C . GLN A 1 187 ? 27.497 -15.770 -1.425 1.00 83.44 187 GLN A C 1
ATOM 1477 O O . GLN A 1 187 ? 28.503 -15.073 -1.456 1.00 83.44 187 GLN A O 1
ATOM 1482 N N . LYS A 1 188 ? 26.296 -15.286 -1.773 1.00 84.25 188 LYS A N 1
ATOM 1483 C CA . LYS A 1 188 ? 26.104 -13.919 -2.302 1.00 84.25 188 LYS A CA 1
ATOM 1484 C C . LYS A 1 188 ? 26.539 -12.823 -1.334 1.00 84.25 188 LYS A C 1
ATOM 1486 O O . LYS A 1 188 ? 27.094 -11.814 -1.754 1.00 84.25 188 LYS A O 1
ATOM 1491 N N . THR A 1 189 ? 26.297 -12.989 -0.031 1.00 76.81 189 THR A N 1
ATOM 1492 C CA . THR A 1 189 ? 26.799 -12.025 0.961 1.00 76.81 189 THR A CA 1
ATOM 1493 C C . THR A 1 189 ? 28.319 -12.066 1.075 1.00 76.81 189 THR A C 1
ATOM 1495 O O . THR A 1 189 ? 28.937 -11.015 1.192 1.00 76.81 189 THR A O 1
ATOM 1498 N N . ARG A 1 190 ? 28.930 -13.253 0.995 1.00 84.69 190 ARG A N 1
ATOM 1499 C CA . ARG A 1 190 ? 30.386 -13.429 1.065 1.00 84.69 190 ARG A CA 1
ATOM 1500 C C . ARG A 1 190 ? 31.082 -12.895 -0.190 1.00 84.69 190 ARG A C 1
ATOM 1502 O O . ARG A 1 190 ? 32.106 -12.236 -0.066 1.00 84.69 190 ARG A O 1
ATOM 1509 N N . GLU A 1 191 ? 30.494 -13.098 -1.364 1.00 80.75 191 GLU A N 1
ATOM 1510 C CA . GLU A 1 191 ? 30.958 -12.550 -2.643 1.00 80.75 191 GLU A CA 1
ATOM 1511 C C . GLU A 1 191 ? 30.851 -11.021 -2.666 1.00 80.75 191 GLU A C 1
ATOM 1513 O O . GLU A 1 191 ? 31.826 -10.349 -2.976 1.00 80.75 191 GLU A O 1
ATOM 1518 N N . LYS A 1 192 ? 29.734 -10.454 -2.189 1.00 83.06 192 LYS A N 1
ATOM 1519 C CA . LYS A 1 192 ? 29.565 -8.998 -2.063 1.00 83.06 192 LYS A CA 1
ATOM 1520 C C . LYS A 1 192 ? 30.544 -8.361 -1.070 1.00 83.06 192 LYS A C 1
ATOM 1522 O O . LYS A 1 192 ? 30.991 -7.236 -1.275 1.00 83.06 192 LYS A O 1
ATOM 1527 N N . ILE A 1 193 ? 30.885 -9.064 0.013 1.00 80.81 193 ILE A N 1
ATOM 1528 C CA . ILE A 1 193 ? 31.928 -8.624 0.952 1.00 80.81 193 ILE A CA 1
ATOM 1529 C C . ILE A 1 193 ? 33.312 -8.711 0.294 1.00 80.81 193 ILE A C 1
ATOM 1531 O O . ILE A 1 193 ? 34.123 -7.811 0.496 1.00 80.81 193 ILE A O 1
ATOM 1535 N N . ARG A 1 194 ? 33.584 -9.746 -0.513 1.00 80.94 194 ARG A N 1
ATOM 1536 C CA . ARG A 1 194 ? 34.850 -9.880 -1.250 1.00 80.94 194 ARG A CA 1
ATOM 1537 C C . ARG A 1 194 ? 35.012 -8.775 -2.296 1.00 80.94 194 ARG A C 1
ATOM 1539 O O . ARG A 1 194 ? 36.017 -8.081 -2.267 1.00 80.94 194 ARG A O 1
ATOM 1546 N N . GLU A 1 195 ? 33.985 -8.527 -3.103 1.00 77.44 195 GLU A N 1
ATOM 1547 C CA . GLU A 1 195 ? 33.935 -7.435 -4.087 1.00 77.44 195 GLU A CA 1
ATOM 1548 C C . GLU A 1 195 ? 34.052 -6.053 -3.412 1.00 77.44 195 GLU A C 1
ATOM 1550 O O . GLU A 1 195 ? 34.742 -5.154 -3.896 1.00 77.44 195 GLU A O 1
ATOM 1555 N N . GLY A 1 196 ? 33.448 -5.882 -2.229 1.00 75.69 196 GLY A N 1
ATOM 1556 C CA . GLY A 1 196 ? 33.614 -4.686 -1.399 1.00 75.69 196 GLY A CA 1
ATOM 1557 C C . GLY A 1 196 ? 35.046 -4.489 -0.884 1.00 75.69 196 GLY A C 1
ATOM 1558 O O . GLY A 1 196 ? 35.523 -3.358 -0.827 1.00 75.69 196 GLY A O 1
ATOM 1559 N N . ARG A 1 197 ? 35.758 -5.574 -0.548 1.00 75.75 197 ARG A N 1
ATOM 1560 C CA . ARG A 1 197 ? 37.168 -5.517 -0.123 1.00 75.75 197 ARG A CA 1
ATOM 1561 C C . ARG A 1 197 ? 38.106 -5.273 -1.305 1.00 75.75 197 ARG A C 1
ATOM 1563 O O . ARG A 1 197 ? 38.947 -4.386 -1.203 1.00 75.75 197 ARG A O 1
ATOM 1570 N N . GLU A 1 198 ? 37.905 -5.957 -2.429 1.00 70.31 198 GLU A N 1
ATOM 1571 C CA . GLU A 1 198 ? 38.685 -5.781 -3.666 1.00 70.31 198 GLU A CA 1
ATOM 1572 C C . GLU A 1 198 ? 38.535 -4.353 -4.230 1.00 70.31 198 GLU A C 1
ATOM 1574 O O . GLU A 1 198 ? 39.525 -3.709 -4.581 1.00 70.31 198 GLU A O 1
ATOM 1579 N N . SER A 1 199 ? 37.319 -3.792 -4.201 1.00 60.31 199 SER A N 1
ATOM 1580 C CA . SER A 1 199 ? 37.072 -2.396 -4.600 1.00 60.31 199 SER A CA 1
ATOM 1581 C C . SER A 1 199 ? 37.595 -1.359 -3.596 1.00 60.31 199 SER A C 1
ATOM 1583 O O . SER A 1 199 ? 37.897 -0.227 -3.988 1.00 60.31 199 SER A O 1
ATOM 1585 N N . SER A 1 200 ? 37.747 -1.727 -2.316 1.00 60.03 200 SER A N 1
ATOM 1586 C CA . SER A 1 200 ? 38.383 -0.878 -1.299 1.00 60.03 200 SER A CA 1
ATOM 1587 C C . SER A 1 200 ? 39.911 -0.870 -1.406 1.00 60.03 200 SER A C 1
ATOM 1589 O O . SER A 1 200 ? 40.505 0.195 -1.255 1.00 60.03 200 SER A O 1
ATOM 1591 N N . SER A 1 201 ? 40.543 -1.993 -1.778 1.00 53.19 201 SER A N 1
ATOM 1592 C CA . SER A 1 201 ? 41.998 -2.074 -1.982 1.00 53.19 201 SER A CA 1
ATOM 1593 C C . SER A 1 201 ? 42.484 -1.310 -3.215 1.00 53.19 201 SER A C 1
ATOM 1595 O O . SER A 1 201 ? 43.600 -0.797 -3.222 1.00 53.19 201 SER A O 1
ATOM 1597 N N . THR A 1 202 ? 41.640 -1.149 -4.240 1.00 51.72 202 THR A N 1
ATOM 1598 C CA . THR A 1 202 ? 41.934 -0.278 -5.394 1.00 51.72 202 THR A CA 1
ATOM 1599 C C . THR A 1 202 ? 41.709 1.211 -5.114 1.00 51.72 202 THR A C 1
ATOM 1601 O O . THR A 1 202 ? 42.141 2.047 -5.900 1.00 51.72 202 THR A O 1
ATOM 1604 N N . LYS A 1 203 ? 41.045 1.570 -4.005 1.00 45.44 203 LYS A N 1
ATOM 1605 C CA . LYS A 1 203 ? 40.714 2.963 -3.641 1.00 45.44 203 LYS A CA 1
ATOM 1606 C C . LYS A 1 203 ? 41.658 3.584 -2.610 1.00 45.44 203 LYS A C 1
ATOM 1608 O O . LYS A 1 203 ? 41.598 4.789 -2.385 1.00 45.44 203 LYS A O 1
ATOM 1613 N N . SER A 1 204 ? 42.537 2.787 -2.009 1.00 42.12 204 SER A N 1
ATOM 1614 C CA . SER A 1 204 ? 43.545 3.219 -1.033 1.00 42.12 204 SER A CA 1
ATOM 1615 C C . SER A 1 204 ? 44.819 3.821 -1.648 1.00 42.12 204 SER A C 1
ATOM 1617 O O . SER A 1 204 ? 45.716 4.185 -0.901 1.00 42.12 204 SER A O 1
ATOM 1619 N N . LYS A 1 205 ? 44.905 3.978 -2.979 1.00 43.59 205 LYS A N 1
ATOM 1620 C CA . LYS A 1 205 ? 46.043 4.635 -3.658 1.00 43.59 205 LYS A CA 1
ATOM 1621 C C . LYS A 1 205 ? 45.792 6.076 -4.125 1.00 43.59 205 LYS A C 1
ATOM 1623 O O . LYS A 1 205 ? 46.700 6.670 -4.682 1.00 43.59 205 LYS A O 1
ATOM 1628 N N . ASP A 1 206 ? 44.607 6.645 -3.884 1.00 41.56 206 ASP A N 1
ATOM 1629 C CA . ASP A 1 206 ? 44.219 7.936 -4.486 1.00 41.56 206 ASP A CA 1
ATOM 1630 C C . ASP A 1 206 ? 43.564 8.910 -3.486 1.00 41.56 206 ASP A C 1
ATOM 1632 O O . ASP A 1 206 ? 42.624 9.644 -3.791 1.00 41.56 206 ASP A O 1
ATOM 1636 N N . LYS A 1 207 ? 44.020 8.879 -2.227 1.00 41.41 207 LYS A N 1
ATOM 1637 C CA . LYS A 1 207 ? 43.522 9.759 -1.158 1.00 41.41 207 LYS A CA 1
ATOM 1638 C C . LYS A 1 207 ? 44.654 10.384 -0.342 1.00 41.41 207 LYS A C 1
ATOM 1640 O O .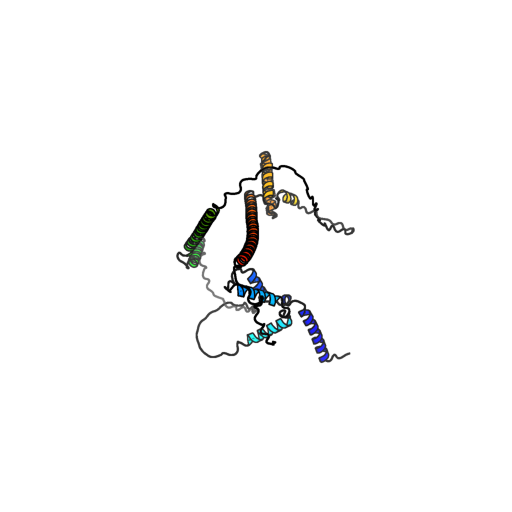 LYS A 1 207 ? 44.631 10.384 0.880 1.00 41.41 207 LYS A O 1
ATOM 1645 N N . GLU A 1 208 ? 45.608 10.980 -1.045 1.00 38.34 208 GLU A N 1
ATOM 1646 C CA . GLU A 1 208 ? 46.578 11.920 -0.477 1.00 38.34 208 GLU A CA 1
ATOM 1647 C C . GLU A 1 208 ? 46.589 13.208 -1.312 1.00 38.34 208 GLU A C 1
ATOM 1649 O O . GLU A 1 208 ? 47.544 13.526 -2.008 1.00 38.34 208 GLU A O 1
ATOM 1654 N N . LYS A 1 209 ? 45.451 13.911 -1.333 1.00 43.38 209 LYS A N 1
ATOM 1655 C CA . LYS A 1 209 ? 45.329 15.339 -1.683 1.00 43.38 209 LYS A CA 1
ATOM 1656 C C . LYS A 1 209 ? 43.864 15.744 -1.601 1.00 43.38 209 LYS A C 1
ATOM 1658 O O . LYS A 1 209 ? 43.122 15.575 -2.558 1.00 43.38 209 LYS A O 1
ATOM 1663 N N . GLN A 1 210 ? 43.453 16.243 -0.440 1.00 39.62 210 GLN A N 1
ATOM 1664 C CA . GLN A 1 210 ? 42.444 17.299 -0.257 1.00 39.62 210 GLN A CA 1
ATOM 1665 C C . GLN A 1 210 ? 42.072 17.352 1.222 1.00 39.62 210 GLN A C 1
ATOM 1667 O O . GLN A 1 210 ? 41.037 16.865 1.668 1.00 39.62 210 GLN A O 1
ATOM 1672 N N . GLN A 1 211 ? 42.963 17.961 1.993 1.00 41.38 211 GLN A N 1
ATOM 1673 C CA . GLN A 1 211 ? 42.674 18.426 3.335 1.00 41.38 211 GLN A CA 1
ATOM 1674 C C . GLN A 1 211 ? 43.311 19.810 3.440 1.00 41.38 211 GLN A C 1
ATOM 1676 O O . GLN A 1 211 ? 44.476 19.919 3.782 1.00 41.38 211 GLN A O 1
ATOM 1681 N N . GLN A 1 212 ? 42.583 20.837 2.991 1.00 41.16 212 GLN A N 1
ATOM 1682 C CA . GLN A 1 212 ? 42.815 22.260 3.290 1.00 41.16 212 GLN A CA 1
ATOM 1683 C C . GLN A 1 212 ? 41.748 23.108 2.577 1.00 41.16 212 GLN A C 1
ATOM 1685 O O . GLN A 1 212 ? 41.952 23.587 1.467 1.00 41.16 212 GLN A O 1
ATOM 1690 N N . LYS A 1 213 ? 40.573 23.234 3.204 1.00 34.47 213 LYS A N 1
ATOM 1691 C CA . LYS A 1 213 ? 39.757 24.464 3.267 1.00 34.47 213 LYS A CA 1
ATOM 1692 C C . LYS A 1 213 ? 38.439 24.164 3.976 1.00 34.47 213 LYS A C 1
ATOM 1694 O O . LYS A 1 213 ? 37.393 23.962 3.373 1.00 34.47 213 LYS A O 1
ATOM 1699 N N . SER A 1 214 ? 38.509 24.148 5.295 1.00 33.56 214 SER A N 1
ATOM 1700 C CA . SER A 1 214 ? 37.422 24.648 6.128 1.00 33.56 214 SER A CA 1
ATOM 1701 C C . SER A 1 214 ? 37.858 26.023 6.609 1.00 33.56 214 SER A C 1
ATOM 1703 O O . SER A 1 214 ? 38.999 26.125 7.054 1.00 33.56 214 SER A O 1
ATOM 1705 N N . GLN A 1 215 ? 36.992 27.034 6.530 1.00 35.28 215 GLN A N 1
ATOM 1706 C CA . GLN A 1 215 ? 36.668 27.936 7.647 1.00 35.28 215 GLN A CA 1
ATOM 1707 C C . GLN A 1 215 ? 35.766 29.094 7.182 1.00 35.28 215 GLN A C 1
ATOM 1709 O O . GLN A 1 215 ? 36.075 29.778 6.213 1.00 35.28 215 GLN A O 1
ATOM 1714 N N . SER A 1 216 ? 34.704 29.293 7.972 1.00 31.06 216 SER A N 1
ATOM 1715 C CA . SER A 1 216 ? 33.890 30.502 8.158 1.00 31.06 216 SER A CA 1
ATOM 1716 C C . SER A 1 216 ? 33.008 30.987 6.998 1.00 31.06 216 SER A C 1
ATOM 1718 O O . SER A 1 216 ? 33.502 31.415 5.968 1.00 31.06 216 SER A O 1
ATOM 1720 N N . PHE A 1 217 ? 31.682 30.951 7.180 1.00 29.64 217 PHE A N 1
ATOM 1721 C CA . PHE A 1 217 ? 30.894 32.129 7.582 1.00 29.64 217 PHE A CA 1
ATOM 1722 C C . PHE A 1 217 ? 29.503 31.686 8.063 1.00 29.64 217 PHE A C 1
ATOM 1724 O O . PHE A 1 217 ? 28.901 30.756 7.527 1.00 29.64 217 PHE A O 1
ATOM 1731 N N . ASN A 1 218 ? 29.032 32.338 9.123 1.00 36.56 218 ASN A N 1
ATOM 1732 C CA . ASN A 1 218 ? 27.797 32.052 9.843 1.00 36.56 218 ASN A CA 1
ATOM 1733 C C . ASN A 1 218 ? 26.771 33.183 9.615 1.00 36.56 218 ASN A C 1
ATOM 1735 O O . ASN A 1 218 ? 27.158 34.327 9.397 1.00 36.56 218 ASN A O 1
ATOM 1739 N N . ALA A 1 219 ? 25.490 32.830 9.765 1.00 31.66 219 ALA A N 1
ATOM 1740 C CA . ALA A 1 219 ? 24.289 33.664 9.919 1.00 31.66 219 ALA A CA 1
ATOM 1741 C C . ALA A 1 219 ? 23.747 34.487 8.722 1.00 31.66 219 ALA A C 1
ATOM 1743 O O . ALA A 1 219 ? 24.285 35.527 8.356 1.00 31.66 219 ALA A O 1
ATOM 1744 N N . LYS A 1 220 ? 22.534 34.130 8.262 1.00 38.06 220 LYS A N 1
ATOM 1745 C CA . LYS A 1 220 ? 21.294 34.890 8.554 1.00 38.06 220 LYS A CA 1
ATOM 1746 C C . LYS A 1 220 ? 20.042 34.182 8.019 1.00 38.06 220 LYS A C 1
ATOM 1748 O O . LYS A 1 220 ? 20.003 33.704 6.891 1.00 38.06 220 LYS A O 1
ATOM 1753 N N . ALA A 1 221 ? 19.027 34.133 8.876 1.00 36.56 221 ALA A N 1
ATOM 1754 C CA . ALA A 1 221 ? 17.677 33.680 8.583 1.00 36.56 221 ALA A CA 1
ATOM 1755 C C . ALA A 1 221 ? 16.907 34.728 7.762 1.00 36.56 221 ALA A C 1
ATOM 1757 O O . ALA A 1 221 ? 17.044 35.925 8.007 1.00 36.56 221 ALA A O 1
ATOM 1758 N N . CYS A 1 222 ? 16.043 34.273 6.854 1.00 32.50 222 CYS A N 1
ATOM 1759 C CA . CYS A 1 222 ? 14.894 35.040 6.387 1.00 32.50 222 CYS A CA 1
ATOM 1760 C C . CYS A 1 222 ? 13.733 34.076 6.124 1.00 32.50 222 CYS A C 1
ATOM 1762 O O . CYS A 1 222 ? 13.884 33.051 5.458 1.00 32.50 222 CYS A O 1
ATOM 1764 N N . ALA A 1 223 ? 12.598 34.398 6.732 1.00 36.72 223 ALA A N 1
ATOM 1765 C CA . ALA A 1 223 ? 11.341 33.692 6.636 1.00 36.72 223 ALA A CA 1
ATOM 1766 C C . ALA A 1 223 ? 10.618 34.043 5.328 1.00 36.72 223 ALA A C 1
ATOM 1768 O O . ALA A 1 223 ? 10.527 35.210 4.962 1.00 36.72 223 ALA A O 1
ATOM 1769 N N . ALA A 1 224 ? 10.022 33.041 4.687 1.00 38.03 224 ALA A N 1
ATOM 1770 C CA . ALA A 1 224 ? 8.883 33.229 3.794 1.00 38.03 224 ALA A CA 1
ATOM 1771 C C . ALA A 1 224 ? 8.000 31.975 3.865 1.00 38.03 224 ALA A C 1
ATOM 1773 O O . ALA A 1 224 ? 8.258 30.956 3.227 1.00 38.03 224 ALA A O 1
ATOM 1774 N N . GLN A 1 225 ? 6.976 32.047 4.715 1.00 40.06 225 GLN A N 1
ATOM 1775 C CA . GLN A 1 225 ? 5.842 31.132 4.719 1.00 40.06 225 GLN A CA 1
ATOM 1776 C C . GLN A 1 225 ? 4.940 31.502 3.534 1.00 40.06 225 GLN A C 1
ATOM 1778 O O . GLN A 1 225 ? 4.308 32.555 3.546 1.00 40.06 225 GLN A O 1
ATOM 1783 N N . LEU A 1 226 ? 4.877 30.643 2.514 1.00 44.66 226 LEU A N 1
ATOM 1784 C CA . LEU A 1 226 ? 3.846 30.724 1.481 1.00 44.66 226 LEU A CA 1
ATOM 1785 C C . LEU A 1 226 ? 2.588 30.030 2.017 1.00 44.66 226 LEU A C 1
ATOM 1787 O O . LEU A 1 226 ? 2.484 28.804 2.045 1.00 44.66 226 LEU A O 1
ATOM 1791 N N . LEU A 1 227 ? 1.667 30.852 2.508 1.00 38.00 227 LEU A N 1
ATOM 1792 C CA . LEU A 1 227 ? 0.376 30.475 3.062 1.00 38.00 227 LEU A CA 1
ATOM 1793 C C . LEU A 1 227 ? -0.639 30.338 1.910 1.00 38.00 227 LEU A C 1
ATOM 1795 O O . LEU A 1 227 ? -1.350 31.286 1.589 1.00 38.00 227 LEU A O 1
ATOM 1799 N N . ILE A 1 228 ? -0.702 29.173 1.258 1.00 43.22 228 ILE A N 1
ATOM 1800 C CA . ILE A 1 228 ? -1.838 28.843 0.382 1.00 43.22 228 ILE A CA 1
ATOM 1801 C C . ILE A 1 228 ? -2.984 28.389 1.287 1.00 43.22 228 ILE A C 1
ATOM 1803 O O . ILE A 1 228 ? -2.943 27.322 1.901 1.00 43.22 228 ILE A O 1
ATOM 1807 N N . LYS A 1 229 ? -3.988 29.255 1.419 1.00 40.12 229 LYS A N 1
ATOM 1808 C CA . LYS A 1 229 ? -5.253 28.963 2.087 1.00 40.12 229 LYS A CA 1
ATOM 1809 C C . LYS A 1 229 ? -6.177 28.258 1.095 1.00 40.12 229 LYS A C 1
ATOM 1811 O O . LYS A 1 229 ? -7.016 28.898 0.475 1.00 40.12 229 LYS A O 1
ATOM 1816 N N . ASP A 1 230 ? -6.040 26.942 0.984 1.00 35.75 230 ASP A N 1
ATOM 1817 C CA . ASP A 1 230 ? -7.052 26.104 0.339 1.00 35.75 230 ASP A CA 1
ATOM 1818 C C . ASP A 1 230 ? -8.213 25.904 1.324 1.00 35.75 230 ASP A C 1
ATOM 1820 O O . ASP A 1 230 ? -8.167 25.073 2.235 1.00 35.75 230 ASP A O 1
ATOM 1824 N N . GLY A 1 231 ? -9.243 26.742 1.196 1.00 34.34 231 GLY A N 1
ATOM 1825 C CA . GLY A 1 231 ? -10.523 26.531 1.866 1.00 34.34 231 GLY A CA 1
ATOM 1826 C C . GLY A 1 231 ? -11.260 25.336 1.244 1.00 34.34 231 GLY A C 1
ATOM 1827 O O . GLY A 1 231 ? -11.232 25.181 0.023 1.00 34.34 231 GLY A O 1
ATOM 1828 N N . PRO A 1 232 ? -11.932 24.477 2.032 1.00 49.62 232 PRO A N 1
ATOM 1829 C CA . PRO A 1 232 ? -12.694 23.371 1.472 1.00 49.62 232 PRO A CA 1
ATOM 1830 C C . PRO A 1 232 ? -13.927 23.898 0.726 1.00 49.62 232 PRO A C 1
ATOM 1832 O O . PRO A 1 232 ? -14.887 24.363 1.341 1.00 49.62 232 PRO A O 1
ATOM 1835 N N . SER A 1 233 ? -13.937 23.770 -0.603 1.00 39.06 233 SER A N 1
ATOM 1836 C CA . SER A 1 233 ? -15.164 23.840 -1.395 1.00 39.06 233 SER A CA 1
ATOM 1837 C C . SER A 1 233 ? -15.983 22.564 -1.162 1.00 39.06 233 SER A C 1
ATOM 1839 O O . SER A 1 233 ? -15.946 21.620 -1.950 1.00 39.06 233 SER A O 1
ATOM 1841 N N . SER A 1 234 ? -16.721 22.505 -0.054 1.00 41.03 234 SER A N 1
ATOM 1842 C CA . SER A 1 234 ? -17.880 21.619 0.046 1.00 41.03 234 SER A CA 1
ATOM 1843 C C . SER A 1 234 ? -19.098 22.393 -0.447 1.00 41.03 234 SER A C 1
ATOM 1845 O O . SER A 1 234 ? -19.732 23.128 0.313 1.00 41.03 234 SER A O 1
ATOM 1847 N N . SER A 1 235 ? -19.411 22.254 -1.733 1.00 37.41 235 SER A N 1
ATOM 1848 C CA . SER A 1 235 ? -20.686 22.677 -2.304 1.00 37.41 235 SER A CA 1
ATOM 1849 C C . SER A 1 235 ? -21.806 21.811 -1.722 1.00 37.41 235 SER A C 1
ATOM 1851 O O . SER A 1 235 ? -22.185 20.762 -2.243 1.00 37.41 235 SER A O 1
ATOM 1853 N N . SER A 1 236 ? -22.335 22.271 -0.590 1.00 38.75 236 SER A N 1
ATOM 1854 C CA . SER A 1 236 ? -23.651 21.876 -0.112 1.00 38.75 236 SER A CA 1
ATOM 1855 C C . SER A 1 236 ? -24.675 22.375 -1.129 1.00 38.75 236 SER A C 1
ATOM 1857 O O . SER A 1 236 ? -24.972 23.565 -1.212 1.00 38.75 236 SER A O 1
ATOM 1859 N N . HIS A 1 237 ? -25.188 21.458 -1.941 1.00 37.25 237 HIS A N 1
ATOM 1860 C CA . HIS A 1 237 ? -26.387 21.638 -2.749 1.00 37.25 237 HIS A CA 1
ATOM 1861 C C . HIS A 1 237 ? -27.583 21.637 -1.795 1.00 37.25 237 HIS A C 1
ATOM 1863 O O . HIS A 1 237 ? -28.322 20.664 -1.659 1.00 37.25 237 HIS A O 1
ATOM 1869 N N . ARG A 1 238 ? -27.747 22.746 -1.075 1.00 36.53 238 ARG A N 1
ATOM 1870 C CA . ARG A 1 238 ? -28.962 23.021 -0.326 1.00 36.53 238 ARG A CA 1
ATOM 1871 C C . ARG A 1 238 ? -29.963 23.587 -1.326 1.00 36.53 238 ARG A C 1
ATOM 1873 O O . ARG A 1 238 ? -29.923 24.768 -1.653 1.00 36.53 238 ARG A O 1
ATOM 1880 N N . ALA A 1 239 ? -30.800 22.701 -1.859 1.00 39.09 239 ALA A N 1
ATOM 1881 C CA . ALA A 1 239 ? -31.916 23.057 -2.718 1.00 39.09 239 ALA A CA 1
ATOM 1882 C C . ALA A 1 239 ? -32.803 24.082 -1.996 1.00 39.09 239 ALA A C 1
ATOM 1884 O O . ALA A 1 239 ? -33.418 23.788 -0.971 1.00 39.09 239 ALA A O 1
ATOM 1885 N N . SER A 1 240 ? -32.826 25.301 -2.523 1.00 44.00 240 SER A N 1
ATOM 1886 C CA . SER A 1 240 ? -33.861 26.284 -2.242 1.00 44.00 240 SER A CA 1
ATOM 1887 C C . SER A 1 240 ? -35.040 25.946 -3.146 1.00 44.00 240 SER A C 1
ATOM 1889 O O . SER A 1 240 ? -35.089 26.409 -4.281 1.00 44.00 240 SER A O 1
ATOM 1891 N N . SER A 1 241 ? -35.951 25.101 -2.666 1.00 43.72 241 SER A N 1
ATOM 1892 C CA . SER A 1 241 ? -37.270 24.945 -3.276 1.00 43.72 241 SER A CA 1
ATOM 1893 C C . SER A 1 241 ? -38.298 25.538 -2.324 1.00 43.72 241 SER A C 1
ATOM 1895 O O . SER A 1 241 ? -38.428 25.105 -1.182 1.00 43.72 241 SER A O 1
ATOM 1897 N N . SER A 1 242 ? -38.929 26.585 -2.836 1.00 46.91 242 SER A N 1
ATOM 1898 C CA . SER A 1 242 ? -40.188 27.221 -2.463 1.00 46.91 242 SER A CA 1
ATOM 1899 C C . SER A 1 242 ? -41.104 26.429 -1.526 1.00 46.91 242 SER A C 1
ATOM 1901 O O . SER A 1 242 ? -41.370 25.247 -1.727 1.00 46.91 242 SER A O 1
ATOM 1903 N N . ASN A 1 243 ? -41.623 27.163 -0.541 1.00 51.88 243 ASN A N 1
ATOM 1904 C CA . ASN A 1 243 ? -42.687 26.773 0.375 1.00 51.88 243 ASN A CA 1
ATOM 1905 C C . ASN A 1 243 ? -43.887 26.174 -0.373 1.00 51.88 243 ASN A C 1
ATOM 1907 O O . ASN A 1 243 ? -44.557 26.888 -1.116 1.00 51.88 243 ASN A O 1
ATOM 1911 N N . ASP A 1 244 ? -44.186 24.906 -0.100 1.00 48.03 244 ASP A N 1
ATOM 1912 C CA . ASP A 1 244 ? -45.525 24.346 -0.258 1.00 48.03 244 ASP A CA 1
ATOM 1913 C C . ASP A 1 244 ? -45.952 23.713 1.075 1.00 48.03 244 ASP A C 1
ATOM 1915 O O . ASP A 1 244 ? -45.172 23.037 1.755 1.00 48.03 244 ASP A O 1
ATOM 1919 N N . GLY A 1 245 ? -47.168 24.046 1.495 1.00 55.38 245 GLY A N 1
ATOM 1920 C CA . GLY A 1 245 ? -47.690 23.919 2.852 1.00 55.38 245 GLY A CA 1
ATOM 1921 C C . GLY A 1 245 ? -48.130 22.510 3.221 1.00 55.38 245 GLY A C 1
ATOM 1922 O O . GLY A 1 245 ? -49.291 22.299 3.557 1.00 55.38 245 GLY A O 1
ATOM 1923 N N . THR A 1 246 ? -47.210 21.547 3.233 1.00 56.25 246 THR A N 1
ATOM 1924 C CA . THR A 1 246 ? -47.476 20.227 3.820 1.00 56.25 246 THR A CA 1
ATOM 1925 C C . THR A 1 246 ? -46.576 19.999 5.029 1.00 56.25 246 THR A C 1
ATOM 1927 O O . THR A 1 246 ? -45.348 19.964 4.943 1.00 56.25 246 THR A O 1
ATOM 1930 N N . ALA A 1 247 ? -47.203 19.893 6.203 1.00 55.50 247 ALA A N 1
ATOM 1931 C CA . ALA A 1 247 ? -46.534 19.603 7.460 1.00 55.50 247 ALA A CA 1
ATOM 1932 C C . ALA A 1 247 ? -45.858 18.227 7.377 1.00 55.50 247 ALA A C 1
ATOM 1934 O O . ALA A 1 247 ? -46.472 17.184 7.598 1.00 55.50 247 ALA A O 1
ATOM 1935 N N . ARG A 1 248 ? -44.567 18.224 7.043 1.00 56.03 248 ARG A N 1
ATOM 1936 C CA . ARG A 1 248 ? -43.724 17.035 7.101 1.00 56.03 248 ARG A CA 1
ATOM 1937 C C . ARG A 1 248 ? -43.541 16.662 8.568 1.00 56.03 248 ARG A C 1
ATOM 1939 O O . ARG A 1 248 ? -42.670 17.203 9.244 1.00 56.03 248 ARG A O 1
ATOM 1946 N N . VAL A 1 249 ? -44.346 15.721 9.053 1.00 60.72 249 VAL A N 1
ATOM 1947 C CA . VAL A 1 249 ? -44.076 15.015 10.308 1.00 60.72 249 VAL A CA 1
ATOM 1948 C C . VAL A 1 249 ? -42.817 14.178 10.084 1.00 60.72 249 VAL A C 1
ATOM 1950 O O . VAL A 1 249 ? -42.851 13.050 9.598 1.00 60.72 249 VAL A O 1
ATOM 1953 N N . VAL A 1 250 ? -41.663 14.786 10.352 1.00 53.56 250 VAL A N 1
ATOM 1954 C CA . VAL A 1 250 ? -40.390 14.080 10.433 1.00 53.56 250 VAL A CA 1
ATOM 1955 C C . VAL A 1 250 ? -40.425 13.333 11.755 1.00 53.56 250 VAL A C 1
ATOM 1957 O O . VAL A 1 250 ? -40.251 13.935 12.812 1.00 53.56 250 VAL A O 1
ATOM 1960 N N . TYR A 1 251 ? -40.668 12.025 11.696 1.00 54.38 251 TYR A N 1
ATOM 1961 C CA . TYR A 1 251 ? -40.374 11.143 12.815 1.00 54.38 251 TYR A CA 1
ATOM 1962 C C . TYR A 1 251 ? -38.900 11.344 13.153 1.00 54.38 251 TYR A C 1
ATOM 1964 O O . TYR A 1 251 ? -38.013 10.993 12.373 1.00 54.38 251 TYR A O 1
ATOM 1972 N N . SER A 1 252 ? -38.632 11.992 14.283 1.00 52.66 252 SER A N 1
ATOM 1973 C CA . SER A 1 252 ? -37.301 12.018 14.854 1.00 52.66 252 SER A CA 1
ATOM 1974 C C . SER A 1 252 ? -36.894 10.562 15.039 1.00 52.66 252 SER A C 1
ATOM 1976 O O . SER A 1 252 ? -37.531 9.818 15.783 1.00 52.66 252 SER A O 1
ATOM 1978 N N . ASN A 1 253 ? -35.859 10.125 14.317 1.00 56.91 253 ASN A N 1
ATOM 1979 C CA . ASN A 1 253 ? -35.205 8.863 14.614 1.00 56.91 253 ASN A CA 1
ATOM 1980 C C . ASN A 1 253 ? -34.872 8.888 16.104 1.00 56.91 253 ASN A C 1
ATOM 1982 O O . ASN A 1 253 ? -33.940 9.575 16.529 1.00 56.91 253 ASN A O 1
ATOM 1986 N N . ILE A 1 254 ? -35.601 8.098 16.885 1.00 51.03 254 ILE A N 1
ATOM 1987 C CA . ILE A 1 254 ? -35.288 7.773 18.271 1.00 51.03 254 ILE A CA 1
ATOM 1988 C C . ILE A 1 254 ? -34.035 6.871 18.321 1.00 51.03 254 ILE A C 1
ATOM 1990 O O . ILE A 1 254 ? -33.921 5.944 19.107 1.00 51.03 254 ILE A O 1
ATOM 1994 N N . ASN A 1 255 ? -33.037 7.132 17.471 1.00 55.03 255 ASN A N 1
ATOM 1995 C CA . ASN A 1 255 ? -31.704 6.562 17.567 1.00 55.03 255 ASN A CA 1
ATOM 1996 C C . ASN A 1 255 ? -30.938 7.323 18.655 1.00 55.03 255 ASN A C 1
ATOM 1998 O O . ASN A 1 255 ? -29.976 8.049 18.379 1.00 55.03 255 ASN A O 1
ATOM 2002 N N . GLY A 1 256 ? -31.329 7.101 19.913 1.00 52.44 256 GLY A N 1
ATOM 2003 C CA . GLY A 1 256 ? -30.510 7.450 21.078 1.00 52.44 256 GLY A CA 1
ATOM 2004 C C . GLY A 1 256 ? -29.099 6.833 21.024 1.00 52.44 256 GLY A C 1
ATOM 2005 O O . GLY A 1 256 ? -28.185 7.333 21.675 1.00 52.44 256 GLY A O 1
ATOM 2006 N N . SER A 1 257 ? -28.881 5.817 20.177 1.00 56.09 257 SER A N 1
ATOM 2007 C CA . SER A 1 257 ? -27.585 5.151 19.976 1.00 56.09 257 SER A CA 1
ATOM 2008 C C . SER A 1 257 ? -26.531 5.999 19.236 1.00 56.09 257 SER A C 1
ATOM 2010 O O . SER A 1 257 ? -25.333 5.861 19.488 1.00 56.09 257 SER A O 1
ATOM 2012 N N . SER A 1 258 ? -26.906 6.954 18.372 1.00 61.47 258 SER A N 1
ATOM 2013 C CA . SER A 1 258 ? -25.906 7.650 17.530 1.00 61.47 258 SER A CA 1
ATOM 2014 C C . SER A 1 258 ? -24.852 8.440 18.334 1.00 61.47 258 SER A C 1
ATOM 2016 O O . SER A 1 258 ? -23.706 8.591 17.900 1.00 61.47 258 SER A O 1
ATOM 2018 N N . GLY A 1 259 ? -25.210 8.921 19.530 1.00 69.25 259 GLY A N 1
ATOM 2019 C CA . GLY A 1 259 ? -24.283 9.574 20.458 1.00 69.25 259 GLY A CA 1
ATOM 2020 C C . GLY A 1 259 ? -23.333 8.597 21.160 1.00 69.25 259 GLY A C 1
ATOM 2021 O O . GLY A 1 259 ? -22.194 8.963 21.463 1.00 69.25 259 GLY A O 1
ATOM 2022 N N . VAL A 1 260 ? -23.777 7.356 21.380 1.00 71.25 260 VAL A N 1
ATOM 2023 C CA . VAL A 1 260 ? -22.984 6.259 21.956 1.00 71.25 260 VAL A CA 1
ATOM 2024 C C . VAL A 1 260 ? -22.018 5.686 20.910 1.00 71.25 260 VAL A C 1
ATOM 2026 O O . VAL A 1 260 ? -20.850 5.449 21.206 1.00 71.25 260 VAL A O 1
ATOM 2029 N N . GLN A 1 261 ? -22.434 5.603 19.649 1.00 72.62 261 GLN A N 1
ATOM 2030 C CA . GLN A 1 261 ? -21.567 5.208 18.532 1.00 72.62 261 GLN A CA 1
ATOM 2031 C C . GLN A 1 261 ? -20.352 6.152 18.397 1.00 72.62 261 GLN A C 1
ATOM 2033 O O . GLN A 1 261 ? -19.182 5.750 18.399 1.00 72.62 261 GLN A O 1
ATOM 2038 N N . LYS A 1 262 ? -20.608 7.469 18.391 1.00 78.94 262 LYS A N 1
ATOM 2039 C CA . LYS A 1 262 ? -19.567 8.500 18.209 1.00 78.94 262 LYS A CA 1
ATOM 2040 C C . LYS A 1 262 ? -18.499 8.511 19.307 1.00 78.94 262 LYS A C 1
ATOM 2042 O O . LYS A 1 262 ? -17.349 8.837 19.024 1.00 78.94 262 LYS A O 1
ATOM 2047 N N . ARG A 1 263 ? -18.850 8.172 20.551 1.00 82.38 263 ARG A N 1
ATOM 2048 C CA . ARG A 1 263 ? -17.919 8.236 21.699 1.00 82.38 263 ARG A CA 1
ATOM 2049 C C . ARG A 1 263 ? -16.900 7.102 21.729 1.00 82.38 263 ARG A C 1
ATOM 2051 O O . ARG A 1 263 ? -15.796 7.334 22.223 1.00 82.38 263 ARG A O 1
ATOM 2058 N N . TYR A 1 264 ? -17.228 5.922 21.196 1.00 84.94 264 TYR A N 1
ATOM 2059 C CA . TYR A 1 264 ? -16.303 4.780 21.145 1.00 84.94 264 TYR A CA 1
ATOM 2060 C C . TYR A 1 264 ? -15.608 4.624 19.799 1.00 84.94 264 TYR A C 1
ATOM 2062 O O . TYR A 1 264 ? -14.593 3.929 19.722 1.00 84.94 264 TYR A O 1
ATOM 2070 N N . LYS A 1 265 ? -16.058 5.334 18.758 1.00 87.75 265 LYS A N 1
ATOM 2071 C CA . LYS A 1 265 ? -15.298 5.452 17.515 1.00 87.75 265 LYS A CA 1
ATOM 2072 C C . LYS A 1 265 ? -13.889 5.975 17.798 1.00 87.75 265 LYS A C 1
ATOM 2074 O O . LYS A 1 265 ? -13.705 6.953 18.525 1.00 87.75 265 LYS A O 1
ATOM 2079 N N . THR A 1 266 ? -12.889 5.318 17.225 1.00 89.50 266 THR A N 1
ATOM 2080 C CA . THR A 1 266 ? -11.518 5.831 17.167 1.00 89.50 266 THR A CA 1
ATOM 2081 C C . THR A 1 266 ? -11.254 6.420 15.790 1.00 89.50 266 THR A C 1
ATOM 2083 O O . THR A 1 266 ? -11.904 6.053 14.807 1.00 89.50 266 THR A O 1
ATOM 2086 N N . ALA A 1 267 ? -10.271 7.309 15.699 1.00 91.56 267 ALA A N 1
ATOM 2087 C CA . ALA A 1 267 ? -9.785 7.806 14.419 1.00 91.56 267 ALA A CA 1
ATOM 2088 C C . ALA A 1 267 ? -9.335 6.655 13.493 1.00 91.56 267 ALA A C 1
ATOM 2090 O O . ALA A 1 267 ? -8.930 5.585 13.952 1.00 91.56 267 ALA A O 1
ATOM 2091 N N . SER A 1 268 ? -9.393 6.883 12.177 1.00 90.69 268 SER A N 1
ATOM 2092 C CA . SER A 1 268 ? -8.990 5.877 11.182 1.00 90.69 268 SER A CA 1
ATOM 2093 C C . SER A 1 268 ? -7.482 5.592 11.200 1.00 90.69 268 SER A C 1
ATOM 2095 O O . SER A 1 268 ? -7.056 4.498 10.827 1.00 90.69 268 SER A O 1
ATOM 2097 N N . ASP A 1 269 ? -6.665 6.564 11.610 1.00 93.94 269 ASP A N 1
ATOM 2098 C CA . ASP A 1 269 ? -5.217 6.401 11.677 1.00 93.94 269 ASP A CA 1
ATOM 2099 C C . ASP A 1 269 ? -4.812 5.603 12.926 1.00 93.94 269 ASP A C 1
ATOM 2101 O O . ASP A 1 269 ? -5.163 5.968 14.048 1.00 93.94 269 ASP A O 1
ATOM 2105 N N . PRO A 1 270 ? -3.999 4.538 12.797 1.00 94.56 270 PRO A N 1
ATOM 2106 C CA . PRO A 1 270 ? -3.702 3.657 13.925 1.00 94.56 270 PRO A CA 1
ATOM 2107 C C . PRO A 1 270 ? -2.853 4.334 15.009 1.00 94.56 270 PRO A C 1
ATOM 2109 O O . PRO A 1 270 ? -2.906 3.921 16.165 1.00 94.56 270 PRO A O 1
ATOM 2112 N N . LYS A 1 271 ? -2.072 5.366 14.653 1.00 94.69 271 LYS A N 1
ATOM 2113 C CA . LYS A 1 271 ? -1.291 6.165 15.613 1.00 94.69 271 LYS A CA 1
ATOM 2114 C C . LYS A 1 271 ? -2.195 7.045 16.473 1.00 94.69 271 LYS A C 1
ATOM 2116 O O . LYS A 1 271 ? -2.038 7.071 17.688 1.00 94.69 271 LYS A O 1
ATOM 2121 N N . THR A 1 272 ? -3.148 7.737 15.852 1.00 94.56 272 THR A N 1
ATOM 2122 C CA . THR A 1 272 ? -4.080 8.617 16.566 1.00 94.56 272 THR A CA 1
ATOM 2123 C C . THR A 1 272 ? -5.096 7.802 17.360 1.00 94.56 272 THR A C 1
ATOM 2125 O O . THR A 1 272 ? -5.370 8.140 18.506 1.00 94.56 272 THR A O 1
ATOM 2128 N N . ALA A 1 273 ? -5.565 6.670 16.823 1.00 94.38 273 ALA A N 1
ATOM 2129 C CA . ALA A 1 273 ? -6.391 5.714 17.556 1.00 94.38 273 ALA A CA 1
ATOM 2130 C C . ALA A 1 273 ? -5.682 5.177 18.810 1.00 94.38 273 ALA A C 1
ATOM 2132 O O . ALA A 1 273 ? -6.285 5.105 19.876 1.00 94.38 273 ALA A O 1
ATOM 2133 N N . LEU A 1 274 ? -4.388 4.850 18.718 1.00 95.31 274 LEU A N 1
ATOM 2134 C CA . LEU A 1 274 ? -3.597 4.414 19.872 1.00 95.31 274 LEU A CA 1
ATOM 2135 C C . LEU A 1 274 ? -3.531 5.508 20.946 1.00 95.31 274 LEU A C 1
ATOM 2137 O O . LEU A 1 274 ? -3.797 5.212 22.107 1.00 95.31 274 LEU A O 1
ATOM 2141 N N . ALA A 1 275 ? -3.262 6.759 20.561 1.00 95.38 275 ALA A N 1
ATOM 2142 C CA . ALA A 1 275 ? -3.234 7.892 21.489 1.00 95.38 275 ALA A CA 1
ATOM 2143 C C . ALA A 1 275 ? -4.609 8.166 22.133 1.00 95.38 275 ALA A C 1
ATOM 2145 O O . ALA A 1 275 ? -4.705 8.478 23.318 1.00 95.38 275 ALA A O 1
ATOM 2146 N N . GLN A 1 276 ? -5.702 7.997 21.382 1.00 93.81 276 GLN A N 1
ATOM 2147 C CA . GLN A 1 276 ? -7.062 8.090 21.923 1.00 93.81 276 GLN A CA 1
ATOM 2148 C C . GLN A 1 276 ? -7.341 6.986 22.949 1.00 93.81 276 GLN A C 1
ATOM 2150 O O . GLN A 1 276 ? -7.913 7.254 24.002 1.00 93.81 276 GLN A O 1
ATOM 2155 N N . VAL A 1 277 ? -6.909 5.751 22.684 1.00 93.56 277 VAL A N 1
ATOM 2156 C CA . VAL A 1 277 ? -7.067 4.644 23.636 1.00 93.56 277 VAL A CA 1
ATOM 2157 C C . VAL A 1 277 ? -6.198 4.850 24.880 1.00 93.56 277 VAL A C 1
ATOM 2159 O O . VAL A 1 277 ? -6.655 4.569 25.986 1.00 93.56 277 VAL A O 1
ATOM 2162 N N . GLU A 1 278 ? -4.970 5.347 24.732 1.00 93.81 278 GLU A N 1
ATOM 2163 C CA . GLU A 1 278 ? -4.077 5.639 25.862 1.00 93.81 278 GLU A CA 1
ATOM 2164 C C . GLU A 1 278 ? -4.617 6.793 26.720 1.00 93.81 278 GLU A C 1
ATOM 2166 O O . GLU A 1 278 ? -4.797 6.605 27.919 1.00 93.81 278 GLU A O 1
ATOM 2171 N N . SER A 1 279 ? -5.050 7.903 26.118 1.00 94.06 279 SER A N 1
ATOM 2172 C CA . SER A 1 279 ? -5.686 9.007 26.859 1.00 94.06 279 SER A CA 1
ATOM 2173 C C . SER A 1 279 ? -7.001 8.607 27.544 1.00 94.06 279 SER A C 1
ATOM 2175 O O . SER A 1 279 ? -7.284 9.064 28.651 1.00 94.06 279 SER A O 1
ATOM 2177 N N . ARG A 1 280 ? -7.817 7.725 26.941 1.00 91.69 280 ARG A N 1
ATOM 2178 C CA . ARG A 1 280 ? -8.996 7.140 27.614 1.00 91.69 280 ARG A CA 1
ATOM 2179 C C . ARG A 1 280 ? -8.579 6.325 28.843 1.00 91.69 280 ARG A C 1
ATOM 2181 O O . ARG A 1 280 ? -9.200 6.451 29.893 1.00 91.69 280 ARG A O 1
ATOM 2188 N N . LYS A 1 281 ? -7.512 5.526 28.743 1.00 92.69 281 LYS A N 1
ATOM 2189 C CA . LYS A 1 281 ? -6.979 4.749 29.876 1.00 92.69 281 LYS A CA 1
ATOM 2190 C C . LYS A 1 281 ? -6.412 5.632 30.983 1.00 92.69 281 LYS A C 1
ATOM 2192 O O . LYS A 1 281 ? -6.642 5.328 32.146 1.00 92.69 281 LYS A O 1
ATOM 2197 N N . GLU A 1 282 ? -5.724 6.713 30.635 1.00 94.44 282 GLU A N 1
ATOM 2198 C CA . GLU A 1 282 ? -5.213 7.694 31.599 1.00 94.44 282 GLU A CA 1
ATOM 2199 C C . GLU A 1 282 ? -6.358 8.378 32.354 1.00 94.44 282 GLU A C 1
ATOM 2201 O O . GLU A 1 282 ? -6.337 8.427 33.580 1.00 94.44 282 GLU A O 1
ATOM 2206 N N . LYS A 1 283 ? -7.421 8.792 31.649 1.00 93.56 283 LYS A N 1
ATOM 2207 C CA . LYS A 1 283 ? -8.635 9.348 32.275 1.00 93.56 283 LYS A CA 1
ATOM 2208 C C . LYS A 1 283 ? -9.314 8.358 33.225 1.00 93.56 283 LYS A C 1
ATOM 2210 O O . LYS A 1 283 ? -9.793 8.749 34.286 1.00 93.56 283 LYS A O 1
ATOM 2215 N N . LEU A 1 284 ? -9.347 7.074 32.865 1.00 92.25 284 LEU A N 1
ATOM 2216 C CA . LEU A 1 284 ? -9.869 6.022 33.743 1.00 92.25 284 LEU A CA 1
ATOM 2217 C C . LEU A 1 284 ? -8.966 5.775 34.957 1.00 92.25 284 LEU A C 1
ATOM 2219 O O . LEU A 1 284 ? -9.471 5.409 36.013 1.00 92.25 284 LEU A O 1
ATOM 2223 N N . ALA A 1 285 ? -7.653 5.963 34.817 1.00 93.31 285 ALA A N 1
ATOM 2224 C CA . ALA A 1 285 ? -6.695 5.823 35.908 1.00 93.31 285 ALA A CA 1
ATOM 2225 C C . ALA A 1 285 ? -6.709 7.021 36.875 1.00 93.31 285 ALA A C 1
ATOM 2227 O O . ALA A 1 285 ? -6.383 6.840 38.040 1.00 93.31 285 ALA A O 1
ATOM 2228 N N . SER A 1 286 ? -7.109 8.217 36.423 1.00 94.69 286 SER A N 1
ATOM 2229 C CA . SER A 1 286 ? -7.247 9.403 37.285 1.00 94.69 286 SER A CA 1
ATOM 2230 C C . SER A 1 286 ? -8.515 9.421 38.149 1.00 94.69 286 SER A C 1
ATOM 2232 O O . SER A 1 286 ? -8.647 10.272 39.024 1.00 94.69 286 SER A O 1
ATOM 2234 N N . LEU A 1 287 ? -9.479 8.531 37.888 1.00 93.44 287 LEU A N 1
ATOM 2235 C CA . LEU A 1 287 ? -10.717 8.419 38.667 1.00 93.44 287 LEU A CA 1
ATOM 2236 C C . LEU A 1 287 ? -10.529 7.497 39.883 1.00 93.44 287 LEU A C 1
ATOM 2238 O O . LEU A 1 287 ? -9.719 6.576 39.844 1.00 93.44 287 LEU A O 1
ATOM 2242 N N . SER A 1 288 ? -11.324 7.711 40.939 1.00 95.12 288 SER A N 1
ATOM 2243 C CA . SER A 1 288 ? -11.355 6.820 42.108 1.00 95.12 288 SER A CA 1
ATOM 2244 C C . SER A 1 288 ? -11.819 5.409 41.733 1.00 95.12 288 SER A C 1
ATOM 2246 O O . SER A 1 288 ? -12.589 5.241 40.786 1.00 95.12 288 SER A O 1
ATOM 2248 N N . ASP A 1 289 ? -11.392 4.395 42.489 1.00 93.56 289 ASP A N 1
ATOM 2249 C CA . ASP A 1 289 ? -11.620 2.986 42.140 1.00 93.56 289 ASP A CA 1
ATOM 2250 C C . ASP A 1 289 ? -13.102 2.618 41.977 1.00 93.56 289 ASP A C 1
ATOM 2252 O O . ASP A 1 289 ? -13.451 1.881 41.052 1.00 93.56 289 ASP A O 1
ATOM 2256 N N . ASP A 1 290 ? -13.994 3.177 42.797 1.00 92.88 290 ASP A N 1
ATOM 2257 C CA . ASP A 1 290 ? -15.435 2.907 42.698 1.00 92.88 290 ASP A CA 1
ATOM 2258 C C . ASP A 1 290 ? -16.050 3.525 41.439 1.00 92.88 290 ASP A C 1
ATOM 2260 O O . ASP A 1 290 ? -16.778 2.864 40.694 1.00 92.88 290 ASP A O 1
ATOM 2264 N N . LYS A 1 291 ? -15.678 4.774 41.125 1.00 93.94 291 LYS A N 1
ATOM 2265 C CA . LYS A 1 291 ? -16.105 5.440 39.885 1.00 93.94 291 LYS A CA 1
ATOM 2266 C C . LYS A 1 291 ? -15.510 4.742 38.667 1.00 93.94 291 LYS A C 1
ATOM 2268 O O . LYS A 1 291 ? -16.184 4.593 37.653 1.00 93.94 291 LYS A O 1
ATOM 2273 N N . ARG A 1 292 ? -14.266 4.273 38.763 1.00 93.62 292 ARG A N 1
ATOM 2274 C CA . ARG A 1 292 ? -13.592 3.518 37.707 1.00 93.62 292 ARG A CA 1
ATOM 2275 C C . ARG A 1 292 ? -14.319 2.209 37.418 1.00 93.62 292 ARG A C 1
ATOM 2277 O O . ARG A 1 292 ? -14.553 1.921 36.250 1.00 93.62 292 ARG A O 1
ATOM 2284 N N . LYS A 1 293 ? -14.713 1.439 38.438 1.00 94.81 293 LYS A N 1
ATOM 2285 C CA . LYS A 1 293 ? -15.494 0.201 38.258 1.00 94.81 293 LYS A CA 1
ATOM 2286 C C . LYS A 1 293 ? -16.842 0.479 37.590 1.00 94.81 293 LYS A C 1
ATOM 2288 O O . LYS A 1 293 ? -17.141 -0.159 36.584 1.00 94.81 293 LYS A O 1
ATOM 2293 N N . ALA A 1 294 ? -17.583 1.483 38.066 1.00 94.94 294 ALA A N 1
ATOM 2294 C CA . ALA A 1 294 ? -18.867 1.872 37.478 1.00 94.94 294 ALA A CA 1
ATOM 2295 C C . ALA A 1 294 ? -18.731 2.315 36.007 1.00 94.94 294 ALA A C 1
ATOM 2297 O O . ALA A 1 294 ? -19.513 1.911 35.146 1.00 94.94 294 ALA A O 1
ATOM 2298 N N . VAL A 1 295 ? -17.700 3.106 35.685 1.00 92.88 295 VAL A N 1
ATOM 2299 C CA . VAL A 1 295 ? -17.433 3.533 34.304 1.00 92.88 295 VAL A CA 1
ATOM 2300 C C . VAL A 1 295 ? -17.013 2.351 33.431 1.00 92.88 295 VAL A C 1
ATOM 2302 O O . VAL A 1 295 ? -17.498 2.241 32.311 1.00 92.88 295 VAL A O 1
ATOM 2305 N N . LEU A 1 296 ? -16.158 1.449 33.921 1.00 92.62 296 LEU A N 1
ATOM 2306 C CA . LEU A 1 296 ? -15.740 0.257 33.175 1.00 92.62 296 LEU A CA 1
ATOM 2307 C C . LEU A 1 296 ? -16.914 -0.675 32.871 1.00 92.62 296 LEU A C 1
ATOM 2309 O O . LEU A 1 296 ? -16.987 -1.216 31.768 1.00 92.62 296 LEU A O 1
ATOM 2313 N N . GLU A 1 297 ? -17.828 -0.857 33.822 1.00 95.62 297 GLU A N 1
ATOM 2314 C CA . GLU A 1 297 ? -19.044 -1.637 33.616 1.00 95.62 297 GLU A CA 1
ATOM 2315 C C . GLU A 1 297 ? -19.944 -0.985 32.566 1.00 95.62 297 GLU A C 1
ATOM 2317 O O . GLU A 1 297 ? -20.337 -1.644 31.601 1.00 95.62 297 GLU A O 1
ATOM 2322 N N . ARG A 1 298 ? -20.178 0.329 32.670 1.00 93.94 298 ARG A N 1
ATOM 2323 C CA . ARG A 1 298 ? -20.948 1.064 31.662 1.00 93.94 298 ARG A CA 1
ATOM 2324 C C . ARG A 1 298 ? -20.308 0.974 30.275 1.00 93.94 298 ARG A C 1
ATOM 2326 O O . ARG A 1 298 ? -20.989 0.655 29.306 1.00 93.94 298 ARG A O 1
ATOM 2333 N N . GLU A 1 299 ? -18.997 1.197 30.165 1.00 93.06 299 GLU A N 1
ATOM 2334 C CA . GLU A 1 299 ? -18.278 1.063 28.893 1.00 93.06 299 GLU A CA 1
ATOM 2335 C C . GLU A 1 299 ? -18.366 -0.357 28.330 1.00 93.06 299 GLU A C 1
ATOM 2337 O O . GLU A 1 299 ? -18.411 -0.533 27.113 1.00 93.06 299 GLU A O 1
ATOM 2342 N N . ARG A 1 300 ? -18.351 -1.382 29.189 1.00 92.81 300 ARG A N 1
ATOM 2343 C CA . ARG A 1 300 ? -18.451 -2.780 28.765 1.00 92.81 300 ARG A CA 1
ATOM 2344 C C . ARG A 1 300 ? -19.794 -3.050 28.094 1.00 92.81 300 ARG A C 1
ATOM 2346 O O . ARG A 1 300 ? -19.791 -3.666 27.028 1.00 92.81 300 ARG A O 1
ATOM 2353 N N . TRP A 1 301 ? -20.890 -2.584 28.690 1.00 93.69 301 TRP A N 1
ATOM 2354 C CA . TRP A 1 301 ? -22.236 -2.744 28.141 1.00 93.69 301 TRP A CA 1
ATOM 2355 C C . TRP A 1 301 ? -22.452 -1.889 26.891 1.00 93.69 301 TRP A C 1
ATOM 2357 O O . TRP A 1 301 ? -22.833 -2.442 25.864 1.00 93.69 301 TRP A O 1
ATOM 2367 N N . GLU A 1 302 ? -22.076 -0.605 26.913 1.00 92.25 302 GLU A N 1
ATOM 2368 C CA . GLU A 1 302 ? -22.177 0.275 25.735 1.00 92.25 302 GLU A CA 1
ATOM 2369 C C . GLU A 1 302 ? -21.358 -0.295 24.553 1.00 92.25 302 GLU A C 1
ATOM 2371 O O . GLU A 1 302 ? -21.836 -0.375 23.425 1.00 92.25 302 GLU A O 1
ATOM 2376 N N . LYS A 1 303 ? -20.137 -0.802 24.785 1.00 92.06 303 LYS A N 1
ATOM 2377 C CA . LYS A 1 303 ? -19.340 -1.455 23.726 1.00 92.06 303 LYS A CA 1
ATOM 2378 C C . LYS A 1 303 ? -19.930 -2.790 23.266 1.00 92.06 303 LYS A C 1
ATOM 2380 O O . LYS A 1 303 ? -19.617 -3.227 22.159 1.00 92.06 303 LYS A O 1
ATOM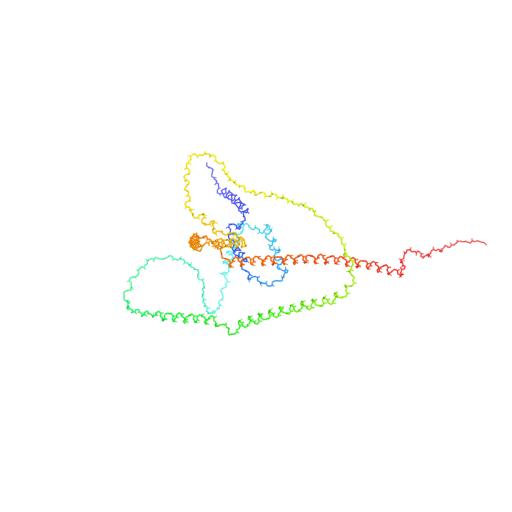 2385 N N . ALA A 1 304 ? -20.656 -3.513 24.115 1.00 92.88 304 ALA A N 1
ATOM 2386 C CA . ALA A 1 304 ? -21.318 -4.754 23.719 1.00 92.88 304 ALA A CA 1
ATOM 2387 C C . ALA A 1 304 ? -22.516 -4.447 22.815 1.00 92.88 304 ALA A C 1
ATOM 2389 O O . ALA A 1 304 ? -22.614 -5.036 21.742 1.00 92.88 304 ALA A O 1
ATOM 2390 N N . GLU A 1 305 ? -23.329 -3.461 23.191 1.00 91.88 305 GLU A N 1
ATOM 2391 C CA . GLU A 1 305 ? -24.450 -2.953 22.400 1.00 91.88 305 GLU A CA 1
ATOM 2392 C C . GLU A 1 305 ? -23.992 -2.491 21.013 1.00 91.88 305 GLU A C 1
ATOM 2394 O O . GLU A 1 305 ? -24.501 -2.983 20.012 1.00 91.88 305 GLU A O 1
ATOM 2399 N N . LEU A 1 306 ? -22.934 -1.676 20.932 1.00 90.62 306 LEU A N 1
ATOM 2400 C CA . LEU A 1 306 ? -22.383 -1.235 19.645 1.00 90.62 306 LEU A CA 1
ATOM 2401 C C . LEU A 1 306 ? -21.914 -2.393 18.759 1.00 90.62 306 LEU A C 1
ATOM 2403 O O . LEU A 1 306 ? -22.071 -2.350 17.541 1.00 90.62 306 LEU A O 1
ATOM 2407 N N . ARG A 1 307 ? -21.337 -3.448 19.348 1.00 90.44 307 ARG A N 1
ATOM 2408 C CA . ARG A 1 307 ? -20.929 -4.636 18.580 1.00 90.44 307 ARG A CA 1
ATOM 2409 C C . ARG A 1 307 ? -22.132 -5.427 18.078 1.00 90.44 307 ARG A C 1
ATOM 2411 O O . ARG A 1 307 ? -22.052 -5.961 16.975 1.00 90.44 307 ARG A O 1
ATOM 2418 N N . VAL A 1 308 ? -23.208 -5.499 18.862 1.00 92.44 308 VAL A N 1
ATOM 2419 C CA . VAL A 1 308 ? -24.475 -6.136 18.467 1.00 92.44 308 VAL A CA 1
ATOM 2420 C C . VAL A 1 308 ? -25.172 -5.324 17.374 1.00 92.44 308 VAL A C 1
ATOM 2422 O O . VAL A 1 308 ? -25.638 -5.906 16.402 1.00 92.44 308 VAL A O 1
ATOM 2425 N N . GLU A 1 309 ? -25.140 -3.992 17.460 1.00 89.19 309 GLU A N 1
ATOM 2426 C CA . GLU A 1 309 ? -25.609 -3.071 16.412 1.00 89.19 309 GLU A CA 1
ATOM 2427 C C . GLU A 1 309 ? -24.777 -3.181 15.115 1.00 89.19 309 GLU A C 1
ATOM 2429 O O . GLU A 1 309 ? -25.173 -2.697 14.058 1.00 89.19 309 GLU A O 1
ATOM 2434 N N . GLY A 1 310 ? -23.625 -3.861 15.169 1.00 88.00 310 GLY A N 1
ATOM 2435 C CA . GLY A 1 310 ? -22.749 -4.111 14.024 1.00 88.00 310 GLY A CA 1
ATOM 2436 C C . GLY A 1 310 ? -21.632 -3.080 13.857 1.00 88.00 310 GLY A C 1
ATOM 2437 O O . GLY A 1 310 ? -20.869 -3.133 12.884 1.00 88.00 310 GLY A O 1
ATOM 2438 N N . GLU A 1 311 ? -21.470 -2.156 14.806 1.00 86.38 311 GLU A N 1
ATOM 2439 C CA . GLU A 1 311 ? -20.382 -1.192 14.786 1.00 86.38 311 GLU A CA 1
ATOM 2440 C C . GLU A 1 311 ? -19.046 -1.821 15.226 1.00 86.38 311 GLU A C 1
ATOM 2442 O O . GLU A 1 311 ? -18.892 -2.466 16.267 1.00 86.38 311 GLU A O 1
ATOM 2447 N N . LYS A 1 312 ? -18.009 -1.608 14.406 1.00 88.12 312 LYS A N 1
ATOM 2448 C CA . LYS A 1 312 ? -16.663 -2.143 14.649 1.00 88.12 312 LYS A CA 1
ATOM 2449 C C . LYS A 1 312 ? -15.875 -1.265 15.628 1.00 88.12 312 LYS A C 1
ATOM 2451 O O . LYS A 1 312 ? -15.245 -0.288 15.218 1.00 88.12 312 LYS A O 1
ATOM 2456 N N . VAL A 1 313 ? -15.809 -1.675 16.891 1.00 89.31 313 VAL A N 1
ATOM 2457 C CA . VAL A 1 313 ? -15.000 -1.025 17.942 1.00 89.31 313 VAL A CA 1
ATOM 2458 C C . VAL A 1 313 ? -13.501 -1.357 17.780 1.00 89.31 313 VAL A C 1
ATOM 2460 O O . VAL A 1 313 ? -13.112 -2.524 17.836 1.00 89.31 313 VAL A O 1
ATOM 2463 N N . HIS A 1 314 ? -12.648 -0.344 17.576 1.00 87.56 314 HIS A N 1
ATOM 2464 C CA . HIS A 1 314 ? -11.209 -0.479 17.264 1.00 87.56 314 HIS A CA 1
ATOM 2465 C C . HIS A 1 314 ? -10.284 -0.054 18.431 1.00 87.56 314 HIS A C 1
ATOM 2467 O O . HIS A 1 314 ? -9.345 0.713 18.244 1.00 87.56 314 HIS A O 1
ATOM 2473 N N . ASP A 1 315 ? -10.502 -0.594 19.634 1.00 88.75 315 ASP A N 1
ATOM 2474 C CA . ASP A 1 315 ? -9.800 -0.155 20.862 1.00 88.75 315 ASP A CA 1
ATOM 2475 C C . ASP A 1 315 ? -8.604 -1.045 21.294 1.00 88.75 315 ASP A C 1
ATOM 2477 O O . ASP A 1 315 ? -7.961 -0.810 22.322 1.00 88.75 315 ASP A O 1
ATOM 2481 N N . ASP A 1 316 ? -8.271 -2.090 20.532 1.00 92.62 316 ASP A N 1
ATOM 2482 C CA . ASP A 1 316 ? -7.249 -3.074 20.916 1.00 92.62 316 ASP A CA 1
ATOM 2483 C C . ASP A 1 316 ? -5.815 -2.514 20.816 1.00 92.62 316 ASP A C 1
ATOM 2485 O O . ASP A 1 316 ? -5.212 -2.488 19.736 1.00 92.62 316 ASP A O 1
ATOM 2489 N N . THR A 1 317 ? -5.195 -2.161 21.949 1.00 92.44 317 THR A N 1
ATOM 2490 C CA . THR A 1 317 ? -3.837 -1.569 21.973 1.00 92.44 317 THR A CA 1
ATOM 2491 C C . THR A 1 317 ? -2.776 -2.433 21.289 1.00 92.44 317 THR A C 1
ATOM 2493 O O . THR A 1 317 ? -1.900 -1.912 20.599 1.00 92.44 317 THR A O 1
ATOM 2496 N N . SER A 1 318 ? -2.839 -3.761 21.434 1.00 94.31 318 SER A N 1
ATOM 2497 C CA . SER A 1 318 ? -1.870 -4.681 20.825 1.00 94.31 318 SER A CA 1
ATOM 2498 C C . SER A 1 318 ? -1.990 -4.720 19.296 1.00 94.31 318 SER A C 1
ATOM 2500 O O . SER A 1 318 ? -0.976 -4.806 18.594 1.00 94.31 318 SER A O 1
ATOM 2502 N N . ARG A 1 319 ? -3.213 -4.616 18.760 1.00 94.50 319 ARG A N 1
ATOM 2503 C CA . ARG A 1 319 ? -3.479 -4.574 17.316 1.00 94.50 319 ARG A CA 1
ATOM 2504 C C . ARG A 1 319 ? -3.142 -3.206 16.743 1.00 94.50 319 ARG A C 1
ATOM 2506 O O . ARG A 1 319 ? -2.492 -3.164 15.702 1.00 94.50 319 ARG A O 1
ATOM 2513 N N . LEU A 1 320 ? -3.466 -2.122 17.449 1.00 95.25 320 LEU A N 1
ATOM 2514 C CA . LEU A 1 320 ? -3.078 -0.762 17.069 1.00 95.25 320 LEU A CA 1
ATOM 2515 C C . LEU A 1 320 ? -1.551 -0.616 17.017 1.00 95.25 320 LEU A C 1
ATOM 2517 O O . LEU A 1 320 ? -1.013 -0.219 15.987 1.00 95.25 320 LEU A O 1
ATOM 2521 N N . LYS A 1 321 ? -0.816 -1.085 18.037 1.00 96.19 321 LYS A N 1
ATOM 2522 C CA . LYS A 1 321 ? 0.663 -1.115 18.027 1.00 96.19 321 LYS A CA 1
ATOM 2523 C C . LYS A 1 321 ? 1.224 -1.917 16.846 1.00 96.19 321 LYS A C 1
ATOM 2525 O O . LYS A 1 321 ? 2.205 -1.510 16.222 1.00 96.19 321 LYS A O 1
ATOM 2530 N N . LYS A 1 322 ? 0.607 -3.052 16.494 1.00 97.31 322 LYS A N 1
ATOM 2531 C CA . LYS A 1 322 ? 0.991 -3.842 15.307 1.00 97.31 322 LYS A CA 1
ATOM 2532 C C . LYS A 1 322 ? 0.686 -3.105 14.000 1.00 97.31 322 LYS A C 1
ATOM 2534 O O . LYS A 1 322 ? 1.506 -3.167 13.087 1.00 97.31 322 LYS A O 1
ATOM 2539 N N . ALA A 1 323 ? -0.455 -2.426 13.900 1.00 96.62 323 ALA A N 1
ATOM 2540 C CA . ALA A 1 323 ? -0.838 -1.641 12.729 1.00 96.62 323 ALA A CA 1
ATOM 2541 C C . ALA A 1 323 ? 0.129 -0.471 12.505 1.00 96.62 323 ALA A C 1
ATOM 2543 O O . ALA A 1 323 ? 0.648 -0.322 11.400 1.00 96.62 323 ALA A O 1
ATOM 2544 N N . VAL A 1 324 ? 0.474 0.259 13.571 1.00 96.88 324 VAL A N 1
ATOM 2545 C CA . VAL A 1 324 ? 1.502 1.309 13.543 1.00 96.88 324 VAL A CA 1
ATOM 2546 C C . VAL A 1 324 ? 2.835 0.758 13.030 1.00 96.88 324 VAL A C 1
ATOM 2548 O O . VAL A 1 324 ? 3.369 1.260 12.042 1.00 96.88 324 VAL A O 1
ATOM 2551 N N . LYS A 1 325 ? 3.328 -0.348 13.606 1.00 97.56 325 LYS A N 1
ATOM 2552 C CA . LYS A 1 325 ? 4.581 -0.984 13.159 1.00 97.56 325 LYS A CA 1
ATOM 2553 C C . LYS A 1 325 ? 4.539 -1.445 11.699 1.00 97.56 325 LYS A C 1
ATOM 2555 O O . LYS A 1 325 ? 5.568 -1.445 11.025 1.00 97.56 325 LYS A O 1
ATOM 2560 N N . ARG A 1 326 ? 3.383 -1.891 11.196 1.00 97.12 326 ARG A N 1
ATOM 2561 C CA . ARG A 1 326 ? 3.221 -2.280 9.783 1.00 97.12 326 ARG A CA 1
ATOM 2562 C C . ARG A 1 326 ? 3.338 -1.066 8.867 1.00 97.12 326 ARG A C 1
ATOM 2564 O O . ARG A 1 326 ? 4.118 -1.131 7.921 1.00 97.12 326 ARG A O 1
ATOM 2571 N N . GLN A 1 327 ? 2.642 0.025 9.187 1.00 96.31 327 GLN A N 1
ATOM 2572 C CA . GLN A 1 327 ? 2.725 1.272 8.422 1.00 96.31 327 GLN A CA 1
ATOM 2573 C C . GLN A 1 327 ? 4.147 1.846 8.418 1.00 96.31 327 GLN A C 1
ATOM 2575 O O . GLN A 1 327 ? 4.632 2.295 7.385 1.00 96.31 327 GLN A O 1
ATOM 2580 N N . GLU A 1 328 ? 4.856 1.790 9.546 1.00 97.19 328 GLU A N 1
ATOM 2581 C CA . GLU A 1 328 ? 6.247 2.253 9.627 1.00 97.19 328 GLU A CA 1
ATOM 2582 C C . GLU A 1 328 ? 7.185 1.420 8.751 1.00 97.19 328 GLU A C 1
ATOM 2584 O O . GLU A 1 328 ? 7.958 1.980 7.976 1.00 97.19 328 GLU A O 1
ATOM 2589 N N . LYS A 1 329 ? 7.063 0.087 8.783 1.00 97.62 329 LYS A N 1
ATOM 2590 C CA . LYS A 1 329 ? 7.840 -0.805 7.905 1.00 97.62 329 LYS A CA 1
ATOM 2591 C C . LYS A 1 329 ? 7.527 -0.593 6.427 1.00 97.62 329 LYS A C 1
ATOM 2593 O O . LYS A 1 329 ? 8.410 -0.735 5.583 1.00 97.62 329 LYS A O 1
ATOM 2598 N N . GLU A 1 330 ? 6.277 -0.303 6.090 1.00 97.50 330 GLU A N 1
ATOM 2599 C CA . GLU A 1 330 ? 5.882 0.010 4.719 1.00 97.50 330 GLU A CA 1
ATOM 2600 C C . GLU A 1 330 ? 6.511 1.323 4.244 1.00 97.50 330 GLU A C 1
ATOM 2602 O O . GLU A 1 330 ? 7.134 1.348 3.180 1.00 97.50 330 GLU A O 1
ATOM 2607 N N . LYS A 1 331 ? 6.452 2.374 5.070 1.00 97.25 331 LYS A N 1
ATOM 2608 C CA . LYS A 1 331 ? 7.118 3.653 4.797 1.00 97.25 331 LYS A CA 1
ATOM 2609 C C . LYS A 1 331 ? 8.633 3.489 4.671 1.00 97.25 331 LYS A C 1
ATOM 2611 O O . LYS A 1 331 ? 9.218 4.033 3.742 1.00 97.25 331 LYS A O 1
ATOM 2616 N N . GLU A 1 332 ? 9.263 2.678 5.520 1.00 98.12 332 GLU A N 1
ATOM 2617 C CA . GLU A 1 332 ? 10.696 2.371 5.433 1.00 98.12 332 GLU A CA 1
ATOM 2618 C C . GLU A 1 332 ? 11.054 1.659 4.117 1.00 98.12 332 GLU A C 1
ATOM 2620 O O . GLU A 1 332 ? 12.022 2.020 3.449 1.00 98.12 332 GLU A O 1
ATOM 2625 N N . ARG A 1 333 ? 10.258 0.664 3.701 1.00 98.00 333 ARG A N 1
ATOM 2626 C CA . ARG A 1 333 ? 10.446 -0.023 2.411 1.00 98.00 333 ARG A CA 1
ATOM 2627 C C . ARG A 1 333 ? 10.253 0.922 1.232 1.00 98.00 333 ARG A C 1
ATOM 2629 O O . ARG A 1 333 ? 10.994 0.821 0.259 1.00 98.00 333 ARG A O 1
ATOM 2636 N N . SER A 1 334 ? 9.256 1.801 1.307 1.00 98.12 334 SER A N 1
ATOM 2637 C CA . SER A 1 334 ? 8.998 2.803 0.274 1.00 98.12 334 SER A CA 1
ATOM 2638 C C . SER A 1 334 ? 10.165 3.784 0.164 1.00 98.12 334 SER A C 1
ATOM 2640 O O . SER A 1 334 ? 10.694 3.973 -0.928 1.00 98.12 334 SER A O 1
ATOM 2642 N N . LYS A 1 335 ? 10.648 4.298 1.304 1.00 98.31 335 LYS A N 1
ATOM 2643 C CA . LYS A 1 335 ? 11.822 5.172 1.387 1.00 98.31 335 LYS A CA 1
ATOM 2644 C C . LYS A 1 335 ? 13.051 4.519 0.757 1.00 98.31 335 LYS A C 1
ATOM 2646 O O . LYS A 1 335 ? 13.609 5.077 -0.175 1.00 98.31 335 LYS A O 1
ATOM 2651 N N . LYS A 1 336 ? 13.400 3.292 1.167 1.00 98.06 336 LYS A N 1
ATOM 2652 C CA . LYS A 1 336 ? 14.545 2.555 0.599 1.00 98.06 336 LYS A CA 1
ATOM 2653 C C . LYS A 1 336 ? 14.449 2.402 -0.919 1.00 98.06 336 LYS A C 1
ATOM 2655 O O . LYS A 1 336 ? 15.419 2.657 -1.616 1.00 98.06 336 LYS A O 1
ATOM 2660 N N . LYS A 1 337 ? 13.274 2.036 -1.442 1.00 98.31 337 LYS A N 1
ATOM 2661 C CA . LYS A 1 337 ? 13.059 1.918 -2.895 1.00 98.31 337 LYS A CA 1
ATOM 2662 C C . LYS A 1 337 ? 13.203 3.255 -3.615 1.00 98.31 337 LYS A C 1
ATOM 2664 O O . LYS A 1 337 ? 13.639 3.285 -4.760 1.00 98.31 337 LYS A O 1
ATOM 2669 N N . TRP A 1 338 ? 12.775 4.346 -2.991 1.00 98.31 338 TRP A N 1
ATOM 2670 C CA . TRP A 1 338 ? 12.902 5.676 -3.571 1.00 98.31 338 TRP A CA 1
ATOM 2671 C C . TRP A 1 338 ? 14.365 6.130 -3.578 1.00 98.31 338 TRP A C 1
ATOM 2673 O O . TRP A 1 338 ? 14.863 6.539 -4.624 1.00 98.31 338 TRP A O 1
ATOM 2683 N N . ASP A 1 339 ? 15.082 5.920 -2.475 1.00 98.25 339 ASP A N 1
ATOM 2684 C CA . ASP A 1 339 ? 16.520 6.180 -2.366 1.00 98.25 339 ASP A CA 1
ATOM 2685 C C . ASP A 1 339 ? 17.320 5.354 -3.395 1.00 98.25 339 ASP A C 1
ATOM 2687 O O . ASP A 1 339 ? 18.199 5.885 -4.071 1.00 98.25 339 ASP A O 1
ATOM 2691 N N . GLU A 1 340 ? 16.973 4.075 -3.588 1.00 98.31 340 GLU A N 1
ATOM 2692 C CA . GLU A 1 340 ? 17.553 3.210 -4.627 1.00 98.31 340 GLU A CA 1
ATOM 2693 C C . GLU A 1 340 ? 17.321 3.773 -6.036 1.00 98.31 340 GLU A C 1
ATOM 2695 O O . GLU A 1 340 ? 18.264 3.874 -6.821 1.00 98.31 340 GLU A O 1
ATOM 2700 N N . ARG A 1 341 ? 16.096 4.217 -6.350 1.00 98.38 341 ARG A N 1
ATOM 2701 C CA . ARG A 1 341 ? 15.792 4.848 -7.647 1.00 98.38 341 ARG A CA 1
ATOM 2702 C C . ARG A 1 341 ? 16.590 6.129 -7.857 1.00 98.38 341 ARG A C 1
ATOM 2704 O O . ARG A 1 341 ? 17.088 6.349 -8.958 1.00 98.38 341 ARG A O 1
ATOM 2711 N N . HIS A 1 342 ? 16.730 6.961 -6.827 1.00 98.50 342 HIS A N 1
ATOM 2712 C CA . HIS A 1 342 ? 17.552 8.166 -6.904 1.00 98.50 342 HIS A CA 1
ATOM 2713 C C . HIS A 1 342 ? 19.023 7.831 -7.125 1.00 98.50 342 HIS A C 1
ATOM 2715 O O . HIS A 1 342 ? 19.658 8.429 -7.993 1.00 98.50 342 HIS A O 1
ATOM 2721 N N . ALA A 1 343 ? 19.556 6.845 -6.404 1.00 98.25 343 ALA A N 1
ATOM 2722 C CA . ALA A 1 343 ? 20.925 6.386 -6.589 1.00 98.25 343 ALA A CA 1
ATOM 2723 C C . ALA A 1 343 ? 21.154 5.845 -8.008 1.00 98.25 343 ALA A C 1
ATOM 2725 O O . ALA A 1 343 ? 22.170 6.155 -8.625 1.00 98.25 343 ALA A O 1
ATOM 2726 N N . ASP A 1 344 ? 20.215 5.078 -8.557 1.00 98.25 344 ASP A N 1
ATOM 2727 C CA . ASP A 1 344 ? 20.329 4.529 -9.909 1.00 98.25 344 ASP A CA 1
ATOM 2728 C C . ASP A 1 344 ? 20.193 5.605 -10.990 1.00 98.25 344 ASP A C 1
ATOM 2730 O O . ASP A 1 344 ? 20.937 5.587 -11.973 1.00 98.25 344 ASP A O 1
ATOM 2734 N N . LEU A 1 345 ? 19.331 6.602 -10.779 1.00 98.50 345 LEU A N 1
ATOM 2735 C CA . LEU A 1 345 ? 19.254 7.785 -11.632 1.00 98.50 345 LEU A CA 1
ATOM 2736 C C . LEU A 1 345 ? 20.599 8.525 -11.625 1.00 98.50 345 LEU A C 1
ATOM 2738 O O . LEU A 1 345 ? 21.162 8.757 -12.696 1.00 98.50 345 LEU A O 1
ATOM 2742 N N . GLN A 1 346 ? 21.164 8.810 -10.449 1.00 98.25 346 GLN A N 1
ATOM 2743 C CA . GLN A 1 346 ? 22.472 9.460 -10.310 1.00 98.25 346 GLN A CA 1
ATOM 2744 C C . GLN A 1 346 ? 23.593 8.656 -10.976 1.00 98.25 346 GLN A C 1
ATOM 2746 O O . GLN A 1 346 ? 24.372 9.212 -11.747 1.00 98.25 346 GLN A O 1
ATOM 2751 N N . LYS A 1 347 ? 23.634 7.332 -10.781 1.00 98.25 347 LYS A N 1
ATOM 2752 C CA . LYS A 1 347 ? 24.581 6.450 -11.484 1.00 98.25 347 LYS A CA 1
ATOM 2753 C C . LYS A 1 347 ? 24.399 6.516 -12.997 1.00 98.25 347 LYS A C 1
ATOM 2755 O O . LYS A 1 347 ? 25.388 6.559 -13.719 1.00 98.25 347 LYS A O 1
ATOM 2760 N N . SER A 1 348 ? 23.160 6.536 -13.491 1.00 97.94 348 SER A N 1
ATOM 2761 C CA . SER A 1 348 ? 22.884 6.624 -14.928 1.00 97.94 348 SER A CA 1
ATOM 2762 C C . SER A 1 348 ? 23.334 7.965 -15.519 1.00 97.94 348 SER A C 1
ATOM 2764 O O . SER A 1 348 ? 23.905 7.991 -16.611 1.00 97.94 348 SER A O 1
ATOM 2766 N N . MET A 1 349 ? 23.148 9.070 -14.785 1.00 97.81 349 MET A N 1
ATOM 2767 C CA . MET A 1 349 ? 23.630 10.395 -15.175 1.00 97.81 349 MET A CA 1
ATOM 2768 C C . MET A 1 349 ? 25.157 10.445 -15.167 1.00 97.81 349 MET A C 1
ATOM 2770 O O . MET A 1 349 ? 25.748 10.830 -16.173 1.00 97.81 349 MET A O 1
ATOM 2774 N N . ALA A 1 350 ? 25.793 9.965 -14.096 1.00 98.19 350 ALA A N 1
ATOM 2775 C CA . ALA A 1 350 ? 27.246 9.892 -13.984 1.00 98.19 350 ALA A CA 1
ATOM 2776 C C . ALA A 1 350 ? 27.861 8.997 -15.072 1.00 98.19 350 ALA A C 1
ATOM 2778 O O . ALA A 1 350 ? 28.860 9.364 -15.681 1.00 98.19 350 ALA A O 1
ATOM 2779 N N . ALA A 1 351 ? 27.242 7.857 -15.396 1.00 98.12 351 ALA A N 1
ATOM 2780 C CA . ALA A 1 351 ? 27.699 6.980 -16.471 1.00 98.12 351 ALA A CA 1
ATOM 2781 C C . ALA A 1 351 ? 27.591 7.650 -17.850 1.00 98.12 351 ALA A C 1
ATOM 2783 O O . ALA A 1 351 ? 28.494 7.508 -18.674 1.00 98.12 351 ALA A O 1
ATOM 2784 N N . LYS A 1 352 ? 26.513 8.402 -18.116 1.00 98.06 352 LYS A N 1
ATOM 2785 C CA . LYS A 1 352 ? 26.373 9.187 -19.355 1.00 98.06 352 LYS A CA 1
ATOM 2786 C C . LYS A 1 352 ? 27.406 10.311 -19.431 1.00 98.06 352 LYS A C 1
ATOM 2788 O O . LYS A 1 352 ? 28.009 10.500 -20.484 1.00 98.06 352 LYS A O 1
ATOM 2793 N N . GLN A 1 353 ? 27.626 11.026 -18.330 1.00 98.12 353 GLN A N 1
ATOM 2794 C CA . GLN A 1 353 ? 28.655 12.061 -18.240 1.00 98.12 353 GLN A CA 1
ATOM 2795 C C . GLN A 1 353 ? 30.046 11.465 -18.468 1.00 98.12 353 GLN A C 1
ATOM 2797 O O . GLN A 1 353 ? 30.755 11.960 -19.336 1.00 98.12 353 GLN A O 1
ATOM 2802 N N . LYS A 1 354 ? 30.378 10.344 -17.816 1.00 98.19 354 LYS A N 1
ATOM 2803 C CA . LYS A 1 354 ? 31.640 9.620 -18.018 1.00 98.19 354 LYS A CA 1
ATOM 2804 C C . LYS A 1 354 ? 31.826 9.185 -19.473 1.00 98.19 354 LYS A C 1
ATOM 2806 O O . LYS A 1 354 ? 32.848 9.460 -20.081 1.00 98.19 354 LYS A O 1
ATOM 2811 N N . LYS A 1 355 ? 30.800 8.604 -20.104 1.00 98.06 355 LYS A N 1
ATOM 2812 C CA . LYS A 1 355 ? 30.860 8.278 -21.541 1.00 98.06 355 LYS A CA 1
ATOM 2813 C C . LYS A 1 355 ? 31.123 9.513 -22.404 1.00 98.06 355 LYS A C 1
ATOM 2815 O O . LYS A 1 355 ? 31.818 9.418 -23.411 1.00 98.06 355 LYS A O 1
ATOM 2820 N N . ARG A 1 356 ? 30.553 10.669 -22.059 1.00 97.75 356 ARG A N 1
ATOM 2821 C CA . ARG A 1 356 ? 30.800 11.919 -22.787 1.00 97.75 356 ARG A CA 1
ATOM 2822 C C . ARG A 1 356 ? 32.232 12.408 -22.579 1.00 97.75 356 ARG A C 1
ATOM 2824 O O . ARG A 1 356 ? 32.860 12.777 -23.565 1.00 97.75 356 ARG A O 1
ATOM 2831 N N . THR A 1 357 ? 32.747 12.392 -21.349 1.00 97.62 357 THR A N 1
ATOM 2832 C CA . THR A 1 357 ? 34.128 12.803 -21.054 1.00 97.62 357 THR A CA 1
ATOM 2833 C C . THR A 1 357 ? 35.132 11.889 -21.738 1.00 97.62 357 THR A C 1
ATOM 2835 O O . THR A 1 357 ? 36.032 12.394 -22.397 1.00 97.62 357 THR A O 1
ATOM 2838 N N . ASP A 1 358 ? 34.918 10.574 -21.694 1.00 97.62 358 ASP A N 1
ATOM 2839 C CA . ASP A 1 358 ? 35.795 9.588 -22.329 1.00 97.62 358 ASP A CA 1
ATOM 2840 C C . ASP A 1 358 ? 35.788 9.765 -23.859 1.00 97.62 358 ASP A C 1
ATOM 2842 O O . ASP A 1 358 ? 36.837 9.779 -24.496 1.00 97.62 358 ASP A O 1
ATOM 2846 N N . ASN A 1 359 ? 34.621 10.010 -24.471 1.00 97.25 359 ASN A N 1
ATOM 2847 C CA . ASN A 1 359 ? 34.534 10.316 -25.904 1.00 97.25 359 ASN A CA 1
ATOM 2848 C C . ASN A 1 359 ? 35.219 11.639 -26.288 1.00 97.25 359 ASN A C 1
ATOM 2850 O O . ASN A 1 359 ? 35.789 11.737 -27.375 1.00 97.25 359 ASN A O 1
ATOM 2854 N N . ILE A 1 360 ? 35.154 12.666 -25.435 1.00 95.56 360 ILE A N 1
ATOM 2855 C CA . ILE A 1 360 ? 35.856 13.940 -25.659 1.00 95.56 360 ILE A CA 1
ATOM 2856 C C . ILE A 1 360 ? 37.370 13.741 -25.522 1.00 95.56 360 ILE A C 1
ATOM 2858 O O . ILE A 1 360 ? 38.110 14.213 -26.383 1.00 95.56 360 ILE A O 1
ATOM 2862 N N . ALA A 1 361 ? 37.817 13.003 -24.503 1.00 95.62 361 ALA A N 1
ATOM 2863 C CA . ALA A 1 361 ? 39.221 12.665 -24.289 1.00 95.62 361 ALA A CA 1
ATOM 2864 C C . ALA A 1 361 ? 39.786 11.884 -25.483 1.00 95.62 361 ALA A C 1
ATOM 2866 O O . ALA A 1 361 ? 40.750 12.337 -26.094 1.00 95.62 361 ALA A O 1
ATOM 2867 N N . MET A 1 362 ? 39.102 10.824 -25.931 1.00 94.31 362 MET A N 1
ATOM 2868 C CA . MET A 1 362 ? 39.499 10.061 -27.122 1.00 94.31 362 MET A CA 1
ATOM 2869 C C . MET A 1 362 ? 39.558 10.926 -28.392 1.00 94.31 362 MET A C 1
ATOM 2871 O O . MET A 1 362 ? 40.421 10.725 -29.245 1.00 94.31 362 MET A O 1
ATOM 2875 N N . ARG A 1 363 ? 38.653 11.904 -28.564 1.00 94.19 363 ARG A N 1
ATOM 2876 C CA . ARG A 1 363 ? 38.730 12.855 -29.692 1.00 94.19 363 ARG A CA 1
ATOM 2877 C C . ARG A 1 363 ? 39.946 13.776 -29.580 1.00 94.19 363 ARG A C 1
ATOM 2879 O O . ARG A 1 363 ? 40.551 14.089 -30.604 1.00 94.19 363 ARG A O 1
ATOM 2886 N N . HIS A 1 364 ? 40.280 14.218 -28.371 1.00 93.44 364 HIS A N 1
ATOM 2887 C CA . HIS A 1 364 ? 41.432 15.077 -28.119 1.00 93.44 364 HIS A CA 1
ATOM 2888 C C . HIS A 1 364 ? 42.756 14.328 -28.333 1.00 93.44 364 HIS A C 1
ATOM 2890 O O . HIS A 1 364 ? 43.626 14.837 -29.036 1.00 93.44 364 HIS A O 1
ATOM 2896 N N . GLU A 1 365 ? 42.874 13.097 -27.829 1.00 90.56 365 GLU A N 1
ATOM 2897 C CA . GLU A 1 365 ? 44.011 12.197 -28.079 1.00 90.56 365 GLU A CA 1
ATOM 2898 C C . GLU A 1 365 ? 44.207 11.968 -29.580 1.00 90.56 365 GLU A C 1
ATOM 2900 O O . GLU A 1 365 ? 45.255 12.309 -30.121 1.00 90.56 365 GLU A O 1
ATOM 2905 N N . ARG A 1 366 ? 43.150 11.569 -30.302 1.00 88.88 366 ARG A N 1
ATOM 2906 C CA . ARG A 1 366 ? 43.206 11.401 -31.766 1.00 88.88 366 ARG A CA 1
ATOM 2907 C C . ARG A 1 366 ? 43.634 12.670 -32.507 1.00 88.88 366 ARG A C 1
ATOM 2909 O O . ARG A 1 366 ? 44.290 12.579 -33.543 1.00 88.88 366 ARG A O 1
ATOM 2916 N N . ARG A 1 367 ? 43.245 13.859 -32.030 1.00 87.94 367 ARG A N 1
ATOM 2917 C CA . ARG A 1 367 ? 43.673 15.139 -32.622 1.00 87.94 367 ARG A CA 1
ATOM 2918 C C . ARG A 1 367 ? 45.163 15.391 -32.377 1.00 87.94 367 ARG A C 1
ATOM 2920 O O . ARG A 1 367 ? 45.840 15.877 -33.282 1.00 87.94 367 ARG A O 1
ATOM 2927 N N . ASN A 1 368 ? 45.659 15.058 -31.190 1.00 79.62 368 ASN A N 1
ATOM 2928 C CA . ASN A 1 368 ? 47.062 15.223 -30.825 1.00 79.62 368 ASN A CA 1
ATOM 2929 C C . ASN A 1 368 ? 47.967 14.218 -31.551 1.00 79.62 368 ASN A C 1
ATOM 2931 O O . ASN A 1 368 ? 48.987 14.633 -32.098 1.00 79.62 368 ASN A O 1
ATOM 2935 N N . ASP A 1 369 ? 47.554 12.956 -31.687 1.00 71.56 369 ASP A N 1
ATOM 2936 C CA . ASP A 1 369 ? 48.292 11.934 -32.446 1.00 71.56 369 ASP A CA 1
ATOM 2937 C C . ASP A 1 369 ? 48.434 12.315 -33.926 1.00 71.56 369 ASP A C 1
ATOM 2939 O O . ASP A 1 369 ? 49.504 12.187 -34.526 1.00 71.56 369 ASP A O 1
ATOM 2943 N N . LYS A 1 370 ? 47.381 12.897 -34.518 1.00 64.06 370 LYS A N 1
ATOM 2944 C CA . LYS A 1 370 ? 47.420 13.417 -35.896 1.00 64.06 370 LYS A CA 1
ATOM 2945 C C . LYS A 1 370 ? 48.375 14.605 -36.056 1.00 64.06 370 LYS A C 1
ATOM 2947 O O . LYS A 1 370 ? 48.907 14.812 -37.143 1.00 64.06 370 LYS A O 1
ATOM 2952 N N . LYS A 1 371 ? 48.603 15.375 -34.988 1.00 59.62 371 LYS A N 1
ATOM 2953 C CA . LYS A 1 371 ? 49.564 16.488 -34.960 1.00 59.62 371 LYS A CA 1
ATOM 2954 C C . LYS A 1 371 ? 51.003 16.002 -34.704 1.00 59.62 371 LYS A C 1
ATOM 2956 O O . LYS A 1 371 ? 51.937 16.633 -35.188 1.00 59.62 371 LYS A O 1
ATOM 2961 N N . GLY A 1 372 ? 51.181 14.864 -34.023 1.00 57.00 372 GLY A N 1
ATOM 2962 C CA . GLY A 1 372 ? 52.470 14.179 -33.831 1.00 57.00 372 GLY A CA 1
ATOM 2963 C C . GLY A 1 372 ? 52.951 13.395 -35.059 1.00 57.00 372 GLY A C 1
ATOM 2964 O O . GLY A 1 372 ? 54.148 13.341 -35.330 1.00 57.00 372 GLY A O 1
ATOM 2965 N N . SER A 1 373 ? 52.028 12.873 -35.872 1.00 52.03 373 SER A N 1
ATOM 2966 C CA . SER A 1 373 ? 52.317 12.174 -37.137 1.00 52.03 373 SER A CA 1
ATOM 2967 C C . SER A 1 373 ? 52.544 13.122 -38.338 1.00 52.03 373 SER A C 1
ATOM 2969 O O . SER A 1 373 ? 52.333 12.744 -39.490 1.00 52.03 373 SER A O 1
ATOM 2971 N N . ALA A 1 374 ? 52.968 14.367 -38.106 1.00 55.34 374 ALA A N 1
ATOM 2972 C CA . ALA A 1 374 ? 53.308 15.335 -39.158 1.00 55.34 374 ALA A CA 1
ATOM 2973 C C . ALA A 1 374 ? 54.827 15.455 -39.396 1.00 55.34 374 ALA A C 1
ATOM 2975 O O . ALA A 1 374 ? 55.306 16.471 -39.898 1.00 55.34 374 ALA A O 1
ATOM 2976 N N . LYS A 1 375 ? 55.612 14.415 -39.081 1.00 59.50 375 LYS A N 1
ATOM 2977 C CA . LYS A 1 375 ? 56.971 14.273 -39.622 1.00 59.50 375 LYS A CA 1
ATOM 2978 C C . LYS A 1 375 ? 56.925 13.513 -40.953 1.00 59.50 375 LYS A C 1
ATOM 2980 O O . LYS A 1 375 ? 56.870 12.292 -40.985 1.00 59.50 375 LYS A O 1
ATOM 2985 N N . LYS A 1 376 ? 57.021 14.300 -42.032 1.00 55.97 376 LYS A N 1
ATOM 2986 C CA . LYS A 1 376 ? 57.471 13.952 -43.395 1.00 55.97 376 LYS A CA 1
ATOM 2987 C C . LYS A 1 376 ? 56.633 12.933 -44.185 1.00 55.97 376 LYS A C 1
ATOM 2989 O O . LYS A 1 376 ? 57.000 11.769 -44.242 1.00 55.97 376 LYS A O 1
ATOM 2994 N N . LYS A 1 377 ? 55.665 13.415 -44.975 1.00 56.19 377 LYS A N 1
ATOM 2995 C CA . LYS A 1 377 ? 55.573 13.083 -46.414 1.00 56.19 377 LYS A CA 1
ATOM 2996 C C . LYS A 1 377 ? 55.044 14.301 -47.169 1.00 56.19 377 LYS A C 1
ATOM 2998 O O . LYS A 1 377 ? 53.990 14.837 -46.837 1.00 56.19 377 LYS A O 1
ATOM 3003 N N . ALA A 1 378 ? 55.834 14.758 -48.135 1.00 54.88 378 ALA A N 1
ATOM 3004 C CA . ALA A 1 378 ? 55.456 15.786 -49.087 1.00 54.88 378 ALA A CA 1
ATOM 3005 C C . ALA A 1 378 ? 54.135 15.406 -49.772 1.00 54.88 378 ALA A C 1
ATOM 3007 O O . ALA A 1 378 ? 53.902 14.240 -50.092 1.00 54.88 378 ALA A O 1
ATOM 3008 N N . ARG A 1 379 ? 53.271 16.402 -49.969 1.00 63.72 379 ARG A N 1
ATOM 3009 C CA . ARG A 1 379 ? 52.024 16.283 -50.729 1.00 63.72 379 ARG A CA 1
ATOM 3010 C C . ARG A 1 379 ? 52.398 15.940 -52.180 1.00 63.72 379 ARG A C 1
ATOM 3012 O O . ARG A 1 379 ? 53.118 16.731 -52.791 1.00 63.72 379 ARG A O 1
ATOM 3019 N N . PRO A 1 380 ? 51.970 14.799 -52.741 1.00 60.84 380 PRO A N 1
ATOM 3020 C CA . PRO A 1 380 ? 52.222 14.505 -54.141 1.00 60.84 380 PRO A CA 1
ATOM 3021 C C . PRO A 1 380 ? 51.304 15.398 -54.983 1.00 60.84 380 PRO A C 1
ATOM 3023 O O . PRO A 1 380 ? 50.091 15.209 -54.982 1.00 60.84 380 PRO A O 1
ATOM 3026 N N . GLY A 1 381 ? 51.884 16.390 -55.664 1.00 54.22 381 GLY A N 1
ATOM 3027 C CA . GLY A 1 381 ? 51.233 17.047 -56.802 1.00 54.22 381 GLY A CA 1
ATOM 3028 C C . GLY A 1 381 ? 50.839 18.522 -56.680 1.00 54.22 381 GLY A C 1
ATOM 3029 O O . GLY A 1 381 ? 49.909 18.910 -57.375 1.00 54.22 381 GLY A O 1
ATOM 3030 N N . PHE A 1 382 ? 51.498 19.359 -55.864 1.00 57.88 382 PHE A N 1
ATOM 3031 C CA . PHE A 1 382 ? 51.181 20.805 -55.860 1.00 57.88 382 PHE A CA 1
ATOM 3032 C C . PHE A 1 382 ? 52.361 21.775 -56.035 1.00 57.88 382 PHE A C 1
ATOM 3034 O O . PHE A 1 382 ? 52.136 22.970 -56.167 1.00 57.88 382 PHE A O 1
ATOM 3041 N N . GLU A 1 383 ? 53.607 21.312 -56.131 1.00 51.31 383 GLU A N 1
ATOM 3042 C CA . GLU A 1 383 ? 54.716 22.215 -56.471 1.00 51.31 383 GLU A CA 1
ATOM 3043 C C . GLU A 1 383 ? 55.513 21.644 -57.640 1.00 51.31 383 GLU A C 1
ATOM 3045 O O . GLU A 1 383 ? 56.086 20.554 -57.572 1.00 51.31 383 GLU A O 1
ATOM 3050 N N . GLY A 1 384 ? 55.444 22.374 -58.754 1.00 54.09 384 GLY A N 1
ATOM 3051 C CA . GLY A 1 384 ? 56.002 22.018 -60.043 1.00 54.09 384 GLY A CA 1
ATOM 3052 C C . GLY A 1 384 ? 57.489 21.702 -59.970 1.00 54.09 384 GLY A C 1
ATOM 3053 O O . GLY A 1 384 ? 58.319 22.553 -59.656 1.00 54.09 384 GLY A O 1
ATOM 3054 N N . LYS A 1 385 ? 57.835 20.475 -60.358 1.00 51.41 385 LYS A N 1
ATOM 3055 C CA . LYS A 1 385 ? 59.143 20.199 -60.942 1.00 51.41 385 LYS A CA 1
ATOM 3056 C C . LYS A 1 385 ? 59.095 20.777 -62.357 1.00 51.41 385 LYS A C 1
ATOM 3058 O O . LYS A 1 385 ? 58.384 20.260 -63.215 1.00 51.41 385 LYS A O 1
ATOM 3063 N N . SER A 1 386 ? 59.789 21.885 -62.572 1.00 53.59 386 SER A N 1
ATOM 3064 C CA . SER A 1 386 ? 60.003 22.507 -63.874 1.00 53.59 386 SER A CA 1
ATOM 3065 C C . SER A 1 386 ? 60.680 21.517 -64.830 1.00 53.59 386 SER A C 1
ATOM 3067 O O . SER A 1 386 ? 61.896 21.352 -64.830 1.00 53.59 386 SER A O 1
ATOM 3069 N N . PHE A 1 387 ? 59.886 20.841 -65.658 1.00 48.09 387 PHE A N 1
ATOM 3070 C CA . PHE A 1 387 ? 60.376 20.081 -66.804 1.00 48.09 387 PHE A CA 1
ATOM 3071 C C . PHE A 1 387 ? 59.589 20.516 -68.038 1.00 48.09 387 PHE A C 1
ATOM 3073 O O . PHE A 1 387 ? 58.526 19.985 -68.341 1.00 48.09 387 PHE A O 1
ATOM 3080 N N . GLY A 1 388 ? 60.075 21.558 -68.711 1.00 51.25 388 GLY A N 1
ATOM 3081 C CA . GLY A 1 388 ? 59.398 22.108 -69.884 1.00 51.25 388 GLY A CA 1
ATOM 3082 C C . GLY A 1 388 ? 59.999 23.429 -70.336 1.00 51.25 388 GLY A C 1
ATOM 3083 O O . GLY A 1 388 ? 59.373 24.470 -70.205 1.00 51.25 388 GLY A O 1
ATOM 3084 N N . GLY A 1 389 ? 61.231 23.393 -70.843 1.00 42.62 389 GLY A N 1
ATOM 3085 C CA . GLY A 1 389 ? 61.917 24.580 -71.356 1.00 42.62 389 GLY A CA 1
ATOM 3086 C C . GLY A 1 389 ? 62.954 24.240 -72.418 1.00 42.62 389 GLY A C 1
ATOM 3087 O O . GLY A 1 389 ? 64.088 24.690 -72.335 1.00 42.62 389 GLY A O 1
ATOM 3088 N N . LYS A 1 390 ? 62.598 23.399 -73.396 1.00 47.56 390 LYS A N 1
ATOM 3089 C CA . LYS A 1 390 ? 63.420 23.159 -74.590 1.00 47.56 390 LYS A CA 1
ATOM 3090 C C . LYS A 1 390 ? 62.869 24.011 -75.734 1.00 47.56 390 LYS A C 1
ATOM 3092 O O . LYS A 1 390 ? 62.146 23.511 -76.587 1.00 47.56 390 LYS A O 1
ATOM 3097 N N . ALA A 1 391 ? 63.190 25.303 -75.729 1.00 43.38 391 ALA A N 1
ATOM 3098 C CA . ALA A 1 391 ? 62.974 26.175 -76.880 1.00 43.38 391 ALA A CA 1
ATOM 3099 C C . ALA A 1 391 ? 64.241 26.168 -77.747 1.00 43.38 391 ALA A C 1
ATOM 3101 O O . ALA A 1 391 ? 65.303 26.637 -77.342 1.00 43.38 391 ALA A O 1
ATOM 3102 N N . LYS A 1 392 ? 64.128 25.561 -78.931 1.00 48.50 392 LYS A N 1
ATOM 3103 C CA . LYS A 1 392 ? 65.113 25.646 -80.010 1.00 48.50 392 LYS A CA 1
ATOM 3104 C C . LYS A 1 392 ? 65.016 27.002 -80.720 1.00 48.50 392 LYS A C 1
ATOM 3106 O O . LYS A 1 392 ? 63.918 27.439 -81.040 1.00 48.50 392 LYS A O 1
ATOM 3111 N N . GLY A 1 393 ? 66.177 27.510 -81.139 1.00 40.88 393 GLY A N 1
ATOM 3112 C CA . GLY A 1 393 ? 66.356 28.417 -82.283 1.00 40.88 393 GLY A CA 1
ATOM 3113 C C . GLY A 1 393 ? 66.704 29.851 -81.876 1.00 40.88 393 GLY A C 1
ATOM 3114 O O . GLY A 1 393 ? 66.060 30.402 -81.002 1.00 40.88 393 GLY A O 1
ATOM 3115 N N . ARG A 1 394 ? 67.678 30.544 -82.473 1.00 41.56 394 ARG A N 1
ATOM 3116 C CA . ARG A 1 394 ? 68.459 30.338 -83.709 1.00 41.56 394 ARG A CA 1
ATOM 3117 C C . ARG A 1 394 ? 69.664 31.331 -83.688 1.00 41.56 394 ARG A C 1
ATOM 3119 O O . ARG A 1 394 ? 69.795 32.071 -82.719 1.00 41.56 394 ARG A O 1
ATOM 3126 N N . PRO A 1 395 ? 70.560 31.319 -84.697 1.00 62.78 395 PRO A N 1
ATOM 3127 C CA . PRO A 1 395 ? 71.977 31.679 -84.583 1.00 62.78 395 PRO A CA 1
ATOM 3128 C C . PRO A 1 395 ? 72.285 33.124 -84.999 1.00 62.78 395 PRO A C 1
ATOM 3130 O O . PRO A 1 395 ? 71.428 33.780 -85.593 1.00 62.78 395 PRO A O 1
ATOM 3133 N N . LYS A 1 396 ? 73.541 33.537 -84.772 1.00 44.47 396 LYS A N 1
ATOM 3134 C CA . LYS A 1 396 ? 74.415 34.461 -85.542 1.00 44.47 396 LYS A CA 1
ATOM 3135 C C . LYS A 1 396 ? 75.494 34.972 -84.562 1.00 44.47 396 LYS A C 1
ATOM 3137 O O . LYS A 1 396 ? 75.169 35.187 -83.405 1.00 44.47 396 LYS A O 1
ATOM 3142 N N . LYS A 1 397 ? 76.756 35.175 -84.917 1.00 41.59 397 LYS A N 1
ATOM 3143 C CA . LYS A 1 397 ? 77.438 35.258 -86.207 1.00 41.59 397 LYS A CA 1
ATOM 3144 C C . LYS A 1 397 ? 78.917 34.972 -85.959 1.00 41.59 397 LYS A C 1
ATOM 3146 O O . LYS A 1 397 ? 79.352 35.280 -84.828 1.00 41.59 397 LYS A O 1
#

Secondary structure (DSSP, 8-state):
-----HHHHHHHHHHHHHHHHHHHHHS-GGGTS--THHHHHHHHHH-TTS------HHHHHHHHHHHHHHHH-GGG---HHHHHHHHHHHHHHHGGGSSS----------------------------------PPPPPP---HHHHHHHHHHHHHHHHHHTT-S-TT-HHHHHHHHHHHHHHHHHHHHHHHHHHHHHHHHTTTTS-SS----------------------------------------------TTHHHHHHHPPPSSHHHHHHHHHHHHHHHHSS-HHHHHHHHHHHHHHHHHHHHTT------HHHHHHHHHHHHHHHHHHHHHHHHHHHHHHHHHHHHHHHHHHHHHHHHHHHHHHHHT-S----TTSS--------------

Radius of gyration: 46.01 Å; chains: 1; bounding box: 135×96×129 Å

Sequence (397 aa):
MAVTTSMGLRESLEQHNAVFESLLSLIPARYYIVRDDADAEFNGKYQKNKKKQKLPKQELKEASKKAKRDKLDPANHKTIVELQEEAAAAERKGKGKQASLVSDDEDEDGDESDGGMQVQSDEDERDPARANVKLRPMPANASIADLRNKLHARMDQLRNGRRADGFGGRDELLQKRRAALRENRRQKTREKIREGRESSSTKSKDKEKQQQKSQSFNAKACAAQLLIKDGPSSSSHRASSSNDGTARVVYSNINGSSGVQKRYKTASDPKTALAQVESRKEKLASLSDDKRKAVLERERWEKAELRVEGEKVHDDTSRLKKAVKRQEKEKERSKKKWDERHADLQKSMAAKQKKRTDNIAMRHERRNDKKGSAKKKARPGFEGKSFGGKAKGRPKK

Foldseek 3Di:
DDDCDPVNVVVVVVVVVVVVQVVQQVDQLVVVDVDPVVVVVVCPVPVPPDPPPPDPPVVVVVVVVVVVCCVVDPVNRDGNVRVVVVVVVVVVVVVVPPPDDDDDDDDDDDDDDDDDDDDDDDDDDDDPPDDDDDDDDDPPDPPPVVVVVVVVVVVVVVVVVVVPPDDPPDVVVVVVVVVVVVVVVVVVVVVVVVVVVVVVVVVVPPPDDDDDDDDDDDDDDDDDDPDDPPDDPPPPPPDPDDDDDDPPPDPDPPPPLPVLLVVQDFDPQLVRSLVVLVVVVVVLVPDDPVVSVVVVVVNVVSVVVCVVVVHDRDNDNVVSVVSVVVVVVVVVVVVVVVVVVVVVVVVVVVVVVVVVVVVVVVVVVVVVVVVVPPPDDDDPDDDDPDDDDPDDDDDDD